Protein AF-A0AAD9HW25-F1 (afdb_monomer_lite)

InterPro domains:
  IPR003615 HNH nuclease [PF13391] (49-134)
  IPR003615 HNH nuclease [PF13391] (393-473)

pLDDT: mean 72.74, std 19.76, range [24.27, 94.69]

Structure (mmCIF, N/CA/C/O backbone):
data_AF-A0AAD9HW25-F1
#
_entry.id   AF-A0AAD9HW25-F1
#
loop_
_atom_site.group_PDB
_atom_site.id
_atom_site.type_symbol
_atom_site.label_atom_id
_atom_site.label_alt_id
_atom_site.label_comp_id
_atom_site.label_asym_id
_atom_site.label_entity_id
_atom_site.label_seq_id
_atom_site.pdbx_PDB_ins_code
_atom_site.Cartn_x
_atom_site.Cartn_y
_atom_site.Cartn_z
_atom_site.occupancy
_atom_site.B_iso_or_equiv
_atom_site.auth_seq_id
_atom_site.auth_comp_id
_atom_site.auth_asym_id
_atom_site.auth_atom_id
_atom_site.pdbx_PDB_model_num
ATOM 1 N N . MET A 1 1 ? -29.371 11.855 33.237 1.00 50.62 1 MET A N 1
ATOM 2 C CA . MET A 1 1 ? -29.591 10.387 33.198 1.00 50.62 1 MET A CA 1
ATOM 3 C C . MET A 1 1 ? -28.621 9.808 32.176 1.00 50.62 1 MET A C 1
ATOM 5 O O . MET A 1 1 ? -28.442 10.479 31.166 1.00 50.62 1 MET A O 1
ATOM 9 N N . PRO A 1 2 ? -28.023 8.620 32.379 1.00 58.56 2 PRO A N 1
ATOM 10 C CA . PRO A 1 2 ? -26.951 8.111 31.509 1.00 58.56 2 PRO A CA 1
ATOM 11 C C . PRO A 1 2 ? -27.297 8.033 30.014 1.00 58.56 2 PRO A C 1
ATOM 13 O O . PRO A 1 2 ? -26.466 8.353 29.169 1.00 58.56 2 PRO A O 1
ATOM 16 N N . ALA A 1 3 ? -28.546 7.682 29.683 1.00 60.12 3 ALA A N 1
ATOM 17 C CA . ALA A 1 3 ? -29.009 7.498 28.304 1.00 60.12 3 ALA A CA 1
ATOM 18 C C . ALA A 1 3 ? -28.809 8.726 27.387 1.00 60.12 3 ALA A C 1
ATOM 20 O O . ALA A 1 3 ? -28.623 8.561 26.187 1.00 60.12 3 ALA A O 1
ATOM 21 N N . ALA A 1 4 ? -28.807 9.945 27.940 1.00 65.88 4 ALA A N 1
ATOM 22 C CA . ALA A 1 4 ? -28.592 11.178 27.176 1.00 65.88 4 ALA A CA 1
ATOM 23 C C . ALA A 1 4 ? -27.105 11.550 27.000 1.00 65.88 4 ALA A C 1
ATOM 25 O O . ALA A 1 4 ? -26.788 12.476 26.256 1.00 65.88 4 ALA A O 1
ATOM 26 N N . GLU A 1 5 ? -26.190 10.864 27.689 1.00 74.44 5 GLU A N 1
ATOM 27 C CA . GLU A 1 5 ? -24.756 11.182 27.691 1.00 74.44 5 GLU A CA 1
ATOM 28 C C . GLU A 1 5 ? -23.955 10.221 26.806 1.00 74.44 5 GLU A C 1
ATOM 30 O O . GLU A 1 5 ? -23.029 10.644 26.116 1.00 74.44 5 GLU A O 1
ATOM 35 N N . ILE A 1 6 ? -24.364 8.949 26.740 1.00 76.44 6 ILE A N 1
ATOM 36 C CA . ILE A 1 6 ? -23.720 7.909 25.923 1.00 76.44 6 ILE A CA 1
ATOM 37 C C . ILE A 1 6 ? -23.556 8.317 24.436 1.00 76.44 6 ILE A C 1
ATOM 39 O O . ILE A 1 6 ? -22.441 8.174 23.927 1.00 76.44 6 ILE A O 1
ATOM 43 N N . PRO A 1 7 ? -24.563 8.880 23.728 1.00 75.19 7 PRO A N 1
ATOM 44 C CA . PRO A 1 7 ? -24.383 9.287 22.329 1.00 75.19 7 PRO A CA 1
ATOM 45 C C . PRO A 1 7 ? -23.372 10.433 22.164 1.00 75.19 7 PRO A C 1
ATOM 47 O O . PRO A 1 7 ? -22.608 10.455 21.201 1.00 75.19 7 PRO A O 1
ATOM 50 N N . LYS A 1 8 ? -23.299 11.351 23.140 1.00 74.44 8 LYS A N 1
ATOM 51 C CA . LYS A 1 8 ? -22.322 12.455 23.162 1.00 74.44 8 LYS A CA 1
ATOM 52 C C . LYS A 1 8 ? -20.904 11.928 23.390 1.00 74.44 8 LYS A C 1
ATOM 54 O O . LYS A 1 8 ? -19.975 12.347 22.704 1.00 74.44 8 LYS A O 1
ATOM 59 N N . MET A 1 9 ? -20.740 10.961 24.301 1.00 74.25 9 MET A N 1
ATOM 60 C CA . MET A 1 9 ? -19.466 10.264 24.511 1.00 74.25 9 MET A CA 1
ATOM 61 C C . MET A 1 9 ? -19.006 9.545 23.245 1.00 74.25 9 MET A C 1
ATOM 63 O O . MET A 1 9 ? -17.837 9.652 22.888 1.00 74.25 9 MET A O 1
ATOM 67 N N . ILE A 1 10 ? -19.916 8.858 22.548 1.00 75.31 10 ILE A N 1
ATOM 68 C CA . ILE A 1 10 ? -19.622 8.207 21.267 1.00 75.31 10 ILE A CA 1
ATOM 69 C C . ILE A 1 10 ? -19.226 9.248 20.214 1.00 75.31 10 ILE A C 1
ATOM 71 O O . ILE A 1 10 ? -18.211 9.059 19.557 1.00 75.31 10 ILE A O 1
ATOM 75 N N . ARG A 1 11 ? -19.908 10.394 20.112 1.00 70.69 11 ARG A N 1
ATOM 76 C CA . ARG A 1 11 ? -19.494 11.483 19.209 1.00 70.69 11 ARG A CA 1
ATOM 77 C C . ARG A 1 11 ? -18.103 12.035 19.518 1.00 70.69 11 ARG A C 1
ATOM 79 O O . ARG A 1 11 ? -17.298 12.172 18.605 1.00 70.69 11 ARG A O 1
ATOM 86 N N . ILE A 1 12 ? -17.771 12.288 20.783 1.00 69.56 12 ILE A N 1
ATOM 87 C CA . ILE A 1 12 ? -16.418 12.728 21.176 1.00 69.56 12 ILE A CA 1
ATOM 88 C C . ILE A 1 12 ? -15.371 11.640 20.884 1.00 69.56 12 ILE A C 1
ATOM 90 O O . ILE A 1 12 ? -14.261 11.936 20.444 1.00 69.56 12 ILE A O 1
ATOM 94 N N . PHE A 1 13 ? -15.732 10.376 21.102 1.00 70.44 13 PHE A N 1
ATOM 95 C CA . PHE A 1 13 ? -14.883 9.221 20.835 1.00 70.44 13 PHE A CA 1
ATOM 96 C C . PHE A 1 13 ? -14.706 8.920 19.335 1.00 70.44 13 PHE A C 1
ATOM 98 O O . PHE A 1 13 ? -13.728 8.286 18.958 1.00 70.44 13 PHE A O 1
ATOM 105 N N . ARG A 1 14 ? -15.613 9.371 18.466 1.00 67.88 14 ARG A N 1
ATOM 106 C CA . ARG A 1 14 ? -15.568 9.106 17.018 1.00 67.88 14 ARG A CA 1
ATOM 107 C C . ARG A 1 14 ? -15.109 10.309 16.190 1.00 67.88 14 ARG A C 1
ATOM 109 O O . ARG A 1 14 ? -14.521 10.114 15.135 1.00 67.88 14 ARG A O 1
ATOM 116 N N . GLY A 1 15 ? -15.327 11.530 16.678 1.00 58.62 15 GLY A N 1
ATOM 117 C CA . GLY A 1 15 ? -15.142 12.768 15.920 1.00 58.62 15 GLY A CA 1
ATOM 118 C C . GLY A 1 15 ? -16.341 13.085 15.018 1.00 58.62 15 GLY A C 1
ATOM 119 O O . GLY A 1 15 ? -17.443 12.573 15.219 1.00 58.62 15 GLY A O 1
ATOM 120 N N . ARG A 1 16 ? -16.121 13.945 14.017 1.00 41.84 16 ARG A N 1
ATOM 121 C CA . ARG A 1 16 ? -16.983 13.987 12.829 1.00 41.84 16 ARG A CA 1
ATOM 122 C C . ARG A 1 16 ? -16.426 12.963 11.845 1.00 41.84 16 ARG A C 1
ATOM 124 O O . ARG A 1 16 ? -15.244 13.080 11.547 1.00 41.84 16 ARG A O 1
ATOM 131 N N . ASP A 1 17 ? -17.296 12.073 11.371 1.00 39.53 17 ASP A N 1
ATOM 132 C CA . ASP A 1 17 ? -17.137 11.242 10.171 1.00 39.53 17 ASP A CA 1
ATOM 133 C C . ASP A 1 17 ? -15.938 10.241 10.120 1.00 39.53 17 ASP A C 1
ATOM 135 O O . ASP A 1 17 ? -14.780 10.634 10.262 1.00 39.53 17 ASP A O 1
ATOM 139 N N . PRO A 1 18 ? -16.179 8.925 9.914 1.00 36.12 18 PRO A N 1
ATOM 140 C CA . PRO A 1 18 ? -15.126 7.947 9.633 1.00 36.12 18 PRO A CA 1
ATOM 141 C C . PRO A 1 18 ? -14.726 7.827 8.147 1.00 36.12 18 PRO A C 1
ATOM 143 O O . PRO A 1 18 ? -13.719 7.165 7.887 1.00 36.12 18 PRO A O 1
ATOM 146 N N . GLU A 1 19 ? -15.477 8.408 7.202 1.00 31.33 19 GLU A N 1
ATOM 147 C CA . GLU A 1 19 ? -15.139 8.426 5.770 1.00 31.33 19 GLU A CA 1
ATOM 148 C C . GLU A 1 19 ? -13.975 9.374 5.479 1.00 31.33 19 GLU A C 1
ATOM 150 O O . GLU A 1 19 ? -13.040 8.995 4.777 1.00 31.33 19 GLU A O 1
ATOM 155 N N . THR A 1 20 ? -13.975 10.594 6.030 1.00 29.00 20 THR A N 1
ATOM 156 C CA . THR A 1 20 ? -12.938 11.589 5.720 1.00 29.00 20 THR A CA 1
ATOM 157 C C . THR A 1 20 ? -11.556 11.203 6.269 1.00 29.00 20 THR A C 1
ATOM 159 O O . THR A 1 20 ? -11.287 11.333 7.473 1.00 29.00 20 THR A O 1
ATOM 162 N N . PRO A 1 21 ? -10.575 10.845 5.409 1.00 26.50 21 PRO A N 1
ATOM 163 C CA . PRO A 1 21 ? -9.205 10.702 5.865 1.00 26.50 21 PRO A CA 1
ATOM 164 C C . PRO A 1 21 ? -8.699 12.074 6.319 1.00 26.50 21 PRO A C 1
ATOM 166 O O . PRO A 1 21 ? -8.651 13.032 5.550 1.00 26.50 21 PRO A O 1
ATOM 169 N N . THR A 1 22 ? -8.215 12.180 7.558 1.00 26.59 22 THR A N 1
ATOM 170 C CA . THR A 1 22 ? -7.725 13.454 8.136 1.00 26.59 22 THR A CA 1
ATOM 171 C C . THR A 1 22 ? -6.447 14.021 7.473 1.00 26.59 22 THR A C 1
ATOM 173 O O . THR A 1 22 ? -5.852 14.988 7.959 1.00 26.59 22 THR A O 1
ATOM 176 N N . ARG A 1 23 ? -6.045 13.485 6.311 1.00 30.73 23 ARG A N 1
ATOM 177 C CA . ARG A 1 23 ? -5.043 14.026 5.378 1.00 30.73 23 ARG A CA 1
ATOM 178 C C . ARG A 1 23 ? -5.608 15.206 4.562 1.00 30.73 23 ARG A C 1
ATOM 180 O O . ARG A 1 23 ? -5.655 15.147 3.341 1.00 30.73 23 ARG A O 1
ATOM 187 N N . GLY A 1 24 ? -5.990 16.307 5.215 1.00 29.73 24 GLY A N 1
ATOM 188 C CA . GLY A 1 24 ? -6.417 17.504 4.468 1.00 29.73 24 GLY A CA 1
ATOM 189 C C . GLY A 1 24 ? -6.646 18.782 5.272 1.00 29.73 24 GLY A C 1
ATOM 190 O O . GLY A 1 24 ? -6.329 19.871 4.793 1.00 29.73 24 GLY A O 1
ATOM 191 N N . ASN A 1 25 ? -7.153 18.686 6.506 1.00 28.25 25 ASN A N 1
ATOM 192 C CA . ASN A 1 25 ? -7.588 19.871 7.251 1.00 28.25 25 ASN A CA 1
ATOM 193 C C . ASN A 1 25 ? -6.407 20.762 7.696 1.00 28.25 25 ASN A C 1
ATOM 195 O O . ASN A 1 25 ? -5.784 20.541 8.736 1.00 28.25 25 ASN A O 1
ATOM 199 N N . ARG A 1 26 ? -6.142 21.824 6.921 1.00 27.39 26 ARG A N 1
ATOM 200 C CA . ARG A 1 26 ? -5.088 22.826 7.173 1.00 27.39 26 ARG A CA 1
ATOM 201 C C . ARG A 1 26 ? -5.281 23.597 8.490 1.00 27.39 26 ARG A C 1
ATOM 203 O O . ARG A 1 26 ? -4.303 24.137 9.005 1.00 27.39 26 ARG A O 1
ATOM 210 N N . ASN A 1 27 ? -6.499 23.599 9.040 1.00 29.91 27 ASN A N 1
ATOM 211 C CA . ASN A 1 27 ? -6.879 24.275 10.283 1.00 29.91 27 ASN A CA 1
ATOM 212 C C . ASN A 1 27 ? -6.895 23.342 11.509 1.00 29.91 27 ASN A C 1
ATOM 214 O O . ASN A 1 27 ? -7.193 23.803 12.611 1.00 29.91 27 ASN A O 1
ATOM 218 N N . ALA A 1 28 ? -6.560 22.053 11.360 1.00 27.48 28 ALA A N 1
ATOM 219 C CA . ALA A 1 28 ? -6.377 21.169 12.509 1.00 27.48 28 ALA A CA 1
ATOM 220 C C . ALA A 1 28 ? -5.233 21.709 13.399 1.00 27.48 28 ALA A C 1
ATOM 222 O O . ALA A 1 28 ? -4.130 21.950 12.886 1.00 27.48 28 ALA A O 1
ATOM 223 N N . PRO A 1 29 ? -5.447 21.925 14.712 1.00 26.36 29 PRO A N 1
ATOM 224 C CA . PRO A 1 29 ? -4.455 22.574 15.562 1.00 26.36 29 PRO A CA 1
ATOM 225 C C . PRO A 1 29 ? -3.192 21.714 15.664 1.00 26.36 29 PRO A C 1
ATOM 227 O O . PRO A 1 29 ? -3.205 20.626 16.241 1.00 26.36 29 PRO A O 1
ATOM 230 N N . LYS A 1 30 ? -2.079 22.221 15.115 1.00 29.52 30 LYS A N 1
ATOM 231 C CA . LYS A 1 30 ? -0.764 21.557 15.101 1.00 29.52 30 LYS A CA 1
ATOM 232 C C . LYS A 1 30 ? -0.112 21.538 16.489 1.00 29.52 30 LYS A C 1
ATOM 234 O O . LYS A 1 30 ? 0.943 22.133 16.700 1.00 29.52 30 LYS A O 1
ATOM 239 N N . TYR A 1 31 ? -0.713 20.815 17.430 1.00 35.41 31 TYR A N 1
ATOM 240 C CA . TYR A 1 31 ? 0.023 20.316 18.585 1.00 35.41 31 TYR A CA 1
ATOM 241 C C . TYR A 1 31 ? 1.169 19.416 18.087 1.00 35.41 31 TYR A C 1
ATOM 243 O O . TYR A 1 31 ? 0.954 18.592 17.191 1.00 35.41 31 TYR A O 1
ATOM 251 N N . PRO A 1 32 ? 2.397 19.567 18.615 1.00 38.47 32 PRO A N 1
ATOM 252 C CA . PRO A 1 32 ? 3.512 18.729 18.204 1.00 38.47 32 PRO A CA 1
ATOM 253 C C . PRO A 1 32 ? 3.234 17.283 18.626 1.00 38.47 32 PRO A C 1
ATOM 255 O O . PRO A 1 32 ? 3.205 16.973 19.816 1.00 38.47 32 PRO A O 1
ATOM 258 N N . ARG A 1 33 ? 3.038 16.391 17.644 1.00 52.91 33 ARG A N 1
ATOM 259 C CA . ARG A 1 33 ? 2.982 14.941 17.882 1.00 52.91 33 ARG A CA 1
ATOM 260 C C . ARG A 1 33 ? 4.270 14.546 18.601 1.00 52.91 33 ARG A C 1
ATOM 262 O O . ARG A 1 33 ? 5.350 14.773 18.055 1.00 52.91 33 ARG A O 1
ATOM 269 N N . ASN A 1 34 ? 4.171 13.988 19.807 1.00 63.19 34 ASN A N 1
ATOM 270 C CA . ASN A 1 34 ? 5.355 13.620 20.577 1.00 63.19 34 ASN A CA 1
ATOM 271 C C . ASN A 1 34 ? 6.032 12.406 19.920 1.00 63.19 34 ASN A C 1
ATOM 273 O O . ASN A 1 34 ? 5.643 11.261 20.141 1.00 63.19 34 ASN A O 1
ATOM 277 N N . GLN A 1 35 ? 7.028 12.677 19.072 1.00 67.56 35 GLN A N 1
ATOM 278 C CA . GLN A 1 35 ? 7.729 11.663 18.279 1.00 67.56 35 GLN A CA 1
ATOM 279 C C . GLN A 1 35 ? 8.417 10.605 19.155 1.00 67.56 35 GLN A C 1
ATOM 281 O O . GLN A 1 35 ? 8.590 9.479 18.698 1.00 67.56 35 GLN A O 1
ATOM 286 N N . GLY A 1 36 ? 8.749 10.940 20.410 1.00 75.81 36 GLY A N 1
ATOM 287 C CA . GLY A 1 36 ? 9.252 9.985 21.396 1.00 75.81 36 GLY A CA 1
ATOM 288 C C . GLY A 1 36 ? 8.237 8.883 21.702 1.00 75.81 36 GLY A C 1
ATOM 289 O O . GLY A 1 36 ? 8.554 7.718 21.525 1.00 75.81 36 GLY A O 1
ATOM 290 N N . GLU A 1 37 ? 6.998 9.237 22.056 1.00 81.25 37 GLU A N 1
ATOM 291 C CA . GLU A 1 37 ? 5.932 8.266 22.377 1.00 81.25 37 GLU A CA 1
ATOM 292 C C . GLU A 1 37 ? 5.584 7.380 21.176 1.00 81.25 37 GLU A C 1
ATOM 294 O O . GLU A 1 37 ? 5.433 6.169 21.315 1.00 81.25 37 GLU A O 1
ATOM 299 N N . PHE A 1 38 ? 5.511 7.982 19.982 1.00 79.06 38 PHE A N 1
ATOM 300 C CA . PHE A 1 38 ? 5.277 7.259 18.729 1.00 79.06 38 PHE A CA 1
ATOM 301 C C . PHE A 1 38 ? 6.386 6.243 18.447 1.00 79.06 38 PHE A C 1
ATOM 303 O O . PHE A 1 38 ? 6.106 5.118 18.034 1.00 79.06 38 PHE A O 1
ATOM 310 N N . LYS A 1 39 ? 7.644 6.625 18.688 1.00 82.69 39 LYS A N 1
ATOM 311 C CA . LYS A 1 39 ? 8.783 5.721 18.561 1.00 82.69 39 LYS A CA 1
ATOM 312 C C . LYS A 1 39 ? 8.734 4.616 19.626 1.00 82.69 39 LYS A C 1
ATOM 314 O O . LYS A 1 39 ? 8.889 3.455 19.267 1.00 82.69 39 LYS A O 1
ATOM 319 N N . SER A 1 40 ? 8.444 4.948 20.885 1.00 85.62 40 SER A N 1
ATOM 320 C CA . SER A 1 40 ? 8.308 3.976 21.979 1.00 85.62 40 SER A CA 1
ATOM 321 C C . SER A 1 40 ? 7.209 2.945 21.705 1.00 85.62 40 SER A C 1
ATOM 323 O O . SER A 1 40 ? 7.422 1.758 21.931 1.00 85.62 40 SER A O 1
ATOM 325 N N . ALA A 1 41 ? 6.058 3.369 21.166 1.00 87.00 41 ALA A N 1
ATOM 326 C CA . ALA A 1 41 ? 4.980 2.467 20.752 1.00 87.00 41 ALA A CA 1
ATOM 327 C C . ALA A 1 41 ? 5.447 1.485 19.668 1.00 87.00 41 ALA A C 1
ATOM 329 O O . ALA A 1 41 ? 5.170 0.290 19.749 1.00 87.00 41 ALA A O 1
ATOM 330 N N . LEU A 1 42 ? 6.185 1.988 18.674 1.00 85.25 42 LEU A N 1
ATOM 331 C CA . LEU A 1 42 ? 6.691 1.195 17.558 1.00 85.25 42 LEU A CA 1
ATOM 332 C C . LEU A 1 42 ? 7.805 0.222 17.981 1.00 85.25 42 LEU A C 1
ATOM 334 O O . LEU A 1 42 ? 7.847 -0.900 17.484 1.00 85.25 42 LEU A O 1
ATOM 338 N N . GLU A 1 43 ? 8.690 0.622 18.898 1.00 87.81 43 GLU A N 1
ATOM 339 C CA . GLU A 1 43 ? 9.737 -0.246 19.452 1.00 87.81 43 GLU A CA 1
ATOM 340 C C . GLU A 1 43 ? 9.136 -1.351 20.338 1.00 87.81 43 GLU A C 1
ATOM 342 O O . GLU A 1 43 ? 9.460 -2.522 20.136 1.00 87.81 43 GLU A O 1
ATOM 347 N N . ARG A 1 44 ? 8.191 -1.010 21.227 1.00 91.88 44 ARG A N 1
ATOM 348 C CA . ARG A 1 44 ? 7.415 -1.956 22.053 1.00 91.88 44 ARG A CA 1
ATOM 349 C C . ARG A 1 44 ? 6.659 -2.984 21.206 1.00 91.88 44 ARG A C 1
ATOM 351 O O . ARG A 1 44 ? 6.766 -4.186 21.427 1.00 91.88 44 ARG A O 1
ATOM 358 N N . ASP A 1 45 ? 5.951 -2.524 20.177 1.00 91.62 45 ASP A N 1
ATOM 359 C CA . ASP A 1 45 ? 5.169 -3.382 19.278 1.00 91.62 45 ASP A CA 1
ATOM 360 C C . ASP A 1 45 ? 6.039 -4.020 18.167 1.00 91.62 45 ASP A C 1
ATOM 362 O O . ASP A 1 45 ? 5.543 -4.427 17.114 1.00 91.62 45 ASP A O 1
ATOM 366 N N . ASN A 1 46 ? 7.359 -4.120 18.389 1.00 88.62 46 ASN A N 1
ATOM 367 C CA . ASN A 1 46 ? 8.327 -4.822 17.538 1.00 88.62 46 ASN A CA 1
ATOM 368 C C . ASN A 1 46 ? 8.328 -4.378 16.056 1.00 88.62 46 ASN A C 1
ATOM 370 O O . ASN A 1 46 ? 8.688 -5.147 15.165 1.00 88.62 46 ASN A O 1
ATOM 374 N N . ASN A 1 47 ? 7.968 -3.119 15.783 1.00 85.50 47 ASN A N 1
ATOM 375 C CA . ASN A 1 47 ? 7.814 -2.518 14.450 1.00 85.50 47 ASN A CA 1
ATOM 376 C C . ASN A 1 47 ? 6.762 -3.217 13.550 1.00 85.50 47 ASN A C 1
ATOM 378 O O . ASN A 1 47 ? 6.846 -3.153 12.317 1.00 85.50 47 ASN A O 1
ATOM 382 N N . LYS A 1 48 ? 5.753 -3.866 14.149 1.00 88.38 48 LYS A N 1
ATOM 383 C CA . LYS A 1 48 ? 4.698 -4.629 13.457 1.00 88.38 48 LYS A CA 1
ATOM 384 C C . LYS A 1 48 ? 3.290 -4.281 13.948 1.00 88.38 48 LYS A C 1
ATOM 386 O O . LYS A 1 48 ? 3.108 -3.619 14.963 1.00 88.38 48 LYS A O 1
ATOM 391 N N . CYS A 1 49 ? 2.269 -4.759 13.238 1.00 91.25 49 CYS A N 1
ATOM 392 C CA . CYS A 1 49 ? 0.911 -4.794 13.777 1.00 91.25 49 CYS A CA 1
ATOM 393 C C . CYS A 1 49 ? 0.788 -5.873 14.862 1.00 91.25 49 CYS A C 1
ATOM 395 O O . CYS A 1 49 ? 1.026 -7.045 14.575 1.00 91.25 49 CYS A O 1
ATOM 397 N N . VAL A 1 50 ? 0.311 -5.515 16.058 1.00 94.25 50 VAL A N 1
ATOM 398 C CA . VAL A 1 50 ? 0.164 -6.461 17.188 1.00 94.25 50 VAL A CA 1
ATOM 399 C C . VAL A 1 50 ? -0.882 -7.567 16.964 1.00 94.25 50 VAL A C 1
ATOM 401 O O . VAL A 1 50 ? -0.908 -8.546 17.701 1.00 94.25 50 VAL A O 1
ATOM 404 N N . ILE A 1 51 ? -1.738 -7.426 15.945 1.00 93.19 51 ILE A N 1
ATOM 405 C CA . ILE A 1 51 ? -2.789 -8.393 15.584 1.00 93.19 51 ILE A CA 1
ATOM 406 C C . ILE A 1 51 ? -2.348 -9.240 14.376 1.00 93.19 51 ILE A C 1
ATOM 408 O O . ILE A 1 51 ? -2.343 -10.472 14.403 1.00 93.19 51 ILE A O 1
ATOM 412 N N . THR A 1 52 ? -1.958 -8.576 13.286 1.00 89.75 52 THR A N 1
ATOM 413 C CA . THR A 1 52 ? -1.681 -9.234 11.999 1.00 89.75 52 THR A CA 1
ATOM 414 C C . THR A 1 52 ? -0.204 -9.559 11.771 1.00 89.75 52 THR A C 1
ATOM 416 O O . THR A 1 52 ? 0.113 -10.202 10.779 1.00 89.75 52 THR A O 1
ATOM 419 N N . ASP A 1 53 ? 0.712 -9.155 12.658 1.00 87.75 53 ASP A N 1
ATOM 420 C CA . ASP A 1 53 ? 2.173 -9.342 12.534 1.00 87.75 53 ASP A CA 1
ATOM 421 C C . ASP A 1 53 ? 2.786 -8.761 11.230 1.00 87.75 53 ASP A C 1
ATOM 423 O O . ASP A 1 53 ? 3.937 -9.026 10.882 1.00 87.75 53 ASP A O 1
ATOM 427 N N . THR A 1 54 ? 2.037 -7.926 10.499 1.00 82.62 54 THR A N 1
ATOM 428 C CA . THR A 1 54 ? 2.493 -7.255 9.273 1.00 82.62 54 THR A CA 1
ATOM 429 C C . THR A 1 54 ? 3.445 -6.101 9.583 1.00 82.62 54 THR A C 1
ATOM 431 O O . THR A 1 54 ? 3.209 -5.329 10.517 1.00 82.62 54 THR A O 1
ATOM 434 N N . ALA A 1 55 ? 4.477 -5.925 8.758 1.00 78.88 55 ALA A N 1
ATOM 435 C CA . ALA A 1 55 ? 5.439 -4.829 8.878 1.00 78.88 55 ALA A CA 1
ATOM 436 C C . ALA A 1 55 ? 4.902 -3.509 8.302 1.00 78.88 55 ALA A C 1
ATOM 438 O O . ALA A 1 55 ? 4.040 -3.498 7.423 1.00 78.88 55 ALA A O 1
ATOM 439 N N . ASN A 1 56 ? 5.512 -2.396 8.724 1.00 75.56 56 ASN A N 1
ATOM 440 C CA . ASN A 1 56 ? 5.057 -1.023 8.457 1.00 75.56 56 ASN A CA 1
ATOM 441 C C . ASN A 1 56 ? 3.653 -0.728 9.045 1.00 75.56 56 ASN A C 1
ATOM 443 O O . ASN A 1 56 ? 2.759 -0.332 8.292 1.00 75.56 56 ASN A O 1
ATOM 447 N N . PRO A 1 57 ? 3.435 -0.925 10.360 1.00 85.31 57 PRO A N 1
ATOM 448 C CA . PRO A 1 57 ? 2.197 -0.515 11.013 1.00 85.31 57 PRO A CA 1
ATOM 449 C C . PRO A 1 57 ? 2.073 1.013 11.097 1.00 85.31 57 PRO A C 1
ATOM 451 O O . PRO A 1 57 ? 3.058 1.749 11.003 1.00 85.31 57 PRO A O 1
ATOM 454 N N . GLU A 1 58 ? 0.860 1.478 11.370 1.00 79.50 58 GLU A N 1
ATOM 455 C CA . GLU A 1 58 ? 0.583 2.825 11.850 1.00 79.50 58 GLU A CA 1
ATOM 456 C C . GLU A 1 58 ? 0.396 2.805 13.374 1.00 79.50 58 GLU A C 1
ATOM 458 O O . GLU A 1 58 ? -0.301 1.949 13.929 1.00 79.50 58 GLU A O 1
ATOM 463 N N . VAL A 1 59 ? 1.019 3.765 14.064 1.00 82.19 59 VAL A N 1
ATOM 464 C CA . VAL A 1 59 ? 0.839 3.965 15.508 1.00 82.19 59 VAL A CA 1
ATOM 465 C C . VAL A 1 59 ? -0.516 4.634 15.727 1.00 82.19 59 VAL A C 1
ATOM 467 O O . VAL A 1 59 ? -0.688 5.834 15.494 1.00 82.19 59 VAL A O 1
ATOM 470 N N . CYS A 1 60 ? -1.491 3.836 16.144 1.00 84.69 60 CYS A N 1
ATOM 471 C CA . CYS A 1 60 ? -2.874 4.242 16.333 1.00 84.69 60 CYS A CA 1
ATOM 472 C C . CYS A 1 60 ? -3.103 4.698 17.771 1.00 84.69 60 CYS A C 1
ATOM 474 O O . CYS A 1 60 ? -2.564 4.104 18.703 1.00 84.69 60 CYS A O 1
ATOM 476 N N . HIS A 1 61 ? -3.945 5.713 17.963 1.00 83.81 61 HIS A N 1
ATOM 477 C CA . HIS A 1 61 ? -4.430 6.048 19.299 1.00 83.81 61 HIS A CA 1
ATOM 478 C C . HIS A 1 61 ? -5.576 5.104 19.706 1.00 83.81 61 HIS A C 1
ATOM 480 O O . HIS A 1 61 ? -6.334 4.636 18.851 1.00 83.81 61 HIS A O 1
ATOM 486 N N . ILE A 1 62 ? -5.723 4.844 21.006 1.00 86.69 62 ILE A N 1
ATOM 487 C CA . ILE A 1 62 ? -6.809 4.017 21.553 1.00 86.69 62 ILE A CA 1
ATOM 488 C C . ILE A 1 62 ? -8.037 4.905 21.808 1.00 86.69 62 ILE A C 1
ATOM 490 O O . ILE A 1 62 ? -9.082 4.698 21.194 1.00 86.69 62 ILE A O 1
ATOM 494 N N . LEU A 1 63 ? -7.885 5.964 22.609 1.00 79.94 63 LEU A N 1
ATOM 495 C CA . LEU A 1 63 ? -8.768 7.135 22.582 1.00 79.94 63 LEU A CA 1
ATOM 496 C C . LEU A 1 63 ? -8.249 8.122 21.521 1.00 79.94 63 LEU A C 1
ATOM 498 O O . LEU A 1 63 ? -7.136 8.636 21.687 1.00 79.94 63 LEU A O 1
ATOM 502 N N . PRO A 1 64 ? -9.001 8.383 20.434 1.00 69.00 64 PRO A N 1
ATOM 503 C CA . PRO A 1 64 ? -8.495 9.117 19.279 1.00 69.00 64 PRO A CA 1
ATOM 504 C C . PRO A 1 64 ? -8.291 10.609 19.543 1.00 69.00 64 PRO A C 1
ATOM 506 O O . PRO A 1 64 ? -8.787 11.180 20.513 1.00 69.00 64 PRO A O 1
ATOM 509 N N . HIS A 1 65 ? -7.559 11.253 18.629 1.00 61.00 65 HIS A N 1
ATOM 510 C CA . HIS A 1 65 ? -7.023 12.606 18.803 1.00 61.00 65 HIS A CA 1
ATOM 511 C C . HIS A 1 65 ? -8.075 13.675 19.160 1.00 61.00 65 HIS A C 1
ATOM 513 O O . HIS A 1 65 ? -7.766 14.590 19.920 1.00 61.00 65 HIS A O 1
ATOM 519 N N . ALA A 1 66 ? -9.317 13.551 18.678 1.00 57.66 66 ALA A N 1
ATOM 520 C CA . ALA A 1 66 ? -10.411 14.465 19.025 1.00 57.66 66 ALA A CA 1
ATOM 521 C C . ALA A 1 66 ? -10.665 14.527 20.547 1.00 57.66 66 ALA A C 1
ATOM 523 O O . ALA A 1 66 ? -10.785 15.612 21.113 1.00 57.66 66 ALA A O 1
ATOM 524 N N . ALA A 1 67 ? -10.623 13.383 21.240 1.00 58.19 67 ALA A N 1
ATOM 525 C CA . ALA A 1 67 ? -10.789 13.294 22.692 1.00 58.19 67 ALA A CA 1
ATOM 526 C C . ALA A 1 67 ? -9.575 13.817 23.497 1.00 58.19 67 ALA A C 1
ATOM 528 O O . ALA A 1 67 ? -9.633 13.898 24.725 1.00 58.19 67 ALA A O 1
ATOM 529 N N . LEU A 1 68 ? -8.470 14.188 22.833 1.00 59.88 68 LEU A N 1
ATOM 530 C CA . LEU A 1 68 ? -7.298 14.808 23.466 1.00 59.88 68 LEU A CA 1
ATOM 531 C C . LEU A 1 68 ? -7.435 16.339 23.563 1.00 59.88 68 LEU A C 1
ATOM 533 O O . LEU A 1 68 ? -6.786 16.976 24.406 1.00 59.88 68 LEU A O 1
ATOM 537 N N . GLU A 1 69 ? -8.275 16.944 22.720 1.00 62.19 69 GLU A N 1
ATOM 538 C CA . GLU A 1 69 ? -8.503 18.388 22.677 1.00 62.19 69 GLU A CA 1
ATOM 539 C C . GLU A 1 69 ? -9.163 18.898 23.964 1.00 62.19 69 GLU A C 1
ATOM 541 O O . GLU A 1 69 ? -9.948 18.202 24.601 1.00 62.19 69 GLU A O 1
ATOM 546 N N . LYS A 1 70 ? -8.840 20.127 24.386 1.00 58.09 70 LYS A N 1
ATOM 547 C CA . LYS A 1 70 ? -9.315 20.673 25.672 1.00 58.09 70 LYS A CA 1
ATOM 548 C C . LYS A 1 70 ? -10.847 20.738 25.849 1.00 58.09 70 LYS A C 1
ATOM 550 O O . LYS A 1 70 ? -11.264 20.354 26.942 1.00 58.09 70 LYS A O 1
ATOM 555 N N . PRO A 1 71 ? -11.668 21.209 24.883 1.00 59.72 71 PRO A N 1
ATOM 556 C CA . PRO A 1 71 ? -13.125 21.217 25.051 1.00 59.72 71 PRO A CA 1
ATOM 557 C C . PRO A 1 71 ? -13.660 19.784 25.128 1.00 59.72 71 PRO A C 1
ATOM 559 O O . PRO A 1 71 ? -14.024 19.344 26.213 1.00 59.72 71 PRO A O 1
ATOM 562 N N . HIS A 1 72 ? -13.507 19.009 24.050 1.00 65.06 72 HIS A N 1
ATOM 563 C CA . HIS A 1 72 ? -13.936 17.612 23.938 1.00 65.06 72 HIS A CA 1
ATOM 564 C C . HIS A 1 72 ? -13.523 16.721 25.127 1.00 65.06 72 HIS A C 1
ATOM 566 O O . HIS A 1 72 ? -14.305 15.891 25.582 1.00 65.06 72 HIS A O 1
ATOM 572 N N . ARG A 1 73 ? -12.321 16.906 25.691 1.00 66.25 73 ARG A N 1
ATOM 573 C CA . ARG A 1 73 ? -11.869 16.206 26.908 1.00 66.25 73 ARG A CA 1
ATOM 574 C C . ARG A 1 73 ? -12.600 16.638 28.181 1.00 66.25 73 ARG A C 1
ATOM 576 O O . ARG A 1 73 ? -12.820 15.809 29.060 1.00 66.25 73 ARG A O 1
ATOM 583 N N . THR A 1 74 ? -12.925 17.921 28.312 1.00 67.88 74 THR A N 1
ATOM 584 C CA . THR A 1 74 ? -13.721 18.437 29.436 1.00 67.88 74 THR A CA 1
ATOM 585 C C . THR A 1 74 ? -15.140 17.883 29.349 1.00 67.88 74 THR A C 1
ATOM 587 O O . THR A 1 74 ? -15.643 17.344 30.332 1.00 67.88 74 THR A O 1
ATOM 590 N N . ASP A 1 75 ? -15.725 17.906 28.153 1.00 69.44 75 ASP A N 1
ATOM 591 C CA . ASP A 1 75 ? -17.063 17.381 27.876 1.00 69.44 75 ASP A CA 1
ATOM 592 C C . ASP A 1 75 ? -17.123 15.867 28.137 1.00 69.44 75 ASP A C 1
ATOM 594 O O . ASP A 1 75 ? -17.995 15.394 28.862 1.00 69.44 75 ASP A O 1
ATOM 598 N N . LEU A 1 76 ? -16.124 15.101 27.677 1.00 73.75 76 LEU A N 1
ATOM 599 C CA . LEU A 1 76 ? -16.004 13.665 27.961 1.00 73.75 76 LEU A CA 1
ATOM 600 C C . LEU A 1 76 ? -15.991 13.364 29.468 1.00 73.75 76 LEU A C 1
ATOM 602 O O . LEU A 1 76 ? -16.609 12.393 29.898 1.00 73.75 76 LEU A O 1
ATOM 606 N N . VAL A 1 77 ? -15.328 14.192 30.282 1.00 76.31 77 VAL A N 1
ATOM 607 C CA . VAL A 1 77 ? -15.325 14.043 31.749 1.00 76.31 77 VAL A CA 1
ATOM 608 C C . VAL A 1 77 ? -16.683 14.403 32.359 1.00 76.31 77 VAL A C 1
ATOM 610 O O . VAL A 1 77 ? -17.138 13.702 33.262 1.00 76.31 77 VAL A O 1
ATOM 613 N N . LEU A 1 78 ? -17.369 15.431 31.848 1.00 77.81 78 LEU A N 1
ATOM 614 C CA . LEU A 1 78 ? -18.731 15.773 32.275 1.00 77.81 78 LEU A CA 1
ATOM 615 C C . LEU A 1 78 ? -19.732 14.652 31.950 1.00 77.81 78 LEU A C 1
ATOM 617 O O . LEU A 1 78 ? -20.582 14.344 32.783 1.00 77.81 78 LEU A O 1
ATOM 621 N N . HIS A 1 79 ? -19.603 14.001 30.792 1.00 79.75 79 HIS A N 1
ATOM 622 C CA . HIS A 1 79 ? -20.437 12.860 30.400 1.00 79.75 79 HIS A CA 1
ATOM 623 C C . HIS A 1 79 ? -20.060 11.551 31.122 1.00 79.75 79 HIS A C 1
ATOM 625 O O . HIS A 1 79 ? -20.923 10.697 31.321 1.00 79.75 79 HIS A O 1
ATOM 631 N N . LEU A 1 80 ? -18.805 11.399 31.569 1.00 81.06 80 LEU A N 1
ATOM 632 C CA . LEU A 1 80 ? -18.347 10.249 32.361 1.00 81.06 80 LEU A CA 1
ATOM 633 C C . LEU A 1 80 ? -18.917 10.220 33.784 1.00 81.06 80 LEU A C 1
ATOM 635 O O . LEU A 1 80 ? -19.193 9.136 34.291 1.00 81.06 80 LEU A O 1
ATOM 639 N N . LEU A 1 81 ? -19.109 11.372 34.435 1.00 80.38 81 LEU A N 1
ATOM 640 C CA . LEU A 1 81 ? -19.588 11.423 35.826 1.00 80.38 81 LEU A CA 1
ATOM 641 C C . LEU A 1 81 ? -20.976 10.757 36.009 1.00 80.38 81 LEU A C 1
ATOM 643 O O . LEU A 1 81 ? -21.113 9.913 36.892 1.00 80.38 81 LEU A O 1
ATOM 647 N N . PRO A 1 82 ? -21.993 10.993 35.152 1.00 77.19 82 PRO A N 1
ATOM 648 C CA . PRO A 1 82 ? -23.247 10.232 35.181 1.00 77.19 82 PRO A CA 1
ATOM 649 C C . PRO A 1 82 ? -23.105 8.711 35.004 1.00 77.19 82 PRO A C 1
ATOM 651 O O . PRO A 1 82 ? -24.009 7.978 35.411 1.00 77.19 82 PRO A O 1
ATOM 654 N N . MET A 1 83 ? -22.005 8.218 34.423 1.00 81.12 83 MET A N 1
ATOM 655 C CA . MET A 1 83 ? -21.782 6.784 34.200 1.00 81.12 83 MET A CA 1
ATOM 656 C C . MET A 1 83 ? -21.349 6.027 35.465 1.00 81.12 83 MET A C 1
ATOM 658 O O . MET A 1 83 ? -21.343 4.796 35.440 1.00 81.12 83 MET A O 1
ATOM 662 N N . GLU A 1 84 ? -21.070 6.705 36.590 1.00 82.56 84 GLU A N 1
ATOM 663 C CA . GLU A 1 84 ? -20.768 6.059 37.884 1.00 82.56 84 GLU A CA 1
ATOM 664 C C . GLU A 1 84 ? -21.848 5.034 38.285 1.00 82.56 84 GLU A C 1
ATOM 666 O O . GLU A 1 84 ? -21.530 3.960 38.797 1.00 82.56 84 GLU A O 1
ATOM 671 N N . CYS A 1 85 ? -23.119 5.309 37.964 1.00 75.94 85 CYS A N 1
ATOM 672 C CA . CYS A 1 85 ? -24.251 4.419 38.250 1.00 75.94 85 CYS A CA 1
ATOM 673 C C . CYS A 1 85 ? -24.413 3.220 37.288 1.00 75.94 85 CYS A C 1
ATOM 675 O O . CYS A 1 85 ? -25.222 2.338 37.566 1.00 75.94 85 CYS A O 1
ATOM 677 N N . MET A 1 86 ? -23.661 3.166 36.180 1.00 77.06 86 MET A N 1
ATOM 678 C CA . MET A 1 86 ? -23.670 2.051 35.214 1.00 77.06 86 MET A CA 1
ATOM 679 C C . MET A 1 86 ? -22.357 1.261 35.188 1.00 77.06 86 MET A C 1
ATOM 681 O O . MET A 1 86 ? -22.370 0.053 34.965 1.00 77.06 86 MET A O 1
ATOM 685 N N . TRP A 1 87 ? -21.223 1.935 35.383 1.00 82.31 87 TRP A N 1
ATOM 686 C CA . TRP A 1 87 ? -19.879 1.357 35.265 1.00 82.31 87 TRP A CA 1
ATOM 687 C C . TRP A 1 87 ? -19.141 1.217 36.600 1.00 82.31 87 TRP A C 1
ATOM 689 O O . TRP A 1 87 ? -18.066 0.617 36.632 1.00 82.31 87 TRP A O 1
ATOM 699 N N . GLY A 1 88 ? -19.716 1.729 37.690 1.00 83.62 88 GLY A N 1
ATOM 700 C CA . GLY A 1 88 ? -19.120 1.721 39.019 1.00 83.62 88 GLY A CA 1
ATOM 701 C C . GLY A 1 88 ? -18.300 2.981 39.302 1.00 83.62 88 GLY A C 1
ATOM 702 O O . GLY A 1 88 ? -17.487 3.428 38.491 1.00 83.62 88 GLY A O 1
ATOM 703 N N . GLU A 1 89 ? -18.501 3.526 40.498 1.00 84.50 89 GLU A N 1
ATOM 704 C CA . GLU A 1 89 ? -17.871 4.755 40.994 1.00 84.50 89 GLU A CA 1
ATOM 705 C C . GLU A 1 89 ? -16.327 4.682 40.971 1.00 84.50 89 GLU A C 1
ATOM 707 O O . GLU A 1 89 ? -15.648 5.618 40.550 1.00 84.50 89 GLU A O 1
ATOM 712 N N . GLU A 1 90 ? -15.759 3.529 41.343 1.00 83.06 90 GLU A N 1
ATOM 713 C CA . GLU A 1 90 ? -14.312 3.274 41.331 1.00 83.06 90 GLU A CA 1
ATOM 714 C C . GLU A 1 90 ? -13.708 3.360 39.917 1.00 83.06 90 GLU A C 1
ATOM 716 O O . GLU A 1 90 ? -12.683 4.017 39.726 1.00 83.06 90 GLU A O 1
ATOM 721 N N . ARG A 1 91 ? -14.371 2.766 38.913 1.00 84.81 91 ARG A N 1
ATOM 722 C CA . ARG A 1 91 ? -13.902 2.737 37.515 1.00 84.81 91 ARG A CA 1
ATOM 723 C C . ARG A 1 91 ? -13.907 4.127 36.877 1.00 84.81 91 ARG A C 1
ATOM 725 O O . ARG A 1 91 ? -12.999 4.462 36.119 1.00 84.81 91 ARG A O 1
ATOM 732 N N . VAL A 1 92 ? -14.909 4.954 37.170 1.00 84.12 92 VAL A N 1
ATOM 733 C CA . VAL A 1 92 ? -14.937 6.342 36.676 1.00 84.12 92 VAL A CA 1
ATOM 734 C C . VAL A 1 92 ? -13.838 7.170 37.357 1.00 84.12 92 VAL A C 1
ATOM 736 O O . VAL A 1 92 ? -13.123 7.921 36.686 1.00 84.12 92 VAL A O 1
ATOM 739 N N . ARG A 1 93 ? -13.617 6.972 38.664 1.00 83.06 93 ARG A N 1
ATOM 740 C CA . ARG A 1 93 ? -12.548 7.648 39.419 1.00 83.06 93 ARG A CA 1
ATOM 741 C C . ARG A 1 93 ? -11.132 7.237 39.014 1.00 83.06 93 ARG A C 1
ATOM 743 O O . ARG A 1 93 ? -10.257 8.099 39.039 1.00 83.06 93 ARG A O 1
ATOM 750 N N . SER A 1 94 ? -10.878 5.985 38.623 1.00 83.81 94 SER A N 1
ATOM 751 C CA . SER A 1 94 ? -9.553 5.561 38.130 1.00 83.81 94 SER A CA 1
ATOM 752 C C . SER A 1 94 ? -9.232 6.137 36.745 1.00 83.81 94 SER A C 1
ATOM 754 O O . SER A 1 94 ? -8.074 6.441 36.441 1.00 83.81 94 SER A O 1
ATOM 756 N N . LEU A 1 95 ? -10.267 6.335 35.925 1.00 84.62 95 LEU A N 1
ATOM 757 C CA . LEU A 1 95 ? -10.183 6.794 34.543 1.00 84.62 95 LEU A CA 1
ATOM 758 C C . LEU A 1 95 ? -9.978 8.313 34.416 1.00 84.62 95 LEU A C 1
ATOM 760 O O . LEU A 1 95 ? -9.100 8.741 33.667 1.00 84.62 95 LEU A O 1
ATOM 764 N N . ILE A 1 96 ? -10.723 9.148 35.153 1.00 82.56 96 ILE A N 1
ATOM 765 C CA . ILE A 1 96 ? -10.660 10.622 35.019 1.00 82.56 96 ILE A CA 1
ATOM 766 C C . ILE A 1 96 ? -9.221 11.193 35.129 1.00 82.56 96 ILE A C 1
ATOM 768 O O . ILE A 1 96 ? -8.834 11.981 34.256 1.00 82.56 96 ILE A O 1
ATOM 772 N N . PRO A 1 97 ? -8.372 10.790 36.101 1.00 80.62 97 PRO A N 1
ATOM 773 C CA . PRO A 1 97 ? -6.981 11.244 36.181 1.00 80.62 97 PRO A CA 1
ATOM 774 C C . PRO A 1 97 ? -6.134 10.900 34.950 1.00 80.62 97 PRO A C 1
ATOM 776 O O . PRO A 1 97 ? -5.244 11.670 34.589 1.00 80.62 97 PRO A O 1
ATOM 779 N N . LYS A 1 98 ? -6.422 9.779 34.277 1.00 84.50 98 LYS A N 1
ATOM 780 C CA . LYS A 1 98 ? -5.707 9.326 33.071 1.00 84.50 98 LYS A CA 1
ATOM 781 C C . LYS A 1 98 ? -6.054 10.155 31.837 1.00 84.50 98 LYS A C 1
ATOM 783 O O . LYS A 1 98 ? -5.225 10.254 30.934 1.00 84.50 98 LYS A O 1
ATOM 788 N N . LEU A 1 99 ? -7.240 10.770 31.822 1.00 78.50 99 LEU A N 1
ATOM 789 C CA . LEU A 1 99 ? -7.693 11.690 30.775 1.00 78.50 99 LEU A CA 1
ATOM 790 C C . LEU A 1 99 ? -7.197 13.127 31.025 1.00 78.50 99 LEU A C 1
ATOM 792 O O . LEU A 1 99 ? -6.714 13.794 30.112 1.00 78.50 99 LEU A O 1
ATOM 796 N N . VAL A 1 100 ? -7.302 13.633 32.258 1.00 69.94 100 VAL A N 1
ATOM 797 C CA . VAL A 1 100 ? -7.053 15.062 32.547 1.00 69.94 100 VAL A CA 1
ATOM 798 C C . VAL A 1 100 ? -5.621 15.346 33.012 1.00 69.94 100 VAL A C 1
ATOM 800 O O . VAL A 1 100 ? -5.033 16.339 32.578 1.00 69.94 100 VAL A O 1
ATOM 803 N N . GLY A 1 101 ? -5.045 14.475 33.845 1.00 61.88 101 GLY A N 1
ATOM 804 C CA . GLY A 1 101 ? -3.755 14.685 34.512 1.00 61.88 101 GLY A CA 1
ATOM 805 C C . GLY A 1 101 ? -3.813 15.673 35.687 1.00 61.88 101 GLY A C 1
ATOM 806 O O . GLY A 1 101 ? -4.707 16.516 35.791 1.00 61.88 101 GLY A O 1
ATOM 807 N N . TYR A 1 102 ? -2.827 15.598 36.585 1.00 49.94 102 TYR A N 1
ATOM 808 C CA . TYR A 1 102 ? -2.740 16.456 37.775 1.00 49.94 102 TYR A CA 1
ATOM 809 C C . TYR A 1 102 ? -1.763 17.631 37.583 1.00 49.94 102 TYR A C 1
ATOM 811 O O . TYR A 1 102 ? -0.640 17.575 38.066 1.00 49.94 102 TYR A O 1
ATOM 819 N N . ARG A 1 103 ? -2.249 18.712 36.945 1.00 42.16 103 ARG A N 1
ATOM 820 C CA . ARG A 1 103 ? -1.666 20.080 36.830 1.00 42.16 103 ARG A CA 1
ATOM 821 C C . ARG A 1 103 ? -0.212 20.237 36.318 1.00 42.16 103 ARG A C 1
ATOM 823 O O . ARG A 1 103 ? 0.708 19.520 36.675 1.00 42.16 103 ARG A O 1
ATOM 830 N N . ALA A 1 104 ? -0.002 21.330 35.575 1.00 43.97 104 ALA A N 1
ATOM 831 C CA . ALA A 1 104 ? 1.283 21.898 35.121 1.00 43.97 104 ALA A CA 1
ATOM 832 C C . ALA A 1 104 ? 2.160 21.043 34.179 1.00 43.97 104 ALA A C 1
ATOM 834 O O . ALA A 1 104 ? 2.673 21.586 33.203 1.00 43.97 104 ALA A O 1
ATOM 835 N N . HIS A 1 105 ? 2.290 19.735 34.398 1.00 46.31 105 HIS A N 1
ATOM 836 C CA . HIS A 1 105 ? 2.989 18.809 33.503 1.00 46.31 105 HIS A CA 1
ATOM 837 C C . HIS A 1 105 ? 1.987 17.856 32.836 1.00 46.31 105 HIS A C 1
ATOM 839 O O . HIS A 1 105 ? 0.990 17.467 33.444 1.00 46.31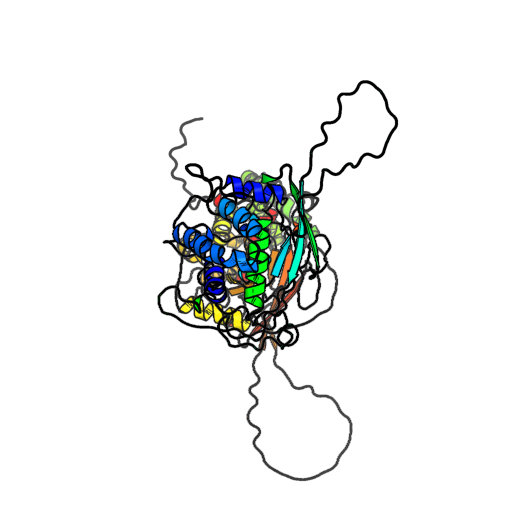 105 HIS A O 1
ATOM 845 N N . ASN A 1 106 ? 2.219 17.496 31.569 1.00 52.41 106 ASN A N 1
ATOM 846 C CA . ASN A 1 106 ? 1.260 16.728 30.765 1.00 52.41 106 ASN A CA 1
ATOM 847 C C . ASN A 1 106 ? 1.361 15.213 31.036 1.00 52.41 106 ASN A C 1
ATOM 849 O O . ASN A 1 106 ? 1.739 14.441 30.164 1.00 52.41 106 ASN A O 1
ATOM 853 N N . THR A 1 107 ? 1.064 14.806 32.271 1.00 58.12 107 THR A N 1
ATOM 854 C CA . THR A 1 107 ? 1.239 13.435 32.792 1.00 58.12 107 THR A CA 1
ATOM 855 C C . THR A 1 107 ? 0.033 12.512 32.578 1.00 58.12 107 THR A C 1
ATOM 857 O O . THR A 1 107 ? 0.020 11.387 33.075 1.00 58.12 107 THR A O 1
ATOM 860 N N . ALA A 1 108 ? -1.000 12.967 31.865 1.00 70.75 108 ALA A N 1
ATOM 861 C CA . ALA A 1 108 ? -2.183 12.157 31.583 1.00 70.75 108 ALA A CA 1
ATOM 862 C C . ALA A 1 108 ? -1.851 11.072 30.541 1.00 70.75 108 ALA A C 1
ATOM 864 O O . ALA A 1 108 ? -1.339 11.389 29.466 1.00 70.75 108 ALA A O 1
ATOM 865 N N . ALA A 1 109 ? -2.176 9.810 30.838 1.00 74.56 109 ALA A N 1
ATOM 866 C CA . ALA A 1 109 ? -1.828 8.648 30.010 1.00 74.56 109 ALA A CA 1
ATOM 867 C C . ALA A 1 109 ? -2.359 8.727 28.563 1.00 74.56 109 ALA A C 1
ATOM 869 O O . ALA A 1 109 ? -1.790 8.107 27.671 1.00 74.56 109 ALA A O 1
ATOM 870 N N . ILE A 1 110 ? -3.394 9.537 28.305 1.00 73.38 110 ILE A N 1
ATOM 871 C CA . ILE A 1 110 ? -3.875 9.826 26.944 1.00 73.38 110 ILE A CA 1
ATOM 872 C C . ILE A 1 110 ? -2.838 10.499 26.019 1.00 73.38 110 ILE A C 1
ATOM 874 O O . ILE A 1 110 ? -3.000 10.437 24.801 1.00 73.38 110 ILE A O 1
ATOM 878 N N . HIS A 1 111 ? -1.790 11.129 26.567 1.00 72.50 111 HIS A N 1
ATOM 879 C CA . HIS A 1 111 ? -0.729 11.818 25.810 1.00 72.50 111 HIS A CA 1
ATOM 880 C C . HIS A 1 111 ? 0.576 11.017 25.697 1.00 72.50 111 HIS A C 1
ATOM 882 O O . HIS A 1 111 ? 1.554 11.543 25.166 1.00 72.50 111 HIS A O 1
ATOM 888 N N . THR A 1 112 ? 0.611 9.777 26.195 1.00 83.44 112 THR A N 1
ATOM 889 C CA . THR A 1 112 ? 1.804 8.915 26.171 1.00 83.44 112 THR A CA 1
ATOM 890 C C . THR A 1 112 ? 1.570 7.637 25.363 1.00 83.44 112 THR A C 1
ATOM 892 O O . THR A 1 112 ? 0.455 7.347 24.922 1.00 83.44 112 THR A O 1
ATOM 895 N N . VAL A 1 113 ? 2.624 6.836 25.208 1.00 84.88 113 VAL A N 1
ATOM 896 C CA . VAL A 1 113 ? 2.629 5.481 24.627 1.00 84.88 113 VAL A CA 1
ATOM 897 C C . VAL A 1 113 ? 1.532 4.550 25.189 1.00 84.88 113 VAL A C 1
ATOM 899 O O . VAL A 1 113 ? 1.071 3.634 24.504 1.00 84.88 113 VAL A O 1
ATOM 902 N N . ARG A 1 114 ? 1.023 4.839 26.395 1.00 88.88 114 ARG A N 1
ATOM 903 C CA . ARG A 1 114 ? -0.096 4.139 27.054 1.00 88.88 114 ARG A CA 1
ATOM 904 C C . ARG A 1 114 ? -1.447 4.318 26.351 1.00 88.88 114 ARG A C 1
ATOM 906 O O . ARG A 1 114 ? -2.370 3.549 26.604 1.00 88.88 114 ARG A O 1
ATOM 913 N N . ASN A 1 115 ? -1.574 5.304 25.465 1.00 88.81 115 ASN A N 1
ATOM 914 C CA . ASN A 1 115 ? -2.730 5.496 24.587 1.00 88.81 115 ASN A CA 1
ATOM 915 C C . ASN A 1 115 ? -2.433 5.087 23.132 1.00 88.81 115 ASN A C 1
ATOM 917 O O . ASN A 1 115 ? -3.169 5.478 22.231 1.00 88.81 115 ASN A O 1
ATOM 921 N N . MET A 1 116 ? -1.352 4.338 22.880 1.00 88.69 116 MET A N 1
ATOM 922 C CA . MET A 1 116 ? -0.880 4.006 21.531 1.00 88.69 116 MET A CA 1
ATOM 923 C C . MET A 1 116 ? -0.758 2.495 21.307 1.00 88.69 116 MET A C 1
ATOM 925 O O . MET A 1 116 ? -0.336 1.757 22.199 1.00 88.69 116 MET A O 1
ATOM 929 N N . ILE A 1 117 ? -1.098 2.037 20.100 1.00 92.25 117 ILE A N 1
ATOM 930 C CA . ILE A 1 117 ? -1.051 0.631 19.669 1.00 92.25 117 ILE A CA 1
ATOM 931 C C . ILE A 1 117 ? -0.756 0.538 18.165 1.00 92.25 117 ILE A C 1
ATOM 933 O O . ILE A 1 117 ? -1.320 1.289 17.371 1.00 92.25 117 ILE A O 1
ATOM 937 N N . CYS A 1 118 ? 0.134 -0.361 17.748 1.00 90.19 118 CYS A N 1
ATOM 938 C CA . CYS A 1 118 ? 0.512 -0.505 16.343 1.00 90.19 118 CYS A CA 1
ATOM 939 C C . CYS A 1 118 ? -0.446 -1.438 15.588 1.00 90.19 118 CYS A C 1
ATOM 941 O O . CYS A 1 118 ? -0.547 -2.636 15.873 1.00 90.19 118 CYS A O 1
ATOM 943 N N . LEU A 1 119 ? -1.126 -0.893 14.577 1.00 88.44 119 LEU A N 1
ATOM 944 C CA . LEU A 1 119 ? -2.053 -1.613 13.699 1.00 88.44 119 LEU A CA 1
ATOM 945 C C . LEU A 1 119 ? -1.568 -1.546 12.246 1.00 88.44 119 LEU A C 1
ATOM 947 O O . LEU A 1 119 ? -0.847 -0.627 11.878 1.00 88.44 119 LEU A O 1
ATOM 951 N N . SER A 1 120 ? -1.936 -2.501 11.390 1.00 84.69 120 SER A N 1
ATOM 952 C CA . SER A 1 120 ? -1.705 -2.341 9.944 1.00 84.69 120 SER A CA 1
ATOM 953 C C . SER A 1 120 ? -2.611 -1.227 9.397 1.00 84.69 120 SER A C 1
ATOM 955 O O . SER A 1 120 ? -3.652 -0.984 10.005 1.00 84.69 120 SER A O 1
ATOM 957 N N . PRO A 1 121 ? -2.306 -0.571 8.260 1.00 79.94 121 PRO A N 1
ATOM 958 C CA . PRO A 1 121 ? -3.182 0.460 7.689 1.00 79.94 121 PRO A CA 1
ATOM 959 C C . PRO A 1 121 ? -4.640 -0.001 7.510 1.00 79.94 121 PRO A C 1
ATOM 961 O O . PRO A 1 121 ? -5.567 0.727 7.849 1.00 79.94 121 PRO A O 1
ATOM 964 N N . GLN A 1 122 ? -4.860 -1.253 7.087 1.00 80.69 122 GLN A N 1
ATOM 965 C CA . GLN A 1 122 ? -6.209 -1.830 7.007 1.00 80.69 122 GLN A CA 1
ATOM 966 C C . GLN A 1 122 ? -6.877 -1.932 8.386 1.00 80.69 122 GLN A C 1
ATOM 968 O O . GLN A 1 122 ? -8.042 -1.570 8.547 1.00 80.69 122 GLN A O 1
ATOM 973 N N . MET A 1 123 ? -6.139 -2.417 9.390 1.00 86.88 123 MET A N 1
ATOM 974 C CA . MET A 1 123 ? -6.646 -2.546 10.756 1.00 86.88 123 MET A CA 1
ATOM 975 C C . MET A 1 123 ? -6.826 -1.181 11.429 1.00 86.88 123 MET A C 1
ATOM 977 O O . MET A 1 123 ? -7.710 -1.055 12.263 1.00 86.88 123 MET A O 1
ATOM 981 N N . GLN A 1 124 ? -6.061 -0.152 11.056 1.00 84.81 124 GLN A N 1
ATOM 982 C CA . GLN A 1 124 ? -6.276 1.228 11.492 1.00 84.81 124 GLN A CA 1
ATOM 983 C C . GLN A 1 124 ? -7.617 1.753 10.968 1.00 84.81 124 GLN A C 1
ATOM 985 O O . GLN A 1 124 ? -8.404 2.262 11.764 1.00 84.81 124 GLN A O 1
ATOM 990 N N . VAL A 1 125 ? -7.921 1.566 9.678 1.00 75.94 125 VAL A N 1
ATOM 991 C CA . VAL A 1 125 ? -9.227 1.946 9.114 1.00 75.94 125 VAL A CA 1
ATOM 992 C C . VAL A 1 125 ? -10.353 1.165 9.786 1.00 75.94 125 VAL A C 1
ATOM 994 O O . VAL A 1 125 ? -11.325 1.768 10.220 1.00 75.94 125 VAL A O 1
ATOM 997 N N . TRP A 1 126 ? -10.227 -0.153 9.964 1.00 83.25 126 TRP A N 1
ATOM 998 C CA . TRP A 1 126 ? -11.276 -0.958 10.608 1.00 83.25 126 TRP A CA 1
ATOM 999 C C . TRP A 1 126 ? -11.454 -0.656 12.108 1.00 83.25 126 TRP A C 1
ATOM 1001 O O . TRP A 1 126 ? -12.575 -0.695 12.609 1.00 83.25 126 TRP A O 1
ATOM 1011 N N . TRP A 1 127 ? -10.390 -0.272 12.816 1.00 83.50 127 TRP A N 1
ATOM 1012 C CA . TRP A 1 127 ? -10.435 0.253 14.188 1.00 83.50 127 TRP A CA 1
ATOM 1013 C C . TRP A 1 127 ? -11.170 1.598 14.234 1.00 83.50 127 TRP A C 1
ATOM 1015 O O . TRP A 1 127 ? -12.102 1.780 15.015 1.00 83.50 127 TRP A O 1
ATOM 1025 N N . THR A 1 128 ? -10.837 2.513 13.319 1.00 73.81 128 THR A N 1
ATOM 1026 C CA . THR A 1 128 ? -11.505 3.814 13.173 1.00 73.81 128 THR A CA 1
ATOM 1027 C C . THR A 1 128 ? -12.940 3.693 12.638 1.00 73.81 128 THR A C 1
ATOM 1029 O O . THR A 1 128 ? -13.784 4.495 13.017 1.00 73.81 128 THR A O 1
ATOM 1032 N N . ARG A 1 129 ? -13.299 2.638 11.895 1.00 74.69 129 ARG A N 1
ATOM 1033 C CA . ARG A 1 129 ? -14.689 2.264 11.555 1.00 74.69 129 ARG A CA 1
ATOM 1034 C C . ARG A 1 129 ? -15.390 1.436 12.648 1.00 74.69 129 ARG A C 1
ATOM 1036 O O . ARG A 1 129 ? -16.577 1.171 12.528 1.00 74.69 129 ARG A O 1
ATOM 1043 N N . GLY A 1 130 ? -14.700 1.066 13.733 1.00 79.12 130 GLY A N 1
ATOM 1044 C CA . GLY A 1 130 ? -15.254 0.288 14.854 1.00 79.12 130 GLY A CA 1
ATOM 1045 C C . GLY A 1 130 ? -15.749 -1.113 14.473 1.00 79.12 130 GLY A C 1
ATOM 1046 O O . GLY A 1 130 ? -16.641 -1.665 15.114 1.00 79.12 130 GLY A O 1
ATOM 1047 N N . ILE A 1 131 ? -15.167 -1.671 13.412 1.00 83.75 131 ILE A N 1
ATOM 1048 C CA . ILE A 1 131 ? -15.456 -2.990 12.839 1.00 83.75 131 ILE A CA 1
ATOM 1049 C C . ILE A 1 131 ? -14.934 -4.127 13.740 1.00 83.75 131 ILE A C 1
ATOM 1051 O O . ILE A 1 131 ? -15.457 -5.242 13.720 1.00 83.75 131 ILE A O 1
ATOM 1055 N N . PHE A 1 132 ? -13.929 -3.844 14.569 1.00 91.50 132 PHE A N 1
ATOM 1056 C CA . PHE A 1 132 ? -13.470 -4.712 15.651 1.00 91.50 132 PHE A CA 1
ATOM 1057 C C . PHE A 1 132 ? -13.111 -3.882 16.889 1.00 91.50 132 PHE A C 1
ATOM 1059 O O . PHE A 1 132 ? -12.946 -2.664 16.803 1.00 91.50 132 PHE A O 1
ATOM 1066 N N . ALA A 1 133 ? -12.955 -4.549 18.031 1.00 91.50 133 ALA A N 1
ATOM 1067 C CA . ALA A 1 133 ? -12.416 -3.960 19.252 1.00 91.50 133 ALA A CA 1
ATOM 1068 C C . ALA A 1 133 ? -11.550 -4.967 20.034 1.00 91.50 133 ALA A C 1
ATOM 1070 O O . ALA A 1 133 ? -11.527 -6.163 19.727 1.00 91.50 133 ALA A O 1
ATOM 1071 N N . LEU A 1 134 ? -10.829 -4.467 21.043 1.00 93.44 134 LEU A N 1
ATOM 1072 C CA . LEU A 1 134 ? -9.953 -5.249 21.919 1.00 93.44 134 LEU A CA 1
ATOM 1073 C C . LEU A 1 134 ? -10.461 -5.181 23.369 1.00 93.44 134 LEU A C 1
ATOM 1075 O O . LEU A 1 134 ? -10.458 -4.119 23.984 1.00 93.44 134 LEU A O 1
ATOM 1079 N N . GLU A 1 135 ? -10.877 -6.321 23.917 1.00 92.94 135 GLU A N 1
ATOM 1080 C CA . GLU A 1 135 ? -11.266 -6.491 25.322 1.00 92.94 135 GLU A CA 1
ATOM 1081 C C . GLU A 1 135 ? -10.007 -6.750 26.173 1.00 92.94 135 GLU A C 1
ATOM 1083 O O . GLU A 1 135 ? -9.368 -7.792 25.992 1.00 92.94 135 GLU A O 1
ATOM 1088 N N . PRO A 1 136 ? -9.621 -5.864 27.108 1.00 92.25 136 PRO A N 1
ATOM 1089 C CA . PRO A 1 136 ? -8.483 -6.122 27.986 1.00 92.25 136 PRO A CA 1
ATOM 1090 C C . PRO A 1 136 ? -8.878 -7.139 29.069 1.00 92.25 136 PRO A C 1
ATOM 1092 O O . PRO A 1 136 ? -9.774 -6.886 29.872 1.00 92.25 136 PRO A O 1
ATOM 1095 N N . LEU A 1 137 ? -8.230 -8.308 29.094 1.00 81.75 137 LEU A N 1
ATOM 1096 C CA . LEU A 1 137 ? -8.744 -9.462 29.844 1.00 81.75 137 LEU A CA 1
ATOM 1097 C C . LEU A 1 137 ? -8.459 -9.442 31.340 1.00 81.75 137 LEU A C 1
ATOM 1099 O O . LEU A 1 137 ? -9.305 -9.880 32.124 1.00 81.75 137 LEU A O 1
ATOM 1103 N N . ARG A 1 138 ? -7.273 -8.977 31.743 1.00 65.62 138 ARG A N 1
ATOM 1104 C CA . ARG A 1 138 ? -6.933 -8.722 33.146 1.00 65.62 138 ARG A CA 1
ATOM 1105 C C . ARG A 1 138 ? -5.655 -7.907 33.298 1.00 65.62 138 ARG A C 1
ATOM 1107 O O . ARG A 1 138 ? -4.918 -7.644 32.354 1.00 65.62 138 ARG A O 1
ATOM 1114 N N . VAL A 1 139 ? -5.463 -7.483 34.538 1.00 60.19 139 VAL A N 1
ATOM 1115 C CA . VAL A 1 139 ? -4.342 -6.698 35.048 1.00 60.19 139 VAL A CA 1
ATOM 1116 C C . VAL A 1 139 ? -3.060 -7.549 35.052 1.00 60.19 139 VAL A C 1
ATOM 1118 O O . VAL A 1 139 ? -3.111 -8.713 35.434 1.00 60.19 139 VAL A O 1
ATOM 1121 N N . TRP A 1 140 ? -1.949 -6.932 34.630 1.00 58.22 140 TRP A N 1
ATOM 1122 C CA . TRP A 1 140 ? -0.558 -7.420 34.535 1.00 58.22 140 TRP A CA 1
ATOM 1123 C C . TRP A 1 140 ? -0.236 -8.683 35.349 1.00 58.22 140 TRP A C 1
ATOM 1125 O O . TRP A 1 140 ? -0.325 -8.669 36.579 1.00 58.22 140 TRP A O 1
ATOM 1135 N N . SER A 1 141 ? 0.213 -9.748 34.678 1.00 46.75 141 SER A N 1
ATOM 1136 C CA . SER A 1 141 ? 0.741 -10.934 35.359 1.00 46.75 141 SER A CA 1
ATOM 1137 C C . SER A 1 141 ? 2.088 -10.640 36.024 1.00 46.75 141 SER A C 1
ATOM 1139 O O . SER A 1 141 ? 2.936 -9.964 35.441 1.00 46.75 141 SER A O 1
ATOM 1141 N N . GLU A 1 142 ? 2.306 -11.192 37.219 1.00 48.50 142 GLU A N 1
ATOM 1142 C CA . GLU A 1 142 ? 3.599 -11.148 37.912 1.00 48.50 142 GLU A CA 1
ATOM 1143 C C . GLU A 1 142 ? 4.729 -11.799 37.079 1.00 48.50 142 GLU A C 1
ATOM 1145 O O . GLU A 1 142 ? 4.457 -12.684 36.261 1.00 48.50 142 GLU A O 1
ATOM 1150 N N . PRO A 1 143 ? 5.998 -11.373 37.255 1.00 43.31 143 PRO A N 1
ATOM 1151 C CA . PRO A 1 143 ? 7.087 -11.700 36.335 1.00 43.31 143 PRO A CA 1
ATOM 1152 C C . PRO A 1 143 ? 7.326 -13.206 36.156 1.00 43.31 143 PRO A C 1
ATOM 1154 O O . PRO A 1 143 ? 7.436 -13.970 37.124 1.00 43.31 143 PRO A O 1
ATOM 1157 N N . ILE A 1 144 ? 7.479 -13.606 34.889 1.00 46.62 144 ILE A N 1
ATOM 1158 C CA . ILE A 1 144 ? 7.612 -14.997 34.441 1.00 46.62 144 ILE A CA 1
ATOM 1159 C C . ILE A 1 144 ? 8.813 -15.665 35.126 1.00 46.62 144 ILE A C 1
ATOM 1161 O O . ILE A 1 144 ? 9.972 -15.484 34.755 1.00 46.62 144 ILE A O 1
ATOM 1165 N N . SER A 1 145 ? 8.532 -16.489 36.135 1.00 42.84 145 SER A N 1
ATOM 1166 C CA . SER A 1 145 ? 9.547 -17.156 36.961 1.00 42.84 145 SER A CA 1
ATOM 1167 C C . SER A 1 145 ? 10.076 -18.440 36.300 1.00 42.84 145 SER A C 1
ATOM 1169 O O . SER A 1 145 ? 10.030 -19.526 36.877 1.00 42.84 145 SER A O 1
ATOM 1171 N N . GLY A 1 146 ? 10.570 -18.315 35.063 1.00 38.62 146 GLY A N 1
ATOM 1172 C CA . GLY A 1 146 ? 11.012 -19.407 34.182 1.00 38.62 146 GLY A CA 1
ATOM 1173 C C . GLY A 1 146 ? 12.336 -20.077 34.579 1.00 38.62 146 GLY A C 1
ATOM 1174 O O . GLY A 1 146 ? 13.266 -20.137 33.780 1.00 38.62 146 GLY A O 1
ATOM 1175 N N . GLY A 1 147 ? 12.448 -20.567 35.815 1.00 35.28 147 GLY A N 1
ATOM 1176 C CA . GLY A 1 147 ? 13.671 -21.162 36.361 1.00 35.28 147 GLY A CA 1
ATOM 1177 C C . GLY A 1 147 ? 13.641 -22.688 36.473 1.00 35.28 147 GLY A C 1
ATOM 1178 O O . GLY A 1 147 ? 13.399 -23.215 37.560 1.00 35.28 147 GLY A O 1
ATOM 1179 N N . THR A 1 148 ? 13.980 -23.420 35.405 1.00 35.25 148 THR A N 1
ATOM 1180 C CA . THR A 1 148 ? 14.368 -24.839 35.538 1.00 35.25 148 THR A CA 1
ATOM 1181 C C . THR A 1 148 ? 15.598 -24.952 36.438 1.00 35.25 148 THR A C 1
ATOM 1183 O O . THR A 1 148 ? 16.661 -24.422 36.109 1.00 35.25 148 THR A O 1
ATOM 1186 N N . GLN A 1 149 ? 15.462 -25.644 37.571 1.00 36.81 149 GLN A N 1
ATOM 1187 C CA . GLN A 1 149 ? 16.506 -25.743 38.594 1.00 36.81 149 GLN A CA 1
ATOM 1188 C C . GLN A 1 149 ? 17.673 -26.640 38.149 1.00 36.81 149 GLN A C 1
ATOM 1190 O O . GLN A 1 149 ? 17.757 -27.813 38.517 1.00 36.81 149 GLN A O 1
ATOM 1195 N N . SER A 1 150 ? 18.615 -26.071 37.395 1.00 34.34 150 SER A N 1
ATOM 1196 C CA . SER A 1 150 ? 19.975 -26.613 37.347 1.00 34.34 150 SER A CA 1
ATOM 1197 C C . SER A 1 150 ? 20.641 -26.478 38.724 1.00 34.34 150 SER A C 1
ATOM 1199 O O . SER A 1 150 ? 20.252 -25.639 39.543 1.00 34.34 150 SER A O 1
ATOM 1201 N N . ARG A 1 151 ? 21.619 -27.341 39.012 1.00 33.97 151 ARG A N 1
ATOM 1202 C CA . ARG A 1 151 ? 22.233 -27.440 40.344 1.00 33.97 151 ARG A CA 1
ATOM 1203 C C . ARG A 1 151 ? 22.998 -26.169 40.724 1.00 33.97 151 ARG A C 1
ATOM 1205 O O . ARG A 1 151 ? 23.553 -25.475 39.880 1.00 33.97 151 ARG A O 1
ATOM 1212 N N . GLN A 1 152 ? 23.021 -25.895 42.027 1.00 40.12 152 GLN A N 1
ATOM 1213 C CA . GLN A 1 152 ? 23.731 -24.758 42.605 1.00 40.12 152 GLN A CA 1
ATOM 1214 C C . GLN A 1 152 ? 25.247 -24.932 42.472 1.00 40.12 152 GLN A C 1
ATOM 1216 O O . GLN A 1 152 ? 25.796 -25.853 43.074 1.00 40.12 152 GLN A O 1
ATOM 1221 N N . ASP A 1 153 ? 25.907 -23.967 41.840 1.00 33.94 153 ASP A N 1
ATOM 1222 C CA . ASP A 1 153 ? 27.260 -23.566 42.226 1.00 33.94 153 ASP A CA 1
ATOM 1223 C C . ASP A 1 153 ? 27.196 -22.232 42.977 1.00 33.94 153 ASP A C 1
ATOM 1225 O O . ASP A 1 153 ? 26.373 -21.356 42.689 1.00 33.94 153 ASP A O 1
ATOM 1229 N N . ARG A 1 154 ? 28.029 -22.093 44.011 1.00 46.84 154 ARG A N 1
ATOM 1230 C CA . ARG A 1 154 ? 28.060 -20.901 44.872 1.00 46.84 154 ARG A CA 1
ATOM 1231 C C . ARG A 1 154 ? 29.049 -19.870 44.317 1.00 46.84 154 ARG A C 1
ATOM 1233 O O . ARG A 1 154 ? 30.050 -20.235 43.719 1.00 46.84 154 ARG A O 1
ATOM 1240 N N . ALA A 1 155 ? 28.792 -18.593 44.614 1.00 46.22 155 ALA A N 1
ATOM 1241 C CA . ALA A 1 155 ? 29.600 -17.423 44.227 1.00 46.22 155 ALA A CA 1
ATOM 1242 C C . ALA A 1 155 ? 29.471 -16.922 42.767 1.00 46.22 155 ALA A C 1
ATOM 1244 O O . ALA A 1 155 ? 30.458 -16.579 42.124 1.00 46.22 155 ALA A O 1
ATOM 1245 N N . ALA A 1 156 ? 28.233 -16.720 42.304 1.00 41.44 156 ALA A N 1
ATOM 1246 C CA . ALA A 1 156 ? 27.921 -15.729 41.266 1.00 41.44 156 ALA A CA 1
ATOM 1247 C C . ALA A 1 156 ? 27.022 -14.617 41.843 1.00 41.44 156 ALA A C 1
ATOM 1249 O O . ALA A 1 156 ? 26.275 -14.845 42.800 1.00 41.44 156 ALA A O 1
ATOM 1250 N N . LYS A 1 157 ? 27.065 -13.404 41.267 1.00 47.12 157 LYS A N 1
ATOM 1251 C CA . LYS A 1 157 ? 26.059 -12.364 41.561 1.00 47.12 157 LYS A CA 1
ATOM 1252 C C . LYS A 1 157 ? 24.679 -12.902 41.164 1.00 47.12 157 LYS A C 1
ATOM 1254 O O . LYS A 1 157 ? 24.571 -13.541 40.120 1.00 47.12 157 LYS A O 1
ATOM 1259 N N . LYS A 1 158 ? 23.630 -12.621 41.953 1.00 36.91 158 LYS A N 1
ATOM 1260 C CA . LYS A 1 158 ? 22.245 -12.930 41.548 1.00 36.91 158 LYS A CA 1
ATOM 1261 C C . LYS A 1 158 ? 22.005 -12.371 40.135 1.00 36.91 158 LYS A C 1
ATOM 1263 O O . LYS A 1 158 ? 22.258 -11.177 39.950 1.00 36.91 158 LYS A O 1
ATOM 1268 N N . PRO A 1 159 ? 21.508 -13.171 39.173 1.00 39.88 159 PRO A N 1
ATOM 1269 C CA . PRO A 1 159 ? 21.012 -12.631 37.919 1.00 39.88 159 PRO A CA 1
ATOM 1270 C C . PRO A 1 159 ? 19.947 -11.582 38.226 1.00 39.88 159 PRO A C 1
ATOM 1272 O O . PRO A 1 159 ? 19.067 -11.802 39.064 1.00 39.88 159 PRO A O 1
ATOM 1275 N N . LYS A 1 160 ? 20.044 -10.429 37.572 1.00 42.28 160 LYS A N 1
ATOM 1276 C CA . LYS A 1 160 ? 18.984 -9.431 37.602 1.00 42.28 160 LYS A CA 1
ATOM 1277 C C . LYS A 1 160 ? 17.893 -9.971 36.677 1.00 42.28 160 LYS A C 1
ATOM 1279 O O . LYS A 1 160 ? 18.051 -9.877 35.468 1.00 42.28 160 LYS A O 1
ATOM 1284 N N . LEU A 1 161 ? 16.859 -10.615 37.230 1.00 48.31 161 LEU A N 1
ATOM 1285 C CA . LEU A 1 161 ? 15.681 -10.964 36.433 1.00 48.31 161 LEU A CA 1
ATOM 1286 C C . LEU A 1 161 ? 15.084 -9.654 35.920 1.00 48.31 161 LEU A C 1
ATOM 1288 O O . LEU A 1 161 ? 14.697 -8.792 36.713 1.00 48.31 161 LEU A O 1
ATOM 1292 N N . GLU A 1 162 ? 15.062 -9.504 34.605 1.00 53.34 162 GLU A N 1
ATOM 1293 C CA . GLU A 1 162 ? 14.375 -8.407 33.944 1.00 53.34 162 GLU A CA 1
ATOM 1294 C C . GLU A 1 162 ? 12.875 -8.709 34.028 1.00 53.34 162 GLU A C 1
ATOM 1296 O O . GLU A 1 162 ? 12.423 -9.802 33.688 1.00 53.34 162 GLU A O 1
ATOM 1301 N N . GLN A 1 163 ? 12.119 -7.786 34.624 1.00 57.44 163 GLN A N 1
ATOM 1302 C CA . GLN A 1 163 ? 10.691 -7.967 34.860 1.00 57.44 163 GLN A CA 1
ATOM 1303 C C . GLN A 1 163 ? 9.937 -7.571 33.596 1.00 57.44 163 GLN A C 1
ATOM 1305 O O . GLN A 1 163 ? 9.620 -6.401 33.410 1.00 57.44 163 GLN A O 1
ATOM 1310 N N . GLU A 1 164 ? 9.672 -8.546 32.732 1.00 73.69 164 GLU A N 1
ATOM 1311 C CA . GLU A 1 164 ? 8.787 -8.357 31.586 1.00 73.69 164 GLU A CA 1
ATOM 1312 C C . GLU A 1 164 ? 7.343 -8.165 32.076 1.00 73.69 164 GLU A C 1
ATOM 1314 O O . GLU A 1 164 ? 6.799 -8.999 32.805 1.00 73.69 164 GLU A O 1
ATOM 1319 N N . TRP A 1 165 ? 6.738 -7.038 31.699 1.00 84.62 165 TRP A N 1
ATOM 1320 C CA . TRP A 1 165 ? 5.332 -6.722 31.948 1.00 84.62 165 TRP A CA 1
ATOM 1321 C C . TRP A 1 165 ? 4.505 -7.120 30.727 1.00 84.62 165 TRP A C 1
ATOM 1323 O O . TRP A 1 165 ? 4.968 -6.968 29.600 1.00 84.62 165 TRP A O 1
ATOM 1333 N N . SER A 1 166 ? 3.270 -7.577 30.933 1.00 88.06 166 SER A N 1
ATOM 1334 C CA . SER A 1 166 ? 2.367 -8.004 29.857 1.00 88.06 166 SER A CA 1
ATOM 1335 C C . SER A 1 166 ? 0.947 -7.454 30.027 1.00 88.06 166 SER A C 1
ATOM 1337 O O . SER A 1 166 ? 0.502 -7.154 31.139 1.00 88.06 166 SER A O 1
ATOM 1339 N N . ILE A 1 167 ? 0.221 -7.352 28.912 1.00 89.69 167 ILE A N 1
ATOM 1340 C CA . ILE A 1 167 ? -1.237 -7.182 28.876 1.00 89.69 167 ILE A CA 1
ATOM 1341 C C . ILE A 1 167 ? -1.841 -8.108 27.813 1.00 89.69 167 ILE A C 1
ATOM 1343 O O . ILE A 1 167 ? -1.326 -8.209 26.699 1.00 89.69 167 ILE A O 1
ATOM 1347 N N . GLU A 1 168 ? -2.935 -8.785 28.166 1.00 91.88 168 GLU A N 1
ATOM 1348 C CA . GLU A 1 168 ? -3.686 -9.672 27.272 1.00 91.88 168 GLU A CA 1
ATOM 1349 C C . GLU A 1 168 ? -4.948 -8.984 26.749 1.00 91.88 168 GLU A C 1
ATOM 1351 O O . GLU A 1 168 ? -5.791 -8.520 27.523 1.00 91.88 168 GLU A O 1
ATOM 1356 N N . LEU A 1 169 ? -5.087 -8.951 25.425 1.00 93.88 169 LEU A N 1
ATOM 1357 C CA . LEU A 1 169 ? -6.182 -8.315 24.703 1.00 93.88 169 LEU A CA 1
ATOM 1358 C C . LEU A 1 169 ? -6.926 -9.376 23.885 1.00 93.88 169 LEU A C 1
ATOM 1360 O O . LEU A 1 169 ? -6.351 -9.974 22.975 1.00 93.88 169 LEU A O 1
ATOM 1364 N N . ARG A 1 170 ? -8.206 -9.618 24.181 1.00 93.69 170 ARG A N 1
ATOM 1365 C CA . ARG A 1 170 ? -9.057 -10.487 23.359 1.00 93.69 170 ARG A CA 1
ATOM 1366 C C . ARG A 1 170 ? -9.651 -9.686 22.213 1.00 93.69 170 ARG A C 1
ATOM 1368 O O . ARG A 1 170 ? -10.309 -8.669 22.415 1.00 93.69 170 ARG A O 1
ATOM 1375 N N . PHE A 1 171 ? -9.424 -10.171 21.007 1.00 94.69 171 PHE A N 1
ATOM 1376 C CA . PHE A 1 171 ? -9.954 -9.607 19.783 1.00 94.69 171 PHE A CA 1
ATOM 1377 C C . PHE A 1 171 ? -11.417 -9.999 19.575 1.00 94.69 171 PHE A C 1
ATOM 1379 O O . PHE A 1 171 ? -11.786 -11.159 19.765 1.00 94.69 171 PHE A O 1
ATOM 1386 N N . HIS A 1 172 ? -12.239 -9.048 19.127 1.00 91.81 172 HIS A N 1
ATOM 1387 C CA . HIS A 1 172 ? -13.622 -9.298 18.721 1.00 91.81 172 HIS A CA 1
ATOM 1388 C C . HIS A 1 172 ? -13.983 -8.505 17.470 1.00 91.81 172 HIS A C 1
ATOM 1390 O O . HIS A 1 172 ? -13.941 -7.275 17.483 1.00 91.81 172 HIS A O 1
ATOM 1396 N N . TRP A 1 173 ? -14.432 -9.198 16.425 1.00 90.25 173 TRP A N 1
ATOM 1397 C CA . TRP A 1 173 ? -15.194 -8.582 15.340 1.00 90.25 173 TRP A CA 1
ATOM 1398 C C . TRP A 1 173 ? -16.557 -8.096 15.859 1.00 90.25 173 TRP A C 1
ATOM 1400 O O . TRP A 1 173 ? -17.271 -8.849 16.526 1.00 90.25 173 TRP A O 1
ATOM 1410 N N . LEU A 1 174 ? -16.939 -6.859 15.532 1.00 87.31 174 LEU A N 1
ATOM 1411 C CA . LEU A 1 174 ? -18.174 -6.223 15.993 1.00 87.31 174 LEU A CA 1
ATOM 1412 C C . LEU A 1 174 ? -19.191 -6.088 14.850 1.00 87.31 174 LEU A C 1
ATOM 1414 O O . LEU A 1 174 ? -19.161 -5.131 14.071 1.00 87.31 174 LEU A O 1
ATOM 1418 N N . ARG A 1 175 ? -20.138 -7.028 14.779 1.00 85.38 175 ARG A N 1
ATOM 1419 C CA . ARG A 1 175 ? -21.342 -6.909 13.933 1.00 85.38 175 ARG A CA 1
ATOM 1420 C C . ARG A 1 175 ? -22.176 -5.692 14.363 1.00 85.38 175 ARG A C 1
ATOM 1422 O O . ARG A 1 175 ? -22.232 -5.400 15.558 1.00 85.38 175 ARG A O 1
ATOM 1429 N N . LYS A 1 176 ? -22.793 -4.987 13.405 1.00 82.62 176 LYS A N 1
ATOM 1430 C CA . LYS A 1 176 ? -23.821 -3.967 13.688 1.00 82.62 176 LYS A CA 1
ATOM 1431 C C . LYS A 1 176 ? -25.201 -4.622 13.809 1.00 82.62 176 LYS A C 1
ATOM 1433 O O . LYS A 1 176 ? -25.443 -5.669 13.209 1.00 82.62 176 LYS A O 1
ATOM 1438 N N . THR A 1 177 ? -26.087 -4.033 14.608 1.00 84.00 177 THR A N 1
ATOM 1439 C CA . THR A 1 177 ? -27.518 -4.377 14.603 1.00 84.00 177 THR A CA 1
ATOM 1440 C C . THR A 1 177 ? -28.267 -3.643 13.483 1.00 84.00 177 THR A C 1
ATOM 1442 O O . THR A 1 177 ? -27.726 -2.738 12.857 1.00 84.00 177 THR A O 1
ATOM 1445 N N . ASP A 1 178 ? -29.529 -3.993 13.245 1.00 76.31 178 ASP A N 1
ATOM 1446 C CA . ASP A 1 178 ? -30.454 -3.261 12.363 1.00 76.31 178 ASP A CA 1
ATOM 1447 C C . ASP A 1 178 ? -31.023 -1.955 12.973 1.00 76.31 178 ASP A C 1
ATOM 1449 O O . ASP A 1 178 ? -31.894 -1.310 12.387 1.00 76.31 178 ASP A O 1
ATOM 1453 N N . VAL A 1 179 ? -30.565 -1.559 14.166 1.00 80.75 179 VAL A N 1
ATOM 1454 C CA . VAL A 1 179 ? -31.096 -0.415 14.922 1.00 80.75 179 VAL A CA 1
ATOM 1455 C C . VAL A 1 179 ? -30.622 0.901 14.302 1.00 80.75 179 VAL A C 1
ATOM 1457 O O . VAL A 1 179 ? -29.454 1.254 14.415 1.00 80.75 179 VAL A O 1
ATOM 1460 N N . PHE A 1 180 ? -31.540 1.664 13.703 1.00 70.12 180 PHE A N 1
ATOM 1461 C CA . PHE A 1 180 ? -31.209 2.854 12.907 1.00 70.12 180 PHE A CA 1
ATOM 1462 C C . PHE A 1 180 ? -30.445 3.960 13.665 1.00 70.12 180 PHE A C 1
ATOM 1464 O O . PHE A 1 180 ? -29.575 4.603 13.088 1.00 70.12 180 PHE A O 1
ATOM 1471 N N . THR A 1 181 ? -30.737 4.198 14.951 1.00 73.75 181 THR A N 1
ATOM 1472 C CA . THR A 1 181 ? -30.008 5.173 15.793 1.00 73.75 181 THR A CA 1
ATOM 1473 C C . THR A 1 181 ? -29.998 4.785 17.272 1.00 73.75 181 THR A C 1
ATOM 1475 O O . THR A 1 181 ? -30.896 4.100 17.756 1.00 73.75 181 THR A O 1
ATOM 1478 N N . MET A 1 182 ? -29.061 5.349 18.043 1.00 75.88 182 MET A N 1
ATOM 1479 C CA . MET A 1 182 ? -29.023 5.258 19.513 1.00 75.88 182 MET A CA 1
ATOM 1480 C C . MET A 1 182 ? -30.264 5.829 20.216 1.00 75.88 182 MET A C 1
ATOM 1482 O O . MET A 1 182 ? -30.484 5.558 21.394 1.00 75.88 182 MET A O 1
ATOM 1486 N N . SER A 1 183 ? -31.049 6.649 19.515 1.00 75.06 183 SER A N 1
ATOM 1487 C CA . SER A 1 183 ? -32.299 7.239 20.008 1.00 75.06 183 SER A CA 1
ATOM 1488 C C . SER A 1 183 ? -33.546 6.502 19.504 1.00 75.06 183 SER A C 1
ATOM 1490 O O . SER A 1 183 ? -34.661 6.915 19.818 1.00 75.06 183 SER A O 1
ATOM 1492 N N . SER A 1 184 ? -33.379 5.424 18.731 1.00 77.44 184 SER A N 1
ATOM 1493 C CA . SER A 1 184 ? -34.490 4.602 18.252 1.00 77.44 184 SER A CA 1
ATOM 1494 C C . SER A 1 184 ? -35.140 3.838 19.414 1.00 77.44 184 SER A C 1
ATOM 1496 O O . SER A 1 184 ? -34.426 3.267 20.242 1.00 77.44 184 SER A O 1
ATOM 1498 N N . PRO A 1 185 ? -36.482 3.780 19.497 1.00 76.31 185 PRO A N 1
ATOM 1499 C CA . PRO A 1 185 ? -37.158 2.966 20.497 1.00 76.31 185 PRO A CA 1
ATOM 1500 C C . PRO A 1 185 ? -36.931 1.479 20.195 1.00 76.31 185 PRO A C 1
ATOM 1502 O O . PRO A 1 185 ? -37.308 0.989 19.133 1.00 76.31 185 PRO A O 1
ATOM 1505 N N . VAL A 1 186 ? -36.335 0.759 21.146 1.00 80.94 186 VAL A N 1
ATOM 1506 C CA . VAL A 1 186 ? -36.073 -0.685 21.055 1.00 80.94 186 VAL A CA 1
ATOM 1507 C C . VAL A 1 186 ? -36.833 -1.452 22.133 1.00 80.94 186 VAL A C 1
ATOM 1509 O O . VAL A 1 186 ? -37.054 -0.962 23.242 1.00 80.94 186 VAL A O 1
ATOM 1512 N N . ASN A 1 187 ? -37.228 -2.678 21.810 1.00 81.75 187 ASN A N 1
ATOM 1513 C CA . ASN A 1 187 ? -37.875 -3.588 22.742 1.00 81.75 187 ASN A CA 1
ATOM 1514 C C . ASN A 1 187 ? -36.819 -4.290 23.609 1.00 81.75 187 ASN A C 1
ATOM 1516 O O . ASN A 1 187 ? -36.108 -5.172 23.135 1.00 81.75 187 ASN A O 1
ATOM 1520 N N . TYR A 1 188 ? -36.742 -3.947 24.897 1.00 81.06 188 TYR A N 1
ATOM 1521 C CA . TYR A 1 188 ? -35.782 -4.548 25.836 1.00 81.06 188 TYR A CA 1
ATOM 1522 C C . TYR A 1 188 ? -35.989 -6.056 26.106 1.00 81.06 188 TYR A C 1
ATOM 1524 O O . TYR A 1 188 ? -35.220 -6.641 26.864 1.00 81.06 188 TYR A O 1
ATOM 1532 N N . SER A 1 189 ? -37.023 -6.688 25.536 1.00 84.19 189 SER A N 1
ATOM 1533 C CA . SER A 1 189 ? -37.239 -8.144 25.580 1.00 84.19 189 SER A CA 1
ATOM 1534 C C . SER A 1 189 ? -36.788 -8.889 24.313 1.00 84.19 189 SER A C 1
ATOM 1536 O O . SER A 1 189 ? -36.899 -10.112 24.275 1.00 84.19 189 SER A O 1
ATOM 1538 N N . GLU A 1 190 ? -36.293 -8.196 23.283 1.00 81.81 190 GLU A N 1
ATOM 1539 C CA . GLU A 1 190 ? -35.703 -8.831 22.096 1.00 81.81 190 GLU A CA 1
ATOM 1540 C C . GLU A 1 190 ? -34.226 -9.184 22.323 1.00 81.81 190 GLU A C 1
ATOM 1542 O O . GLU A 1 190 ? -33.461 -8.398 22.883 1.00 81.81 190 GLU A O 1
ATOM 1547 N N . ASP A 1 191 ? -33.809 -10.367 21.862 1.00 82.06 191 ASP A N 1
ATOM 1548 C CA . ASP A 1 191 ? -32.401 -10.772 21.878 1.00 82.06 191 ASP A CA 1
ATOM 1549 C C . ASP A 1 191 ? -31.635 -10.010 20.777 1.00 82.06 191 ASP A C 1
ATOM 1551 O O . ASP A 1 191 ? -31.923 -10.217 19.591 1.00 82.06 191 ASP A O 1
ATOM 1555 N N . PRO A 1 192 ? -30.638 -9.165 21.115 1.00 79.25 192 PRO A N 1
ATOM 1556 C CA . PRO A 1 192 ? -29.887 -8.395 20.127 1.00 79.25 192 PRO A CA 1
ATOM 1557 C C . PRO A 1 192 ? -29.135 -9.271 19.117 1.00 79.25 192 PRO A C 1
ATOM 1559 O O . PRO A 1 192 ? -28.823 -8.780 18.036 1.00 79.25 192 PRO A O 1
ATOM 1562 N N . ILE A 1 193 ? -28.876 -10.556 19.404 1.00 81.50 193 ILE A N 1
ATOM 1563 C CA . ILE A 1 193 ? -28.280 -11.497 18.441 1.00 81.50 193 ILE A CA 1
ATOM 1564 C C . ILE A 1 193 ? -29.181 -11.666 17.210 1.00 81.50 193 ILE A C 1
ATOM 1566 O O . ILE A 1 193 ? -28.663 -11.758 16.099 1.00 81.50 193 ILE A O 1
ATOM 1570 N N . THR A 1 194 ? -30.508 -11.644 17.382 1.00 81.62 194 THR A N 1
ATOM 1571 C CA . THR A 1 194 ? -31.479 -11.777 16.274 1.00 81.62 194 THR A CA 1
ATOM 1572 C C . THR A 1 194 ? -31.489 -10.578 15.323 1.00 81.62 194 THR A C 1
ATOM 1574 O O . THR A 1 194 ? -31.926 -10.708 14.184 1.00 81.62 194 THR A O 1
ATOM 1577 N N . ARG A 1 195 ? -30.959 -9.435 15.775 1.00 81.44 195 ARG A N 1
ATOM 1578 C CA . ARG A 1 195 ? -30.830 -8.182 15.020 1.00 81.44 195 ARG A CA 1
ATOM 1579 C C . ARG A 1 195 ? -29.439 -7.971 14.409 1.00 81.44 195 ARG A C 1
ATOM 1581 O O . ARG A 1 195 ? -29.228 -6.964 13.742 1.00 81.44 195 ARG A O 1
ATOM 1588 N N . MET A 1 196 ? -28.477 -8.869 14.649 1.00 83.19 196 MET A N 1
ATOM 1589 C CA . MET A 1 196 ? -27.100 -8.730 14.153 1.00 83.19 196 MET A CA 1
ATOM 1590 C C . MET A 1 196 ? -27.006 -8.988 12.647 1.00 83.19 196 MET A C 1
ATOM 1592 O O . MET A 1 196 ? -27.223 -10.112 12.195 1.00 83.19 196 MET A O 1
ATOM 1596 N N . GLN A 1 197 ? -26.578 -7.975 11.899 1.00 81.38 197 GLN A N 1
ATOM 1597 C CA . GLN A 1 197 ? -26.226 -8.085 10.483 1.00 81.38 197 GLN A CA 1
ATOM 1598 C C . GLN A 1 197 ? -24.925 -8.889 10.302 1.00 81.38 197 GLN A C 1
ATOM 1600 O O . GLN A 1 197 ? -24.140 -9.042 11.244 1.00 81.38 197 GLN A O 1
ATOM 1605 N N . GLU A 1 198 ? -24.674 -9.417 9.101 1.00 77.81 198 GLU A N 1
ATOM 1606 C CA . GLU A 1 198 ? -23.386 -10.052 8.795 1.00 77.81 198 GLU A CA 1
ATOM 1607 C C . GLU A 1 198 ? -22.229 -9.035 8.802 1.00 77.81 198 GLU A C 1
ATOM 1609 O O . GLU A 1 198 ? -22.433 -7.823 8.784 1.00 77.81 198 GLU A O 1
ATOM 1614 N N . LEU A 1 199 ? -20.990 -9.530 8.889 1.00 76.94 199 LEU A N 1
ATOM 1615 C CA . LEU A 1 199 ? -19.791 -8.687 8.903 1.00 76.94 199 LEU A CA 1
ATOM 1616 C C . LEU A 1 199 ? -19.158 -8.603 7.507 1.00 76.94 199 LEU A C 1
ATOM 1618 O O . LEU A 1 199 ? -18.052 -9.098 7.270 1.00 76.94 199 LEU A O 1
ATOM 1622 N N . THR A 1 200 ? -19.882 -7.980 6.591 1.00 69.19 200 THR A N 1
ATOM 1623 C CA . THR A 1 200 ? -19.355 -7.483 5.318 1.00 69.19 200 THR A CA 1
ATOM 1624 C C . THR A 1 200 ? -19.027 -5.993 5.446 1.00 69.19 200 THR A C 1
ATOM 1626 O O . THR A 1 200 ? -19.399 -5.361 6.440 1.00 69.19 200 THR A O 1
ATOM 1629 N N . GLY A 1 201 ? -18.346 -5.414 4.453 1.00 60.44 201 GLY A N 1
ATOM 1630 C CA . GLY A 1 201 ? -18.566 -3.989 4.175 1.00 60.44 201 GLY A CA 1
ATOM 1631 C C . GLY A 1 201 ? -20.034 -3.764 3.799 1.00 60.44 201 GLY A C 1
ATOM 1632 O O . GLY A 1 201 ? -20.738 -4.734 3.491 1.00 60.44 201 GLY A O 1
ATOM 1633 N N . GLU A 1 202 ? -20.487 -2.515 3.787 1.00 56.62 202 GLU A N 1
ATOM 1634 C CA . GLU A 1 202 ? -21.688 -2.118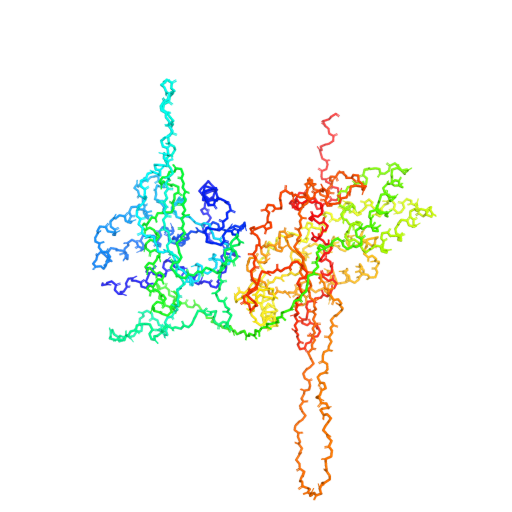 3.036 1.00 56.62 202 GLU A CA 1
ATOM 1635 C C . GLU A 1 202 ? -21.674 -2.783 1.640 1.00 56.62 202 GLU A C 1
ATOM 1637 O O . GLU A 1 202 ? -22.618 -3.481 1.263 1.00 56.62 202 GLU A O 1
ATOM 1642 N N . ASP A 1 203 ? -20.483 -2.777 1.032 1.00 55.91 203 ASP A N 1
ATOM 1643 C CA . ASP A 1 203 ? -19.999 -3.472 -0.158 1.00 55.91 203 ASP A CA 1
ATOM 1644 C C . ASP A 1 203 ? -20.625 -4.852 -0.483 1.00 55.91 203 ASP A C 1
ATOM 1646 O O . ASP A 1 203 ? -20.982 -5.183 -1.618 1.00 55.91 203 ASP A O 1
ATOM 1650 N N . GLY A 1 204 ? -20.729 -5.703 0.543 1.00 60.12 204 GLY A N 1
ATOM 1651 C CA . GLY A 1 204 ? -20.782 -7.169 0.419 1.00 60.12 204 GLY A CA 1
ATOM 1652 C C . GLY A 1 204 ? -19.398 -7.835 0.529 1.00 60.12 204 GLY A C 1
ATOM 1653 O O . GLY A 1 204 ? -19.294 -9.041 0.771 1.00 60.12 204 GLY A O 1
ATOM 1654 N N . GLY A 1 205 ? -18.320 -7.053 0.427 1.00 64.81 205 GLY A N 1
ATOM 1655 C CA . GLY A 1 205 ? -16.932 -7.480 0.574 1.00 64.81 205 GLY A CA 1
ATOM 1656 C C . GLY A 1 205 ? -16.571 -7.994 1.967 1.00 64.81 205 GLY A C 1
ATOM 1657 O O . GLY A 1 205 ? -17.188 -7.671 2.984 1.00 64.81 205 GLY A O 1
ATOM 1658 N N . LEU A 1 206 ? -15.539 -8.837 2.027 1.00 75.94 206 LEU A N 1
ATOM 1659 C CA . LEU A 1 206 ? -15.277 -9.694 3.183 1.00 75.94 206 LEU A CA 1
ATOM 1660 C C . LEU A 1 206 ? -14.344 -9.045 4.216 1.00 75.94 206 LEU A C 1
ATOM 1662 O O . LEU A 1 206 ? -13.124 -9.052 4.069 1.00 75.94 206 LEU A O 1
ATOM 1666 N N . ILE A 1 207 ? -14.891 -8.586 5.343 1.00 81.06 207 ILE A N 1
ATOM 1667 C CA . ILE A 1 207 ? -14.093 -8.049 6.458 1.00 81.06 207 ILE A CA 1
ATOM 1668 C C . ILE A 1 207 ? -13.332 -9.180 7.167 1.00 81.06 207 ILE A C 1
ATOM 1670 O O . ILE A 1 207 ? -13.853 -9.843 8.066 1.00 81.06 207 ILE A O 1
ATOM 1674 N N . LYS A 1 208 ? -12.093 -9.445 6.728 1.00 84.12 208 LYS A N 1
ATOM 1675 C CA . LYS A 1 208 ? -11.263 -10.551 7.237 1.00 84.12 208 LYS A CA 1
ATOM 1676 C C . LYS A 1 208 ? -9.785 -10.174 7.315 1.00 84.12 208 LYS A C 1
ATOM 1678 O O . LYS A 1 208 ? -9.134 -9.930 6.300 1.00 84.12 208 LYS A O 1
ATOM 1683 N N . ALA A 1 209 ? -9.247 -10.166 8.533 1.00 86.25 209 ALA A N 1
ATOM 1684 C CA . ALA A 1 209 ? -7.815 -10.035 8.795 1.00 86.25 209 ALA A CA 1
ATOM 1685 C C . ALA A 1 209 ? -7.140 -11.404 8.931 1.00 86.25 209 ALA A C 1
ATOM 1687 O O . ALA A 1 209 ? -7.764 -12.382 9.343 1.00 86.25 209 ALA A O 1
ATOM 1688 N N . PHE A 1 210 ? -5.840 -11.447 8.642 1.00 86.44 210 PHE A N 1
ATOM 1689 C CA . PHE A 1 210 ? -5.002 -12.636 8.767 1.00 86.44 210 PHE A CA 1
ATOM 1690 C C . PHE A 1 210 ? -3.671 -12.266 9.419 1.00 86.44 210 PHE A C 1
ATOM 1692 O O . PHE A 1 210 ? -3.168 -11.158 9.237 1.00 86.44 210 PHE A O 1
ATOM 1699 N N . ASN A 1 211 ? -3.101 -13.190 10.183 1.00 87.94 211 ASN A N 1
ATOM 1700 C CA . ASN A 1 211 ? -1.795 -13.028 10.802 1.00 87.94 211 ASN A CA 1
ATOM 1701 C C . ASN A 1 211 ? -0.694 -13.515 9.843 1.00 87.94 211 ASN A C 1
ATOM 1703 O O . ASN A 1 211 ? -0.644 -14.696 9.505 1.00 87.94 211 ASN A O 1
ATOM 1707 N N . ALA A 1 212 ? 0.187 -12.612 9.412 1.00 77.88 212 ALA A N 1
ATOM 1708 C CA . ALA A 1 212 ? 1.152 -12.824 8.335 1.00 77.88 212 ALA A CA 1
ATOM 1709 C C . ALA A 1 212 ? 2.150 -13.963 8.615 1.00 77.88 212 ALA A C 1
ATOM 1711 O O . ALA A 1 212 ? 2.431 -14.769 7.731 1.00 77.88 212 ALA A O 1
ATOM 1712 N N . THR A 1 213 ? 2.633 -14.086 9.856 1.00 79.94 213 THR A N 1
ATOM 1713 C CA . THR A 1 213 ? 3.582 -15.146 10.244 1.00 79.94 213 THR A CA 1
ATOM 1714 C C . THR A 1 213 ? 2.930 -16.532 10.315 1.00 79.94 213 THR A C 1
ATOM 1716 O O . THR A 1 213 ? 3.571 -17.524 9.972 1.00 79.94 213 THR A O 1
ATOM 1719 N N . THR A 1 214 ? 1.663 -16.635 10.731 1.00 81.94 214 THR A N 1
ATOM 1720 C CA . THR A 1 214 ? 0.964 -17.935 10.852 1.00 81.94 214 THR A CA 1
ATOM 1721 C C . THR A 1 214 ? 0.086 -18.292 9.650 1.00 81.94 214 THR A C 1
ATOM 1723 O O . THR A 1 214 ? -0.367 -19.432 9.553 1.00 81.94 214 THR A O 1
ATOM 1726 N N . CYS A 1 215 ? -0.174 -17.334 8.754 1.00 74.50 215 CYS A N 1
ATOM 1727 C CA . CYS A 1 215 ? -1.162 -17.391 7.667 1.00 74.50 215 CYS A CA 1
ATOM 1728 C C . CYS A 1 215 ? -2.591 -17.781 8.111 1.00 74.50 215 CYS A C 1
ATOM 1730 O O . CYS A 1 215 ? -3.387 -18.249 7.297 1.00 74.50 215 CYS A O 1
ATOM 1732 N N . ARG A 1 216 ? -2.937 -17.603 9.395 1.00 81.69 216 ARG A N 1
ATOM 1733 C CA . ARG A 1 216 ? -4.275 -17.902 9.938 1.00 81.69 216 ARG A CA 1
ATOM 1734 C C . ARG A 1 216 ? -5.170 -16.668 9.934 1.00 81.69 216 ARG A C 1
ATOM 1736 O O . ARG A 1 216 ? -4.679 -15.553 10.100 1.00 81.69 216 ARG A O 1
ATOM 1743 N N . GLN A 1 217 ? -6.476 -16.876 9.774 1.00 86.62 217 GLN A N 1
ATOM 1744 C CA . GLN A 1 217 ? -7.477 -15.827 9.976 1.00 86.62 217 GLN A CA 1
ATOM 1745 C C . GLN A 1 217 ? -7.451 -15.353 11.438 1.00 86.62 217 GLN A C 1
ATOM 1747 O O . GLN A 1 217 ? -7.195 -16.143 12.345 1.00 86.62 217 GLN A O 1
ATOM 1752 N N . VAL A 1 218 ? -7.718 -14.065 11.654 1.00 90.44 218 VAL A N 1
ATOM 1753 C CA . VAL A 1 218 ? -7.979 -13.498 12.980 1.00 90.44 218 VAL A CA 1
ATOM 1754 C C . VAL A 1 218 ? -9.449 -13.729 13.338 1.00 90.44 218 VAL A C 1
ATOM 1756 O O . VAL A 1 218 ? -10.350 -13.290 12.616 1.00 90.44 218 VAL A O 1
ATOM 1759 N N . GLU A 1 219 ? -9.697 -14.412 14.451 1.00 89.19 219 GLU A N 1
ATOM 1760 C CA . GLU A 1 219 ? -11.037 -14.824 14.889 1.00 89.19 219 GLU A CA 1
ATOM 1761 C C . GLU A 1 219 ? -11.460 -14.115 16.185 1.00 89.19 219 GLU A C 1
ATOM 1763 O O . GLU A 1 219 ? -10.633 -13.792 17.043 1.00 89.19 219 GLU A O 1
ATOM 1768 N N . SER A 1 220 ? -12.767 -13.884 16.355 1.00 90.44 220 SER A N 1
ATOM 1769 C CA . SER A 1 220 ? -13.307 -13.375 17.622 1.00 90.44 220 SER A CA 1
ATOM 1770 C C . SER A 1 220 ? -13.043 -14.375 18.746 1.00 90.44 220 SER A C 1
ATOM 1772 O O . SER A 1 220 ? -13.348 -15.557 18.613 1.00 90.44 220 SER A O 1
ATOM 1774 N N . GLY A 1 221 ? -12.496 -13.901 19.862 1.00 87.94 221 GLY A N 1
ATOM 1775 C CA . GLY A 1 221 ? -12.036 -14.745 20.964 1.00 87.94 221 GLY A CA 1
ATOM 1776 C C . GLY A 1 221 ? -10.526 -14.991 20.986 1.00 87.94 221 GLY A C 1
ATOM 1777 O O . GLY A 1 221 ? -10.013 -15.397 22.029 1.00 87.94 221 GLY A O 1
ATOM 1778 N N . GLN A 1 222 ? -9.800 -14.704 19.899 1.00 91.75 222 GLN A N 1
ATOM 1779 C CA . GLN A 1 222 ? -8.341 -14.813 19.869 1.00 91.75 222 GLN A CA 1
ATOM 1780 C C . GLN A 1 222 ? -7.696 -13.814 20.841 1.00 91.75 222 GLN A C 1
ATOM 1782 O O . GLN A 1 222 ? -8.087 -12.649 20.896 1.00 91.75 222 GLN A O 1
ATOM 1787 N N . ILE A 1 223 ? -6.698 -14.267 21.602 1.00 90.31 223 ILE A N 1
ATOM 1788 C CA . ILE A 1 223 ? -5.955 -13.437 22.560 1.00 90.31 223 ILE A CA 1
ATOM 1789 C C . ILE A 1 223 ? -4.622 -13.017 21.938 1.00 90.31 223 ILE A C 1
ATOM 1791 O O . ILE A 1 223 ? -3.915 -13.838 21.353 1.00 90.31 223 ILE A O 1
ATOM 1795 N N . PHE A 1 224 ? -4.289 -11.739 22.093 1.00 91.12 224 PHE A N 1
ATOM 1796 C CA . PHE A 1 224 ? -3.018 -11.136 21.716 1.00 91.12 224 PHE A CA 1
ATOM 1797 C C . PHE A 1 224 ? -2.343 -10.570 22.965 1.00 91.12 224 PHE A C 1
ATOM 1799 O O . PHE A 1 224 ? -2.981 -9.877 23.759 1.00 91.12 224 PHE A O 1
ATOM 1806 N N . THR A 1 225 ? -1.055 -10.856 23.138 1.00 90.62 225 THR A N 1
ATOM 1807 C CA . THR A 1 225 ? -0.265 -10.390 24.283 1.00 90.62 225 THR A CA 1
ATOM 1808 C C . THR A 1 225 ? 0.727 -9.338 23.810 1.00 90.62 225 THR A C 1
ATOM 1810 O O . THR A 1 225 ? 1.503 -9.595 22.892 1.00 90.62 225 THR A O 1
ATOM 1813 N N . ILE A 1 226 ? 0.719 -8.165 24.442 1.00 90.75 226 ILE A N 1
ATOM 1814 C CA . ILE A 1 226 ? 1.748 -7.134 24.249 1.00 90.75 226 ILE A CA 1
ATOM 1815 C C . ILE A 1 226 ? 2.630 -7.150 25.499 1.00 90.75 226 ILE A C 1
ATOM 1817 O O . ILE A 1 226 ? 2.095 -7.155 26.612 1.00 90.75 226 ILE A O 1
ATOM 1821 N N . THR A 1 227 ? 3.954 -7.171 25.329 1.00 89.25 227 THR A N 1
ATOM 1822 C CA . THR A 1 227 ? 4.920 -7.128 26.438 1.00 89.25 227 THR A CA 1
ATOM 1823 C C . THR A 1 227 ? 5.813 -5.889 26.382 1.00 89.25 227 THR A C 1
ATOM 1825 O O . THR A 1 227 ? 5.906 -5.222 25.350 1.00 89.25 227 THR A O 1
ATOM 1828 N N . ALA A 1 228 ? 6.392 -5.515 27.525 1.00 86.62 228 ALA A N 1
ATOM 1829 C CA . ALA A 1 228 ? 7.260 -4.347 27.658 1.00 86.62 228 ALA A CA 1
ATOM 1830 C C . ALA A 1 228 ? 8.206 -4.446 28.868 1.00 86.62 228 ALA A C 1
ATOM 1832 O O . ALA A 1 228 ? 8.013 -5.266 29.771 1.00 86.62 228 ALA A O 1
ATOM 1833 N N . CYS A 1 229 ? 9.203 -3.560 28.919 1.00 83.12 229 CYS A N 1
ATOM 1834 C CA . CYS A 1 229 ? 10.181 -3.486 30.006 1.00 83.12 229 CYS A CA 1
ATOM 1835 C C . CYS A 1 229 ? 9.622 -2.787 31.256 1.00 83.12 229 CYS A C 1
ATOM 1837 O O . CYS A 1 229 ? 10.138 -2.983 32.359 1.00 83.12 229 CYS A O 1
ATOM 1839 N N . SER A 1 230 ? 8.569 -1.978 31.109 1.00 84.12 230 SER A N 1
ATOM 1840 C CA . SER A 1 230 ? 7.870 -1.357 32.233 1.00 84.12 230 SER A CA 1
ATOM 1841 C C . SER A 1 230 ? 6.355 -1.289 32.045 1.00 84.12 230 SER A C 1
ATOM 1843 O O . SER A 1 230 ? 5.818 -1.303 30.937 1.00 84.12 230 SER A O 1
ATOM 1845 N N . ARG A 1 231 ? 5.649 -1.149 33.172 1.00 82.81 231 ARG A N 1
ATOM 1846 C CA . ARG A 1 231 ? 4.197 -0.946 33.214 1.00 82.81 231 ARG A CA 1
ATOM 1847 C C . ARG A 1 231 ? 3.739 0.292 32.430 1.00 82.81 231 ARG A C 1
ATOM 1849 O O . ARG A 1 231 ? 2.629 0.312 31.909 1.00 82.81 231 ARG A O 1
ATOM 1856 N N . ASP A 1 232 ? 4.570 1.329 32.367 1.00 84.62 232 ASP A N 1
ATOM 1857 C CA . ASP A 1 232 ? 4.219 2.613 31.755 1.00 84.62 232 ASP A CA 1
ATOM 1858 C C . ASP A 1 232 ? 4.424 2.646 30.230 1.00 84.62 232 ASP A C 1
ATOM 1860 O O . ASP A 1 232 ? 4.030 3.618 29.589 1.00 84.62 232 ASP A O 1
ATOM 1864 N N . GLU A 1 233 ? 4.976 1.582 29.639 1.00 86.25 233 GLU A N 1
ATOM 1865 C CA . GLU A 1 233 ? 5.112 1.413 28.185 1.00 86.25 233 GLU A CA 1
ATOM 1866 C C . GLU A 1 233 ? 3.875 0.769 27.532 1.00 86.25 233 GLU A C 1
ATOM 1868 O O . GLU A 1 233 ? 3.572 1.058 26.374 1.00 86.25 233 GLU A O 1
ATOM 1873 N N . LEU A 1 234 ? 3.145 -0.107 28.231 1.00 90.19 234 LEU A N 1
ATOM 1874 C CA . LEU A 1 234 ? 2.000 -0.827 27.652 1.00 90.19 234 LEU A CA 1
ATOM 1875 C C . LEU A 1 234 ? 0.724 0.030 27.570 1.00 90.19 234 LEU A C 1
ATOM 1877 O O . LEU A 1 234 ? 0.563 0.986 28.335 1.00 90.19 234 LEU A O 1
ATOM 1881 N N . PRO A 1 235 ? -0.227 -0.341 26.689 1.00 91.81 235 PRO A N 1
ATOM 1882 C CA . PRO A 1 235 ? -1.565 0.242 26.656 1.00 91.81 235 PRO A CA 1
ATOM 1883 C C . PRO A 1 235 ? -2.250 0.270 28.030 1.00 91.81 235 PRO A C 1
ATOM 1885 O O . PRO A 1 235 ? -2.240 -0.719 28.764 1.00 91.81 235 PRO A O 1
ATOM 1888 N N . ASP A 1 236 ? -2.887 1.389 28.385 1.00 91.31 236 ASP A N 1
ATOM 1889 C CA . ASP A 1 236 ? -3.602 1.484 29.656 1.00 91.31 236 ASP A CA 1
ATOM 1890 C C . ASP A 1 236 ? -4.937 0.728 29.619 1.00 91.31 236 ASP A C 1
ATOM 1892 O O . ASP A 1 236 ? -5.814 0.991 28.794 1.00 91.31 236 ASP A O 1
ATOM 1896 N N . TYR A 1 237 ? -5.097 -0.174 30.587 1.00 90.00 237 TYR A N 1
ATOM 1897 C CA . TYR A 1 237 ? -6.276 -1.015 30.771 1.00 90.00 237 TYR A CA 1
ATOM 1898 C C . TYR A 1 237 ? -7.604 -0.233 30.831 1.00 90.00 237 TYR A C 1
ATOM 1900 O O . TYR A 1 237 ? -8.568 -0.656 30.201 1.00 90.00 237 TYR A O 1
ATOM 1908 N N . ASP A 1 238 ? -7.682 0.915 31.520 1.00 89.00 238 ASP A N 1
ATOM 1909 C CA . ASP A 1 238 ? -8.949 1.662 31.649 1.00 89.00 238 ASP A CA 1
ATOM 1910 C C . ASP A 1 238 ? -9.282 2.428 30.361 1.00 89.00 238 ASP A C 1
ATOM 1912 O O . ASP A 1 238 ? -10.455 2.597 30.026 1.00 89.00 238 ASP A O 1
ATOM 1916 N N . ILE A 1 239 ? -8.253 2.873 29.627 1.00 89.06 239 ILE A N 1
ATOM 1917 C CA . ILE A 1 239 ? -8.390 3.520 28.314 1.00 89.06 239 ILE A CA 1
ATOM 1918 C C . ILE A 1 239 ? -8.923 2.504 27.293 1.00 89.06 239 ILE A C 1
ATOM 1920 O O . ILE A 1 239 ? -9.901 2.790 26.601 1.00 89.06 239 ILE A O 1
ATOM 1924 N N . LEU A 1 240 ? -8.346 1.297 27.255 1.00 90.12 240 LEU A N 1
ATOM 1925 C CA . LEU A 1 240 ? -8.849 0.177 26.452 1.00 90.12 240 LEU A CA 1
ATOM 1926 C C . LEU A 1 240 ? -10.267 -0.239 26.859 1.00 90.12 240 LEU A C 1
ATOM 1928 O O . LEU A 1 240 ? -11.117 -0.424 25.995 1.00 90.12 240 LEU A O 1
ATOM 1932 N N . LEU A 1 241 ? -10.556 -0.351 28.159 1.00 89.75 241 LEU A N 1
ATOM 1933 C CA . LEU A 1 241 ? -11.863 -0.798 28.644 1.00 89.75 241 LEU A CA 1
ATOM 1934 C C . LEU A 1 241 ? -12.975 0.232 28.371 1.00 89.75 241 LEU A C 1
ATOM 1936 O O . LEU A 1 241 ? -14.103 -0.153 28.068 1.00 89.75 241 LEU A O 1
ATOM 1940 N N . LEU A 1 242 ? -12.678 1.539 28.438 1.00 88.19 242 LEU A N 1
ATOM 1941 C CA . LEU A 1 242 ? -13.594 2.582 27.955 1.00 88.19 242 LEU A CA 1
ATOM 1942 C C . LEU A 1 242 ? -13.858 2.420 26.451 1.00 88.19 242 LEU A C 1
ATOM 1944 O O . LEU A 1 242 ? -15.010 2.460 26.024 1.00 88.19 242 LEU A O 1
ATOM 1948 N N . GLN A 1 243 ? -12.803 2.230 25.656 1.00 88.56 243 GLN A N 1
ATOM 1949 C CA . GLN A 1 243 ? -12.909 2.109 24.203 1.00 88.56 243 GLN A CA 1
ATOM 1950 C C . GLN A 1 243 ? -13.746 0.889 23.778 1.00 88.56 243 GLN A C 1
ATOM 1952 O O . GLN A 1 243 ? -14.657 1.012 22.960 1.00 88.56 243 GLN A O 1
ATOM 1957 N N . TRP A 1 244 ? -13.469 -0.264 24.392 1.00 89.81 244 TRP A N 1
ATOM 1958 C CA . TRP A 1 244 ? -14.191 -1.527 24.246 1.00 89.81 244 TRP A CA 1
ATOM 1959 C C . TRP A 1 244 ? -15.698 -1.361 24.466 1.00 89.81 244 TRP A C 1
ATOM 1961 O O . TRP A 1 244 ? -16.495 -1.750 23.610 1.00 89.81 244 TRP A O 1
ATOM 1971 N N . ASP A 1 245 ? -16.098 -0.741 25.579 1.00 88.06 245 ASP A N 1
ATOM 1972 C CA . ASP A 1 245 ? -17.515 -0.547 25.887 1.00 88.06 245 ASP A CA 1
ATOM 1973 C C . ASP A 1 245 ? -18.181 0.465 24.944 1.00 88.06 245 ASP A C 1
ATOM 1975 O O . ASP A 1 245 ? -19.280 0.193 24.460 1.00 88.06 245 ASP A O 1
ATOM 1979 N N . LEU A 1 246 ? -17.527 1.585 24.607 1.00 86.25 246 LEU A N 1
ATOM 1980 C CA . LEU A 1 246 ? -18.086 2.571 23.670 1.00 86.25 246 LEU A CA 1
ATOM 1981 C C . LEU A 1 246 ? -18.298 1.986 22.265 1.00 86.25 246 LEU A C 1
ATOM 1983 O O . LEU A 1 246 ? -19.365 2.183 21.684 1.00 86.25 246 LEU A O 1
ATOM 1987 N N . LEU A 1 247 ? -17.332 1.225 21.736 1.00 84.88 247 LEU A N 1
ATOM 1988 C CA . LEU A 1 247 ? -17.451 0.571 20.428 1.00 84.88 247 LEU A CA 1
ATOM 1989 C C . LEU A 1 247 ? -18.573 -0.477 20.401 1.00 84.88 247 LEU A C 1
ATOM 1991 O O . LEU A 1 247 ? -19.342 -0.531 19.440 1.00 84.88 247 LEU A O 1
ATOM 1995 N N . ARG A 1 248 ? -18.722 -1.272 21.468 1.00 88.44 248 ARG A N 1
ATOM 1996 C CA . ARG A 1 248 ? -19.815 -2.253 21.593 1.00 88.44 248 ARG A CA 1
ATOM 1997 C C . ARG A 1 248 ? -21.180 -1.594 21.672 1.00 88.44 248 ARG A C 1
ATOM 1999 O O . ARG A 1 248 ? -22.087 -2.009 20.961 1.00 88.44 248 ARG A O 1
ATOM 2006 N N . ILE A 1 249 ? -21.326 -0.586 22.531 1.00 86.50 249 ILE A N 1
ATOM 2007 C CA . ILE A 1 249 ? 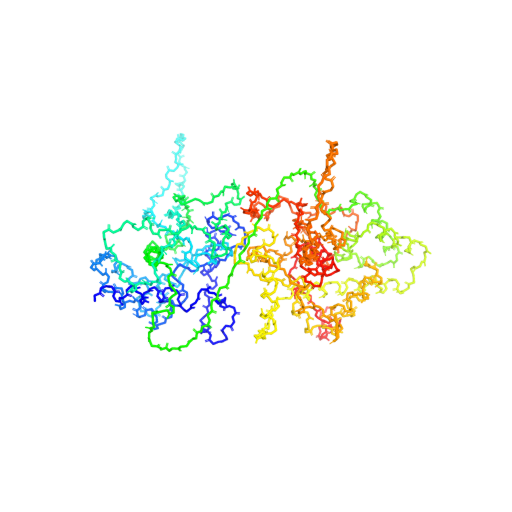-22.587 0.136 22.723 1.00 86.50 249 ILE A CA 1
ATOM 2008 C C . ILE A 1 249 ? -23.006 0.830 21.417 1.00 86.50 249 ILE A C 1
ATOM 2010 O O . ILE A 1 249 ? -24.177 0.783 21.052 1.00 86.50 249 ILE A O 1
ATOM 2014 N N . TRP A 1 250 ? -22.049 1.397 20.676 1.00 82.44 250 TRP A N 1
ATOM 2015 C CA . TRP A 1 250 ? -22.286 1.987 19.358 1.00 82.44 250 TRP A CA 1
ATOM 2016 C C . TRP A 1 250 ? -22.755 0.948 18.324 1.00 82.44 250 TRP A C 1
ATOM 2018 O O . TRP A 1 250 ? -23.798 1.143 17.706 1.00 82.44 250 TRP A O 1
ATOM 2028 N N . ARG A 1 251 ? -22.059 -0.191 18.172 1.00 82.81 251 ARG A N 1
ATOM 2029 C CA . ARG A 1 251 ? -22.434 -1.241 17.196 1.00 82.81 251 ARG A CA 1
ATOM 2030 C C . ARG A 1 251 ? -23.726 -1.990 17.565 1.00 82.81 251 ARG A C 1
ATOM 2032 O O . ARG A 1 251 ? -24.457 -2.401 16.668 1.00 82.81 251 ARG A O 1
ATOM 2039 N N . LEU A 1 252 ? -24.058 -2.098 18.857 1.00 84.38 252 LEU A N 1
ATOM 2040 C CA . LEU A 1 252 ? -25.360 -2.587 19.345 1.00 84.38 252 LEU A CA 1
ATOM 2041 C C . LEU A 1 252 ? -26.529 -1.634 19.030 1.00 84.38 252 LEU A C 1
ATOM 2043 O O . LEU A 1 252 ? -27.679 -2.073 19.027 1.00 84.38 252 LEU A O 1
ATOM 2047 N N . ALA A 1 253 ? -26.240 -0.368 18.726 1.00 79.25 253 ALA A N 1
ATOM 2048 C CA . ALA A 1 253 ? -27.174 0.629 18.206 1.00 79.25 253 ALA A CA 1
ATOM 2049 C C . ALA A 1 253 ? -26.887 0.937 16.718 1.00 79.25 253 ALA A C 1
ATOM 2051 O O . ALA A 1 253 ? -26.743 2.095 16.320 1.00 79.25 253 ALA A O 1
ATOM 2052 N N . GLY A 1 254 ? -26.700 -0.126 15.927 1.00 72.12 254 GLY A N 1
ATOM 2053 C CA . GLY A 1 254 ? -26.475 -0.111 14.477 1.00 72.12 254 GLY A CA 1
ATOM 2054 C C . GLY A 1 254 ? -25.139 0.445 13.987 1.00 72.12 254 GLY A C 1
ATOM 2055 O O . GLY A 1 254 ? -24.820 0.323 12.809 1.00 72.12 254 GLY A O 1
ATOM 2056 N N . GLY A 1 255 ? -24.320 1.035 14.859 1.00 68.44 255 GLY A N 1
ATOM 2057 C CA . GLY A 1 255 ? -23.160 1.808 14.419 1.00 68.44 255 GLY A CA 1
ATOM 2058 C C . GLY A 1 255 ? -23.553 3.096 13.683 1.00 68.44 255 GLY A C 1
ATOM 2059 O O . GLY A 1 255 ? -22.798 3.555 12.835 1.00 68.44 255 GLY A O 1
ATOM 2060 N N . ALA A 1 256 ? -24.725 3.659 13.995 1.00 63.75 256 ALA A N 1
ATOM 2061 C CA . ALA A 1 256 ? -25.255 4.871 13.371 1.00 63.75 256 ALA A CA 1
ATOM 2062 C C . ALA A 1 256 ? -24.271 6.055 13.425 1.00 63.75 256 ALA A C 1
ATOM 2064 O O . ALA A 1 256 ? -23.550 6.214 14.419 1.00 63.75 256 ALA A O 1
ATOM 2065 N N . ASP A 1 257 ? -24.274 6.899 12.390 1.00 61.78 257 ASP A N 1
ATOM 2066 C CA . ASP A 1 257 ? -23.316 7.997 12.235 1.00 61.78 257 ASP A CA 1
ATOM 2067 C C . ASP A 1 257 ? -23.257 8.911 13.486 1.00 61.78 257 ASP A C 1
ATOM 2069 O O . ASP A 1 257 ? -24.262 9.477 13.924 1.00 61.78 257 ASP A O 1
ATOM 2073 N N . PRO A 1 258 ? -22.074 9.098 14.097 1.00 58.12 258 PRO A N 1
ATOM 2074 C CA . PRO A 1 258 ? -21.850 10.080 15.154 1.00 58.12 258 PRO A CA 1
ATOM 2075 C C . PRO A 1 258 ? -22.280 11.524 14.826 1.00 58.12 258 PRO A C 1
ATOM 2077 O O . PRO A 1 258 ? -22.559 12.293 15.758 1.00 58.12 258 PRO A O 1
ATOM 2080 N N . VAL A 1 259 ? -22.369 11.919 13.545 1.00 57.44 259 VAL A N 1
ATOM 2081 C CA . VAL A 1 259 ? -22.897 13.238 13.146 1.00 57.44 259 VAL A CA 1
ATOM 2082 C C . VAL A 1 259 ? -24.388 13.383 13.502 1.00 57.44 259 VAL A C 1
ATOM 2084 O O . VAL A 1 259 ? -24.797 14.486 13.875 1.00 57.44 259 VAL A O 1
ATOM 2087 N N . THR A 1 260 ? -25.159 12.285 13.552 1.00 53.19 260 THR A N 1
ATOM 2088 C CA . THR A 1 260 ? -26.597 12.243 13.905 1.00 53.19 260 THR A CA 1
ATOM 2089 C C . THR A 1 260 ? -26.927 12.770 15.313 1.00 53.19 260 THR A C 1
ATOM 2091 O O . THR A 1 260 ? -28.080 13.100 15.585 1.00 53.19 260 THR A O 1
ATOM 2094 N N . TYR A 1 261 ? -25.945 12.896 16.215 1.00 60.47 261 TYR A N 1
ATOM 2095 C CA . TYR A 1 261 ? -26.136 13.386 17.592 1.00 60.47 261 TYR A CA 1
ATOM 2096 C C . TYR A 1 261 ? -25.549 14.800 17.764 1.00 60.47 261 TYR A C 1
ATOM 2098 O O . TYR A 1 261 ? -24.461 14.936 18.331 1.00 60.47 261 TYR A O 1
ATOM 2106 N N . PRO A 1 262 ? -26.190 15.865 17.240 1.00 46.81 262 PRO A N 1
ATOM 2107 C CA . PRO A 1 262 ? -25.614 17.207 17.222 1.00 46.81 262 PRO A CA 1
ATOM 2108 C C . PRO A 1 262 ? -25.286 17.739 18.624 1.00 46.81 262 PRO A C 1
ATOM 2110 O O . PRO A 1 262 ? -25.997 17.496 19.596 1.00 46.81 262 PRO A O 1
ATOM 2113 N N . LEU A 1 263 ? -24.212 18.528 18.689 1.00 54.12 263 LEU A N 1
ATOM 2114 C CA . LEU A 1 263 ? -23.813 19.341 19.847 1.00 54.12 263 LEU A CA 1
ATOM 2115 C C . LEU A 1 263 ? -24.183 20.825 19.621 1.00 54.12 263 LEU A C 1
ATOM 2117 O O . LEU A 1 263 ? -23.520 21.695 20.171 1.00 54.12 263 LEU A O 1
ATOM 2121 N N . GLU A 1 264 ? -25.181 21.080 18.761 1.00 33.66 264 GLU A N 1
ATOM 2122 C CA . GLU A 1 264 ? -25.375 22.303 17.951 1.00 33.66 264 GLU A CA 1
ATOM 2123 C C . GLU A 1 264 ? -24.269 22.484 16.867 1.00 33.66 264 GLU A C 1
ATOM 2125 O O . GLU A 1 264 ? -23.082 22.284 17.119 1.00 33.66 264 GLU A O 1
ATOM 2130 N N . ASP A 1 265 ? -24.556 22.803 15.597 1.00 34.88 265 ASP A N 1
ATOM 2131 C CA . ASP A 1 265 ? -25.831 22.681 14.860 1.00 34.88 265 ASP A CA 1
ATOM 2132 C C . ASP A 1 265 ? -25.596 22.069 13.430 1.00 34.88 265 ASP A C 1
ATOM 2134 O O . ASP A 1 265 ? -25.017 20.975 13.435 1.00 34.88 265 ASP A O 1
ATOM 2138 N N . PRO A 1 266 ? -25.961 22.601 12.226 1.00 40.41 266 PRO A N 1
ATOM 2139 C CA . PRO A 1 266 ? -26.380 21.719 11.119 1.00 40.41 266 PRO A CA 1
ATOM 2140 C C . PRO A 1 266 ? -25.521 21.762 9.822 1.00 40.41 266 PRO A C 1
ATOM 2142 O O . PRO A 1 266 ? -24.556 22.521 9.721 1.00 40.41 266 PRO A O 1
ATOM 2145 N N . PHE A 1 267 ? -25.956 20.977 8.812 1.00 27.05 267 PHE A N 1
ATOM 2146 C CA . PHE A 1 267 ? -25.379 20.730 7.461 1.00 27.05 267 PHE A CA 1
ATOM 2147 C C . PHE A 1 267 ? -24.094 19.848 7.441 1.00 27.05 267 PHE A C 1
ATOM 2149 O O . PHE A 1 267 ? -23.246 19.997 8.317 1.00 27.05 267 PHE A O 1
ATOM 2156 N N . SER A 1 268 ? -23.852 18.916 6.494 1.00 28.33 268 SER A N 1
ATOM 2157 C CA . SER A 1 268 ? -24.539 18.514 5.232 1.00 28.33 268 SER A CA 1
ATOM 2158 C C . SER A 1 268 ? -24.590 16.964 5.012 1.00 28.33 268 SER A C 1
ATOM 2160 O O . SER A 1 268 ? -24.742 16.253 5.995 1.00 28.33 268 SER A O 1
ATOM 2162 N N . LEU A 1 269 ? -24.569 16.450 3.759 1.00 26.98 269 LEU A N 1
ATOM 2163 C CA . LEU A 1 269 ? -25.145 15.164 3.254 1.00 26.98 269 LEU A CA 1
ATOM 2164 C C . LEU A 1 269 ? -24.307 14.582 2.062 1.00 26.98 269 LEU A C 1
ATOM 2166 O O . LEU A 1 269 ? -23.612 15.408 1.468 1.00 26.98 269 LEU A O 1
ATOM 2170 N N . LEU A 1 270 ? -24.345 13.320 1.555 1.00 26.58 270 LEU A N 1
ATOM 2171 C CA . LEU A 1 270 ? -24.870 11.966 1.937 1.00 26.58 270 LEU A CA 1
ATOM 2172 C C . LEU A 1 270 ? -24.281 10.851 0.985 1.00 26.58 270 LEU A C 1
ATOM 2174 O O . LEU A 1 270 ? -24.304 11.060 -0.224 1.00 26.58 270 LEU A O 1
ATOM 2178 N N . ASP A 1 271 ? -23.824 9.721 1.553 1.00 26.62 271 ASP A N 1
ATOM 2179 C CA . ASP A 1 271 ? -24.025 8.254 1.277 1.00 26.62 271 ASP A CA 1
ATOM 2180 C C . ASP A 1 271 ? -23.780 7.475 -0.084 1.00 26.62 271 ASP A C 1
ATOM 2182 O O . ASP A 1 271 ? -24.160 7.929 -1.163 1.00 26.62 271 ASP A O 1
ATOM 2186 N N . ASP A 1 272 ? -23.252 6.227 0.077 1.00 28.88 272 ASP A N 1
ATOM 2187 C CA . ASP A 1 272 ? -23.427 4.864 -0.565 1.00 28.88 272 ASP A CA 1
ATOM 2188 C C . ASP A 1 272 ? -22.932 4.378 -1.989 1.00 28.88 272 ASP A C 1
ATOM 2190 O O . ASP A 1 272 ? -23.555 4.673 -3.012 1.00 28.88 272 ASP A O 1
ATOM 2194 N N . ASP A 1 273 ? -21.843 3.562 -2.051 1.00 28.33 273 ASP A N 1
ATOM 2195 C CA . ASP A 1 273 ? -21.661 2.052 -2.015 1.00 28.33 273 ASP A CA 1
ATOM 2196 C C . ASP A 1 273 ? -22.196 1.000 -3.082 1.00 28.33 273 ASP A C 1
ATOM 2198 O O . ASP A 1 273 ? -23.097 1.277 -3.876 1.00 28.33 273 ASP A O 1
ATOM 2202 N N . ASN A 1 274 ? -21.601 -0.237 -3.142 1.00 29.17 274 ASN A N 1
ATOM 2203 C CA . ASN A 1 274 ? -21.954 -1.424 -4.011 1.00 29.17 274 ASN A CA 1
ATOM 2204 C C . ASN A 1 274 ? -20.822 -2.369 -4.637 1.00 29.17 274 ASN A C 1
ATOM 2206 O O . ASN A 1 274 ? -20.254 -1.934 -5.639 1.00 29.17 274 ASN A O 1
ATOM 2210 N N . ASP A 1 275 ? -20.565 -3.653 -4.226 1.00 27.70 275 ASP A N 1
ATOM 2211 C CA . ASP A 1 275 ? -19.582 -4.653 -4.829 1.00 27.70 275 ASP A CA 1
ATOM 2212 C C . ASP A 1 275 ? -20.251 -5.717 -5.801 1.00 27.70 275 ASP A C 1
ATOM 2214 O O . ASP A 1 275 ? -21.377 -5.481 -6.231 1.00 27.70 275 ASP A O 1
ATOM 2218 N N . THR A 1 276 ? -19.751 -6.899 -6.289 1.00 31.28 276 THR A N 1
ATOM 2219 C CA . THR A 1 276 ? -18.976 -8.121 -5.815 1.00 31.28 276 THR A CA 1
ATOM 2220 C C . THR A 1 276 ? -18.624 -9.089 -7.021 1.00 31.28 276 THR A C 1
ATOM 2222 O O . THR A 1 276 ? -19.147 -8.826 -8.097 1.00 31.28 276 THR A O 1
ATOM 2225 N N . ILE A 1 277 ? -17.929 -10.274 -7.058 1.00 28.78 277 ILE A N 1
ATOM 2226 C CA . ILE A 1 277 ? -16.828 -11.069 -6.381 1.00 28.78 277 ILE A CA 1
ATOM 2227 C C . ILE A 1 277 ? -16.507 -12.382 -7.220 1.00 28.78 277 ILE A C 1
ATOM 2229 O O . ILE A 1 277 ? -17.443 -12.928 -7.796 1.00 28.78 277 ILE A O 1
ATOM 2233 N N . CYS A 1 278 ? -15.264 -12.963 -7.215 1.00 33.28 278 CYS A N 1
ATOM 2234 C CA . CYS A 1 278 ? -14.885 -14.433 -7.058 1.00 33.28 278 CYS A CA 1
ATOM 2235 C C . CYS A 1 278 ? -13.840 -15.161 -8.004 1.00 33.28 278 CYS A C 1
ATOM 2237 O O . CYS A 1 278 ? -13.934 -15.081 -9.220 1.00 33.28 278 CYS A O 1
ATOM 2239 N N . SER A 1 279 ? -13.018 -16.081 -7.418 1.00 31.33 279 SER A N 1
ATOM 2240 C CA . SER A 1 279 ? -12.507 -17.413 -7.931 1.00 31.33 279 SER A CA 1
ATOM 2241 C C . SER A 1 279 ? -11.406 -17.559 -9.038 1.00 31.33 279 SER A C 1
ATOM 2243 O O . SER A 1 279 ? -11.283 -16.686 -9.879 1.00 31.33 279 SER A O 1
ATOM 2245 N N . THR A 1 280 ? -10.637 -18.677 -9.230 1.00 28.02 280 THR A N 1
ATOM 2246 C CA . THR A 1 280 ? -9.820 -19.618 -8.373 1.00 28.02 280 THR A CA 1
ATOM 2247 C C . THR A 1 280 ? -8.865 -20.556 -9.216 1.00 28.02 280 THR A C 1
ATOM 2249 O O . THR A 1 280 ? -9.138 -20.832 -10.377 1.00 28.02 280 THR A O 1
ATOM 2252 N N . ARG A 1 281 ? -7.834 -21.172 -8.569 1.00 27.48 281 ARG A N 1
ATOM 2253 C CA . ARG A 1 281 ? -7.048 -22.428 -8.897 1.00 27.48 281 ARG A CA 1
ATOM 2254 C C . ARG A 1 281 ? -5.848 -22.393 -9.919 1.00 27.48 281 ARG A C 1
ATOM 2256 O O . ARG A 1 281 ? -5.751 -21.451 -10.689 1.00 27.48 281 ARG A O 1
ATOM 2263 N N . PRO A 1 282 ? -4.820 -23.298 -9.803 1.00 30.23 282 PRO A N 1
ATOM 2264 C CA . PRO A 1 282 ? -3.415 -22.825 -9.661 1.00 30.23 282 PRO A CA 1
ATOM 2265 C C . PRO A 1 282 ? -2.291 -23.470 -10.533 1.00 30.23 282 PRO A C 1
ATOM 2267 O O . PRO A 1 282 ? -2.466 -24.544 -11.104 1.00 30.23 282 PRO A O 1
ATOM 2270 N N . GLY A 1 283 ? -1.072 -22.892 -10.481 1.00 24.27 283 GLY A N 1
ATOM 2271 C CA . GLY A 1 283 ? 0.207 -23.501 -10.921 1.00 24.27 283 GLY A CA 1
ATOM 2272 C C . GLY A 1 283 ? 1.460 -22.668 -10.544 1.00 24.27 283 GLY A C 1
ATOM 2273 O O . GLY A 1 283 ? 1.407 -21.444 -10.588 1.00 24.27 283 GLY A O 1
ATOM 2274 N N . GLN A 1 284 ? 2.577 -23.304 -10.149 1.00 25.64 284 GLN A N 1
ATOM 2275 C CA . GLN A 1 284 ? 3.780 -22.641 -9.584 1.00 25.64 284 GLN A CA 1
ATOM 2276 C C . GLN A 1 284 ? 4.807 -22.170 -10.638 1.00 25.64 284 GLN A C 1
ATOM 2278 O O . GLN A 1 284 ? 5.211 -22.983 -11.461 1.00 25.64 284 GLN A O 1
ATOM 2283 N N . TYR A 1 285 ? 5.366 -20.954 -10.505 1.00 30.36 285 TYR A N 1
ATOM 2284 C CA . TYR A 1 285 ? 6.698 -20.567 -11.031 1.00 30.36 285 TYR A CA 1
ATOM 2285 C C . TYR A 1 285 ? 7.343 -19.444 -10.187 1.00 30.36 285 TYR A C 1
ATOM 2287 O O . TYR A 1 285 ? 6.668 -18.796 -9.391 1.00 30.36 285 TYR A O 1
ATOM 2295 N N . GLN A 1 286 ? 8.665 -19.230 -10.303 1.00 34.28 286 GLN A N 1
ATOM 2296 C CA . GLN A 1 286 ? 9.451 -18.482 -9.305 1.00 34.28 286 GLN A CA 1
ATOM 2297 C C . GLN A 1 286 ? 10.401 -17.422 -9.916 1.00 34.28 286 GLN A C 1
ATOM 2299 O O . GLN A 1 286 ? 11.213 -17.740 -10.779 1.00 34.28 286 GLN A O 1
ATOM 2304 N N . TYR A 1 287 ? 10.354 -16.200 -9.357 1.00 50.56 287 TYR A N 1
ATOM 2305 C CA . TYR A 1 287 ? 11.186 -15.003 -9.631 1.00 50.56 287 TYR A CA 1
ATOM 2306 C C . TYR A 1 287 ? 10.886 -14.163 -10.891 1.00 50.56 287 TYR A C 1
ATOM 2308 O O . TYR A 1 287 ? 10.537 -14.666 -11.949 1.00 50.56 287 TYR A O 1
ATOM 2316 N N . TYR A 1 288 ? 11.075 -12.840 -10.758 1.00 59.56 288 TYR A N 1
ATOM 2317 C CA . TYR A 1 288 ? 10.851 -11.810 -11.791 1.00 59.56 288 TYR A CA 1
ATOM 2318 C C . TYR A 1 288 ? 12.102 -11.440 -12.617 1.00 59.56 288 TYR A C 1
ATOM 2320 O O . TYR A 1 288 ? 12.074 -10.502 -13.415 1.00 59.56 288 TYR A O 1
ATOM 2328 N N . LEU A 1 289 ? 13.219 -12.150 -12.429 1.00 59.84 289 LEU A N 1
ATOM 2329 C CA . LEU A 1 289 ? 14.454 -11.948 -13.197 1.00 59.84 289 LEU A CA 1
ATOM 2330 C C . LEU A 1 289 ? 14.381 -12.696 -14.538 1.00 59.84 289 LEU A C 1
ATOM 2332 O O . LEU A 1 289 ? 15.085 -13.680 -14.766 1.00 59.84 289 LEU A O 1
ATOM 2336 N N . ALA A 1 290 ? 13.499 -12.224 -15.423 1.00 61.88 290 ALA A N 1
ATOM 2337 C CA . ALA A 1 290 ? 13.356 -12.759 -16.774 1.00 61.88 290 ALA A CA 1
ATOM 2338 C C . ALA A 1 290 ? 14.700 -12.739 -17.528 1.00 61.88 290 ALA A C 1
ATOM 2340 O O . ALA A 1 290 ? 15.442 -11.750 -17.477 1.00 61.88 290 ALA A O 1
ATOM 2341 N N . ASP A 1 291 ? 14.987 -13.844 -18.221 1.00 71.88 291 ASP A N 1
ATOM 2342 C CA . ASP A 1 291 ? 16.211 -14.106 -18.989 1.00 71.88 291 ASP A CA 1
ATOM 2343 C C . ASP A 1 291 ? 17.525 -14.104 -18.181 1.00 71.88 291 ASP A C 1
ATOM 2345 O O . ASP A 1 291 ? 18.592 -13.867 -18.751 1.00 71.88 291 ASP A O 1
ATOM 2349 N N . HIS A 1 292 ? 17.482 -14.388 -16.868 1.00 80.38 292 HIS A N 1
ATOM 2350 C CA . HIS A 1 292 ? 18.632 -14.265 -15.950 1.00 80.38 292 HIS A CA 1
ATOM 2351 C C . HIS A 1 292 ? 19.965 -14.789 -16.508 1.00 80.38 292 HIS A C 1
ATOM 2353 O O . HIS A 1 292 ? 20.950 -14.054 -16.557 1.00 80.38 292 HIS A O 1
ATOM 2359 N N . ASN A 1 293 ? 19.998 -16.039 -16.981 1.00 78.38 293 ASN A N 1
ATOM 2360 C CA . ASN A 1 293 ? 21.224 -16.669 -17.487 1.00 78.38 293 ASN A CA 1
ATOM 2361 C C . ASN A 1 293 ? 21.751 -16.002 -18.770 1.00 78.38 293 ASN A C 1
ATOM 2363 O O . ASN A 1 293 ? 22.961 -15.881 -18.949 1.00 78.38 293 ASN A O 1
ATOM 2367 N N . ALA A 1 294 ? 20.862 -15.526 -19.646 1.00 79.25 294 ALA A N 1
ATOM 2368 C CA . ALA A 1 294 ? 21.257 -14.805 -20.853 1.00 79.25 294 ALA A CA 1
ATOM 2369 C C . ALA A 1 294 ? 21.758 -13.391 -20.515 1.00 79.25 294 ALA A C 1
ATOM 2371 O O . ALA A 1 294 ? 22.783 -12.958 -21.042 1.00 79.25 294 ALA A O 1
ATOM 2372 N N . LYS A 1 295 ? 21.115 -12.699 -19.567 1.00 84.75 295 LYS A N 1
ATOM 2373 C CA . LYS A 1 295 ? 21.572 -11.398 -19.052 1.00 84.75 295 LYS A CA 1
ATOM 2374 C C . LYS A 1 295 ? 22.935 -11.492 -18.363 1.00 84.75 295 LYS A C 1
ATOM 2376 O O . LYS A 1 295 ? 23.797 -10.670 -18.664 1.00 84.75 295 LYS A O 1
ATOM 2381 N N . MET A 1 296 ? 23.191 -12.543 -17.576 1.00 86.88 296 MET A N 1
ATOM 2382 C CA . MET A 1 296 ? 24.526 -12.838 -17.023 1.00 86.88 296 MET A CA 1
ATOM 2383 C C . MET A 1 296 ? 25.622 -12.975 -18.097 1.00 86.88 296 MET A C 1
ATOM 2385 O O . MET A 1 296 ? 26.786 -12.755 -17.781 1.00 86.88 296 MET A O 1
ATOM 2389 N N . SER A 1 297 ? 25.281 -13.318 -19.347 1.00 85.50 297 SER A N 1
ATOM 2390 C CA . SER A 1 297 ? 26.243 -13.408 -20.461 1.00 85.50 297 SER A CA 1
ATOM 2391 C C . SER A 1 297 ? 26.408 -12.111 -21.269 1.00 85.50 297 SER A C 1
ATOM 2393 O O . SER A 1 297 ? 27.443 -11.922 -21.899 1.00 85.50 297 SER A O 1
ATOM 2395 N N . LEU A 1 298 ? 25.415 -11.212 -21.244 1.00 85.94 298 LEU A N 1
ATOM 2396 C CA . LEU A 1 298 ? 25.375 -9.992 -22.070 1.00 85.94 298 LEU A CA 1
ATOM 2397 C C . LEU A 1 298 ? 25.738 -8.714 -21.300 1.00 85.94 298 LEU A C 1
ATOM 2399 O O . LEU A 1 298 ? 26.310 -7.791 -21.873 1.00 85.94 298 LEU A O 1
ATOM 2403 N N . ILE A 1 299 ? 25.417 -8.650 -20.007 1.00 87.94 299 ILE A N 1
ATOM 2404 C CA . ILE A 1 299 ? 25.640 -7.468 -19.162 1.00 87.94 299 ILE A CA 1
ATOM 2405 C C . ILE A 1 299 ? 27.131 -7.250 -18.804 1.00 87.94 299 ILE A C 1
ATOM 2407 O O . ILE A 1 299 ? 27.572 -6.100 -18.865 1.00 87.94 299 ILE A O 1
ATOM 2411 N N . PRO A 1 300 ? 27.953 -8.279 -18.496 1.00 88.88 300 PRO A N 1
ATOM 2412 C CA . PRO A 1 300 ? 29.376 -8.063 -18.208 1.00 88.88 300 PRO A CA 1
ATOM 2413 C C . PRO A 1 300 ? 30.191 -7.530 -19.408 1.00 88.88 300 PRO A C 1
ATOM 2415 O O . PRO A 1 300 ? 30.962 -6.591 -19.207 1.00 88.88 300 PRO A O 1
ATOM 2418 N N . PRO A 1 301 ? 30.006 -8.016 -20.658 1.00 85.62 301 PRO A N 1
ATOM 2419 C CA . PRO A 1 301 ? 30.655 -7.426 -21.835 1.00 85.62 301 PRO A CA 1
ATOM 2420 C C . PRO A 1 301 ? 30.346 -5.939 -22.061 1.00 85.62 301 PRO A C 1
ATOM 2422 O O . PRO A 1 301 ? 31.239 -5.192 -22.452 1.00 85.62 301 PRO A O 1
ATOM 2425 N N . VAL A 1 302 ? 29.124 -5.474 -21.761 1.00 83.25 302 VAL A N 1
ATOM 2426 C CA . VAL A 1 302 ? 28.774 -4.038 -21.830 1.00 83.25 302 VAL A CA 1
ATOM 2427 C C . VAL A 1 302 ? 29.644 -3.205 -20.880 1.00 83.25 302 VAL A C 1
ATOM 2429 O O . VAL A 1 302 ? 30.087 -2.121 -21.250 1.00 83.25 302 VAL A O 1
ATOM 2432 N N . TYR A 1 303 ? 29.946 -3.717 -19.686 1.00 83.88 303 TYR A N 1
ATOM 2433 C CA . TYR A 1 303 ? 30.825 -3.045 -18.724 1.00 83.88 303 TYR A CA 1
ATOM 2434 C C . TYR A 1 303 ? 32.300 -3.086 -19.132 1.00 83.88 303 TYR A C 1
ATOM 2436 O O . TYR A 1 303 ? 32.956 -2.053 -19.078 1.00 83.88 303 TYR A O 1
ATOM 2444 N N . ALA A 1 304 ? 32.798 -4.215 -19.646 1.00 83.38 304 ALA A N 1
ATOM 2445 C CA . ALA A 1 304 ? 34.157 -4.294 -20.193 1.00 83.38 304 ALA A CA 1
ATOM 2446 C C . ALA A 1 304 ? 34.381 -3.302 -21.356 1.00 83.38 304 ALA A C 1
ATOM 2448 O O . ALA A 1 304 ? 35.457 -2.717 -21.478 1.00 83.38 304 ALA A O 1
ATOM 2449 N N . LEU A 1 305 ? 33.354 -3.063 -22.184 1.00 79.88 305 LEU A N 1
ATOM 2450 C CA . LEU A 1 305 ? 33.381 -2.026 -23.220 1.00 79.88 305 LEU A CA 1
ATOM 2451 C C . LEU A 1 305 ? 33.400 -0.607 -22.619 1.00 79.88 305 LEU A C 1
ATOM 2453 O O . LEU A 1 305 ? 34.151 0.232 -23.106 1.00 79.88 305 LEU A O 1
ATOM 2457 N N . LEU A 1 306 ? 32.646 -0.332 -21.546 1.00 77.81 306 LEU A N 1
ATOM 2458 C CA . LEU A 1 306 ? 32.698 0.959 -20.836 1.00 77.81 306 LEU A CA 1
ATOM 2459 C C . LEU A 1 306 ? 34.059 1.207 -20.159 1.00 77.81 306 LEU A C 1
ATOM 2461 O O . LEU A 1 306 ? 34.593 2.311 -20.262 1.00 77.81 306 LEU A O 1
ATOM 2465 N N . GLU A 1 307 ? 34.660 0.193 -19.530 1.00 81.69 307 GLU A N 1
ATOM 2466 C CA . GLU A 1 307 ? 36.009 0.282 -18.951 1.00 81.69 307 GLU A CA 1
ATOM 2467 C C . GLU A 1 307 ? 37.071 0.556 -20.029 1.00 81.69 307 GLU A C 1
ATOM 2469 O O . GLU A 1 307 ? 37.914 1.435 -19.848 1.00 81.69 307 GLU A O 1
ATOM 2474 N N . ALA A 1 308 ? 36.991 -0.113 -21.187 1.00 78.69 308 ALA A N 1
ATOM 2475 C CA . ALA A 1 308 ? 37.891 0.119 -22.324 1.00 78.69 308 ALA A CA 1
ATOM 2476 C C . ALA A 1 308 ? 37.781 1.535 -22.930 1.00 78.69 308 ALA A C 1
ATOM 2478 O O . ALA A 1 308 ? 38.704 1.992 -23.605 1.00 78.69 308 ALA A O 1
ATOM 2479 N N . LEU A 1 309 ? 36.675 2.239 -22.673 1.00 72.31 309 LEU A N 1
ATOM 2480 C CA . LEU A 1 309 ? 36.436 3.633 -23.067 1.00 72.31 309 LEU A CA 1
ATOM 2481 C C . LEU A 1 309 ? 36.826 4.647 -21.975 1.00 72.31 309 LEU A C 1
ATOM 2483 O O . LEU A 1 309 ? 36.647 5.847 -22.169 1.00 72.31 309 LEU A O 1
ATOM 2487 N N . GLY A 1 310 ? 37.323 4.185 -20.821 1.00 74.75 310 GLY A N 1
ATOM 2488 C CA . GLY A 1 310 ? 37.611 5.024 -19.653 1.00 74.75 310 GLY A CA 1
ATOM 2489 C C . GLY A 1 310 ? 36.371 5.472 -18.865 1.00 74.75 310 GLY A C 1
ATOM 2490 O O . GLY A 1 310 ? 36.503 6.258 -17.933 1.00 74.75 310 GLY A O 1
ATOM 2491 N N . ALA A 1 311 ? 35.182 4.964 -19.200 1.00 76.75 311 ALA A N 1
ATOM 2492 C CA . ALA A 1 311 ? 33.882 5.386 -18.669 1.00 76.75 311 ALA A CA 1
ATOM 2493 C C . ALA A 1 311 ? 33.426 4.556 -17.448 1.00 76.75 311 ALA A C 1
ATOM 2495 O O . ALA A 1 311 ? 32.245 4.234 -17.296 1.00 76.75 311 ALA A O 1
ATOM 2496 N N . ALA A 1 312 ? 34.363 4.144 -16.587 1.00 76.56 312 ALA A N 1
ATOM 2497 C CA . ALA A 1 312 ? 34.076 3.271 -15.441 1.00 76.56 312 ALA A CA 1
ATOM 2498 C C . ALA A 1 312 ? 33.186 3.942 -14.368 1.00 76.56 312 ALA A C 1
ATOM 2500 O O . ALA A 1 312 ? 32.486 3.263 -13.618 1.00 76.56 312 ALA A O 1
ATOM 2501 N N . ASP A 1 313 ? 33.150 5.276 -14.334 1.00 79.50 313 ASP A N 1
ATOM 2502 C CA . ASP A 1 313 ? 32.250 6.096 -13.514 1.00 79.50 313 ASP A CA 1
ATOM 2503 C C . ASP A 1 313 ? 30.767 5.978 -13.924 1.00 79.50 313 ASP A C 1
ATOM 2505 O O . ASP A 1 313 ? 29.870 6.264 -13.124 1.00 79.50 313 ASP A O 1
ATOM 2509 N N . MET A 1 314 ? 30.490 5.506 -15.147 1.00 82.06 314 MET A N 1
ATOM 2510 C CA . MET A 1 314 ? 29.133 5.206 -15.617 1.00 82.06 314 MET A CA 1
ATOM 2511 C C . MET A 1 314 ? 28.553 3.915 -15.042 1.00 82.06 314 MET A C 1
ATOM 2513 O O . MET A 1 314 ? 27.360 3.659 -15.223 1.00 82.06 314 MET A O 1
ATOM 2517 N N . ALA A 1 315 ? 29.352 3.097 -14.355 1.00 83.94 315 ALA A N 1
ATOM 2518 C CA . ALA A 1 315 ? 28.921 1.820 -13.801 1.00 83.94 315 ALA A CA 1
ATOM 2519 C C . ALA A 1 315 ? 28.110 1.984 -12.504 1.00 83.94 315 ALA A C 1
ATOM 2521 O O . ALA A 1 315 ? 28.403 1.381 -11.475 1.00 83.94 315 ALA A O 1
ATOM 2522 N N . GLN A 1 316 ? 27.091 2.837 -12.543 1.00 89.94 316 GLN A N 1
ATOM 2523 C CA . GLN A 1 316 ? 26.214 3.142 -11.420 1.00 89.94 316 GLN A CA 1
ATOM 2524 C C . GLN A 1 316 ? 25.052 2.147 -11.346 1.00 89.94 316 GLN A C 1
ATOM 2526 O O . GLN A 1 316 ? 24.649 1.531 -12.338 1.00 89.94 316 GLN A O 1
ATOM 2531 N N . ALA A 1 317 ? 24.494 1.995 -10.146 1.00 88.31 317 ALA A N 1
ATOM 2532 C CA . ALA A 1 317 ? 23.383 1.095 -9.872 1.00 88.31 317 ALA A CA 1
ATOM 2533 C C . ALA A 1 317 ? 22.127 1.409 -10.704 1.00 88.31 317 ALA A C 1
ATOM 2535 O O . ALA A 1 317 ? 21.360 0.494 -10.984 1.00 88.31 317 ALA A O 1
ATOM 2536 N N . SER A 1 318 ? 21.934 2.659 -11.135 1.00 88.50 318 SER A N 1
ATOM 2537 C CA . SER A 1 318 ? 20.911 3.088 -12.097 1.00 88.50 318 SER A CA 1
ATOM 2538 C C . SER A 1 318 ? 21.031 2.372 -13.441 1.00 88.50 318 SER A C 1
ATOM 2540 O O . SER A 1 318 ? 20.112 1.639 -13.809 1.00 88.50 318 SER A O 1
ATOM 2542 N N . LEU A 1 319 ? 22.152 2.521 -14.156 1.00 89.38 319 LEU A N 1
ATOM 2543 C CA . LEU A 1 319 ? 22.367 1.827 -15.431 1.00 89.38 319 LEU A CA 1
ATOM 2544 C C . LEU A 1 319 ? 22.419 0.300 -15.252 1.00 89.38 319 LEU A C 1
ATOM 2546 O O . LEU A 1 319 ? 21.829 -0.423 -16.052 1.00 89.38 319 LEU A O 1
ATOM 2550 N N . TRP A 1 320 ? 23.036 -0.207 -14.178 1.00 91.31 320 TRP A N 1
ATOM 2551 C CA . TRP A 1 320 ? 23.043 -1.646 -13.883 1.00 91.31 320 TRP A CA 1
ATOM 2552 C C . TRP A 1 320 ? 21.625 -2.213 -13.714 1.00 91.31 320 TRP A C 1
ATOM 2554 O O . TRP A 1 320 ? 21.258 -3.186 -14.373 1.00 91.31 320 TRP A O 1
ATOM 2564 N N . ALA A 1 321 ? 20.800 -1.593 -12.865 1.00 89.50 321 ALA A N 1
ATOM 2565 C CA . ALA A 1 321 ? 19.431 -2.034 -12.617 1.00 89.50 321 ALA A CA 1
ATOM 2566 C C . ALA A 1 321 ? 18.536 -1.875 -13.858 1.00 89.50 321 ALA A C 1
ATOM 2568 O O . ALA A 1 321 ? 17.688 -2.733 -14.109 1.00 89.50 321 ALA A O 1
ATOM 2569 N N . ALA A 1 322 ? 18.760 -0.834 -14.668 1.00 87.31 322 ALA A N 1
ATOM 2570 C CA . ALA A 1 322 ? 18.091 -0.654 -15.953 1.00 87.31 322 ALA A CA 1
ATOM 2571 C C . ALA A 1 322 ? 18.385 -1.811 -16.924 1.00 87.31 322 ALA A C 1
ATOM 2573 O O . ALA A 1 322 ? 17.447 -2.417 -17.442 1.00 87.31 322 ALA A O 1
ATOM 2574 N N . LEU A 1 323 ? 19.657 -2.194 -17.098 1.00 88.00 323 LEU A N 1
ATOM 2575 C CA . LEU A 1 323 ? 20.053 -3.343 -17.930 1.00 88.00 323 LEU A CA 1
ATOM 2576 C C . LEU A 1 323 ? 19.412 -4.662 -17.458 1.00 88.00 323 LEU A C 1
ATOM 2578 O O . LEU A 1 323 ? 19.060 -5.511 -18.278 1.00 88.00 323 LEU A O 1
ATOM 2582 N N . TRP A 1 324 ? 19.214 -4.830 -16.148 1.00 84.75 324 TRP A N 1
ATOM 2583 C CA . TRP A 1 324 ? 18.515 -5.989 -15.586 1.00 84.75 324 TRP A CA 1
ATOM 2584 C C . TRP A 1 324 ? 16.993 -5.964 -15.804 1.00 84.75 324 TRP A C 1
ATOM 2586 O O . TRP A 1 324 ? 16.404 -7.026 -16.029 1.00 84.75 324 TRP A O 1
ATOM 2596 N N . ALA A 1 325 ? 16.359 -4.788 -15.790 1.00 84.88 325 ALA A N 1
ATOM 2597 C CA . ALA A 1 325 ? 14.928 -4.622 -16.065 1.00 84.88 325 ALA A CA 1
ATOM 2598 C C . ALA A 1 325 ? 14.576 -4.741 -17.565 1.00 84.88 325 ALA A C 1
ATOM 2600 O O . ALA A 1 325 ? 13.522 -5.288 -17.904 1.00 84.88 325 ALA A O 1
ATOM 2601 N N . MET A 1 326 ? 15.468 -4.290 -18.457 1.00 80.62 326 MET A N 1
ATOM 2602 C CA . MET A 1 326 ? 15.301 -4.329 -19.917 1.00 80.62 326 MET A CA 1
ATOM 2603 C C . MET A 1 326 ? 15.004 -5.745 -20.465 1.00 80.62 326 MET A C 1
ATOM 2605 O O . MET A 1 326 ? 15.482 -6.746 -19.915 1.00 80.62 326 MET A O 1
ATOM 2609 N N . PRO A 1 327 ? 14.287 -5.866 -21.601 1.00 78.81 327 PRO A N 1
ATOM 2610 C CA . PRO A 1 327 ? 14.198 -7.119 -22.352 1.00 78.81 327 PRO A CA 1
ATOM 2611 C C . PRO A 1 327 ? 15.584 -7.592 -22.814 1.00 78.81 327 PRO A C 1
ATOM 2613 O O . PRO A 1 327 ? 16.393 -6.779 -23.269 1.00 78.81 327 PRO A O 1
ATOM 2616 N N . VAL A 1 328 ? 15.866 -8.901 -22.790 1.00 78.50 328 VAL A N 1
ATOM 2617 C CA . VAL A 1 328 ? 17.192 -9.434 -23.182 1.00 78.50 328 VAL A CA 1
ATOM 2618 C C . VAL A 1 328 ? 17.608 -9.037 -24.604 1.00 78.50 328 VAL A C 1
ATOM 2620 O O . VAL A 1 328 ? 18.780 -8.774 -24.870 1.00 78.50 328 VAL A O 1
ATOM 2623 N N . ASN A 1 329 ? 16.640 -8.905 -25.514 1.00 76.56 329 ASN A N 1
ATOM 2624 C CA . ASN A 1 329 ? 16.874 -8.466 -26.889 1.00 76.56 329 ASN A CA 1
ATOM 2625 C C . ASN A 1 329 ? 17.289 -6.985 -26.981 1.00 76.56 329 ASN A C 1
ATOM 2627 O O . ASN A 1 329 ? 17.979 -6.609 -27.923 1.00 76.56 329 ASN A O 1
ATOM 2631 N N . HIS A 1 330 ? 16.917 -6.139 -26.013 1.00 79.62 330 HIS A N 1
ATOM 2632 C CA . HIS A 1 330 ? 17.384 -4.749 -25.948 1.00 79.62 330 HIS A CA 1
ATOM 2633 C C . HIS A 1 330 ? 18.829 -4.694 -25.443 1.00 79.62 330 HIS A C 1
ATOM 2635 O O . HIS A 1 330 ? 19.657 -4.028 -26.056 1.00 79.62 330 HIS A O 1
ATOM 2641 N N . VAL A 1 331 ? 19.155 -5.471 -24.402 1.00 83.94 331 VAL A N 1
ATOM 2642 C CA . VAL A 1 331 ? 20.533 -5.604 -23.896 1.00 83.94 331 VAL A CA 1
ATOM 2643 C C . VAL A 1 331 ? 21.467 -6.139 -24.989 1.00 83.94 331 VAL A C 1
ATOM 2645 O O . VAL A 1 331 ? 22.566 -5.619 -25.159 1.00 83.94 331 VAL A O 1
ATOM 2648 N N . ARG A 1 332 ? 21.016 -7.120 -25.789 1.00 83.81 332 ARG A N 1
ATOM 2649 C CA . ARG A 1 332 ? 21.792 -7.631 -26.931 1.00 83.81 332 ARG A CA 1
ATOM 2650 C C . ARG A 1 332 ? 22.022 -6.564 -28.007 1.00 83.81 332 ARG A C 1
ATOM 2652 O O . ARG A 1 332 ? 23.168 -6.367 -28.392 1.00 83.81 332 ARG A O 1
ATOM 2659 N N . ARG A 1 333 ? 20.979 -5.831 -28.429 1.00 81.12 333 ARG A N 1
ATOM 2660 C CA . ARG A 1 333 ? 21.116 -4.727 -29.403 1.00 81.12 333 ARG A CA 1
ATOM 2661 C C . ARG A 1 333 ? 22.066 -3.630 -28.911 1.00 81.12 333 ARG A C 1
ATOM 2663 O O . ARG A 1 333 ? 22.873 -3.138 -29.691 1.00 81.12 333 ARG A O 1
ATOM 2670 N N . LEU A 1 334 ? 22.008 -3.273 -27.626 1.00 82.12 334 LEU A N 1
ATOM 2671 C CA . LEU A 1 334 ? 22.927 -2.303 -27.022 1.00 82.12 334 LEU A CA 1
ATOM 2672 C C . LEU A 1 334 ? 24.376 -2.816 -27.033 1.00 82.12 334 LEU A C 1
ATOM 2674 O O . LEU A 1 334 ? 25.278 -2.088 -27.439 1.00 82.12 334 LEU A O 1
ATOM 2678 N N . HIS A 1 335 ? 24.602 -4.076 -26.651 1.00 83.50 335 HIS A N 1
ATOM 2679 C CA . HIS A 1 335 ? 25.920 -4.708 -26.737 1.00 83.50 335 HIS A CA 1
ATOM 2680 C C . HIS A 1 335 ? 26.457 -4.731 -28.180 1.00 83.50 335 HIS A C 1
ATOM 2682 O O . HIS A 1 335 ? 27.605 -4.362 -28.410 1.00 83.50 335 HIS A O 1
ATOM 2688 N N . GLU A 1 336 ? 25.628 -5.099 -29.160 1.00 82.56 336 GLU A N 1
ATOM 2689 C CA . GLU A 1 336 ? 25.983 -5.090 -30.585 1.00 82.56 336 GLU A CA 1
ATOM 2690 C C . GLU A 1 336 ? 26.353 -3.680 -31.074 1.00 82.56 336 GLU A C 1
ATOM 2692 O O . GLU A 1 336 ? 27.377 -3.518 -31.733 1.00 82.56 336 GLU A O 1
ATOM 2697 N N . GLN A 1 337 ? 25.593 -2.646 -30.697 1.00 76.19 337 GLN A N 1
ATOM 2698 C CA . GLN A 1 337 ? 25.893 -1.249 -31.042 1.00 76.19 337 GLN A CA 1
ATOM 2699 C C . GLN A 1 337 ? 27.201 -0.745 -30.411 1.00 76.19 337 GLN A C 1
ATOM 2701 O O . GLN A 1 337 ? 27.971 -0.047 -31.072 1.00 76.19 337 GLN A O 1
ATOM 2706 N N . LEU A 1 338 ? 27.481 -1.105 -29.155 1.00 76.00 338 LEU A N 1
ATOM 2707 C CA . LEU A 1 338 ? 28.748 -0.768 -28.498 1.00 76.00 338 LEU A CA 1
ATOM 2708 C C . LEU A 1 338 ? 29.930 -1.518 -29.140 1.00 76.00 338 LEU A C 1
ATOM 2710 O O . LEU A 1 338 ? 30.987 -0.931 -29.353 1.00 76.00 338 LEU A O 1
ATOM 2714 N N . TYR A 1 339 ? 29.746 -2.789 -29.506 1.00 74.69 339 TYR A N 1
ATOM 2715 C CA . TYR A 1 339 ? 30.782 -3.619 -30.126 1.00 74.69 339 TYR A CA 1
ATOM 2716 C C . TYR A 1 339 ? 31.109 -3.207 -31.573 1.00 74.69 339 TYR A C 1
ATOM 2718 O O . TYR A 1 339 ? 32.271 -3.210 -31.971 1.00 74.69 339 TYR A O 1
ATOM 2726 N N . GLN A 1 340 ? 30.111 -2.802 -32.366 1.00 69.88 340 GLN A N 1
ATOM 2727 C CA . GLN A 1 340 ? 30.264 -2.425 -33.784 1.00 69.88 340 GLN A CA 1
ATOM 2728 C C . GLN A 1 340 ? 30.962 -1.068 -34.017 1.00 69.88 340 GLN A C 1
ATOM 2730 O O . GLN A 1 340 ? 30.933 -0.540 -35.126 1.00 69.88 340 GLN A O 1
ATOM 2735 N N . GLY A 1 341 ? 31.565 -0.458 -32.993 1.00 56.09 341 GLY A N 1
ATOM 2736 C CA . GLY A 1 341 ? 32.231 0.842 -33.121 1.00 56.09 341 GLY A CA 1
ATOM 2737 C C . GLY A 1 341 ? 31.274 2.034 -33.259 1.00 56.09 341 GLY A C 1
ATOM 2738 O O . GLY A 1 341 ? 31.731 3.161 -33.430 1.00 56.09 341 GLY A O 1
ATOM 2739 N N . HIS A 1 342 ? 29.958 1.839 -33.093 1.00 52.31 342 HIS A N 1
ATOM 2740 C CA . HIS A 1 342 ? 28.979 2.934 -33.012 1.00 52.31 342 HIS A CA 1
ATOM 2741 C C . HIS A 1 342 ? 29.051 3.726 -31.686 1.00 52.31 342 HIS A C 1
ATOM 2743 O O . HIS A 1 342 ? 28.204 4.590 -31.426 1.00 52.31 342 HIS A O 1
ATOM 2749 N N . VAL A 1 343 ? 30.112 3.517 -30.892 1.00 53.06 343 VAL A N 1
ATOM 2750 C CA . VAL A 1 343 ? 30.550 4.369 -29.774 1.00 53.06 343 VAL A CA 1
ATOM 2751 C C . VAL A 1 343 ? 31.064 5.724 -30.280 1.00 53.06 343 VAL A C 1
ATOM 2753 O O . VAL A 1 343 ? 32.212 6.128 -30.116 1.00 53.06 343 VAL A O 1
ATOM 2756 N N . SER A 1 344 ? 30.160 6.474 -30.892 1.00 59.81 344 SER A N 1
ATOM 2757 C CA . SER A 1 344 ? 30.295 7.917 -31.004 1.00 59.81 344 SER A CA 1
ATOM 2758 C C . SER A 1 344 ? 30.123 8.558 -29.622 1.00 59.81 344 SER A C 1
ATOM 2760 O O . SER A 1 344 ? 29.402 8.038 -28.767 1.00 59.81 344 SER A O 1
ATOM 2762 N N . PHE A 1 345 ? 30.694 9.751 -29.436 1.00 61.91 345 PHE A N 1
ATOM 2763 C CA . PHE A 1 345 ? 30.468 10.624 -28.270 1.00 61.91 345 PHE A CA 1
ATOM 2764 C C . PHE A 1 345 ? 28.974 10.775 -27.898 1.00 61.91 345 PHE A C 1
ATOM 2766 O O . PHE A 1 345 ? 28.619 10.916 -26.730 1.00 61.91 345 PHE A O 1
ATOM 2773 N N . ARG A 1 346 ? 28.075 10.664 -28.887 1.00 65.81 346 ARG A N 1
ATOM 2774 C CA . ARG A 1 346 ? 26.618 10.660 -28.702 1.00 65.81 346 ARG A CA 1
ATOM 2775 C C . ARG A 1 346 ? 26.114 9.472 -27.870 1.00 65.81 346 ARG A C 1
ATOM 2777 O O . ARG A 1 346 ? 25.247 9.675 -27.030 1.00 65.81 346 ARG A O 1
ATOM 2784 N N . MET A 1 347 ? 26.636 8.259 -28.076 1.00 69.62 347 MET A N 1
ATOM 2785 C CA . MET A 1 347 ? 26.215 7.063 -27.326 1.00 69.62 347 MET A CA 1
ATOM 2786 C C . MET A 1 347 ? 26.643 7.151 -25.854 1.00 69.62 347 MET A C 1
ATOM 2788 O O . MET A 1 347 ? 25.836 6.917 -24.957 1.00 69.62 347 MET A O 1
ATOM 2792 N N . TYR A 1 348 ? 27.882 7.594 -25.617 1.00 74.69 348 TYR A N 1
ATOM 2793 C CA . TYR A 1 348 ? 28.390 7.960 -24.290 1.00 74.69 348 TYR A CA 1
ATOM 2794 C C . TYR A 1 348 ? 27.475 9.000 -23.615 1.00 74.69 348 TYR A C 1
ATOM 2796 O O . TYR A 1 348 ? 27.034 8.801 -22.487 1.00 74.69 348 TYR A O 1
ATOM 2804 N N . GLY A 1 349 ? 27.107 10.069 -24.333 1.00 77.06 349 GLY A N 1
ATOM 2805 C CA . GLY A 1 349 ? 26.204 11.110 -23.830 1.00 77.06 349 GLY A CA 1
ATOM 2806 C C . GLY A 1 349 ? 24.796 10.615 -23.472 1.00 77.06 349 GLY A C 1
ATOM 2807 O O . GLY A 1 349 ? 24.207 11.110 -22.512 1.00 77.06 349 GLY A O 1
ATOM 2808 N N . HIS A 1 350 ? 24.265 9.620 -24.190 1.00 81.38 350 HIS A N 1
ATOM 2809 C CA . HIS A 1 350 ? 22.979 8.990 -23.860 1.00 81.38 350 HIS A CA 1
ATOM 2810 C C . HIS A 1 350 ? 23.063 8.135 -22.587 1.00 81.38 350 HIS A C 1
ATOM 2812 O O . HIS A 1 350 ? 22.229 8.291 -21.698 1.00 81.38 350 HIS A O 1
ATOM 2818 N N . LEU A 1 351 ? 24.093 7.294 -22.437 1.00 83.25 351 LEU A N 1
ATOM 2819 C CA . LEU A 1 351 ? 24.292 6.492 -21.217 1.00 83.25 351 LEU A CA 1
ATOM 2820 C C . LEU A 1 351 ? 24.590 7.367 -19.984 1.00 83.25 351 LEU A C 1
ATOM 2822 O O . LEU A 1 351 ? 24.066 7.110 -18.899 1.00 83.25 351 LEU A O 1
ATOM 2826 N N . PHE A 1 352 ? 25.348 8.454 -20.158 1.00 84.50 352 PHE A N 1
ATOM 2827 C CA . PHE A 1 352 ? 25.563 9.471 -19.124 1.00 84.50 352 PHE A CA 1
ATOM 2828 C C . PHE A 1 352 ? 24.241 10.096 -18.654 1.00 84.50 352 PHE A C 1
ATOM 2830 O O . PHE A 1 352 ? 23.984 10.197 -17.452 1.00 84.50 352 PHE A O 1
ATOM 2837 N N . LYS A 1 353 ? 23.365 10.459 -19.601 1.00 86.44 353 LYS A N 1
ATOM 2838 C CA . LYS A 1 353 ? 22.027 10.981 -19.306 1.00 86.44 353 LYS A CA 1
ATOM 2839 C C . LYS A 1 353 ? 21.137 9.973 -18.584 1.00 86.44 353 LYS A C 1
ATOM 2841 O O . LYS A 1 353 ? 20.445 10.380 -17.657 1.00 86.44 353 LYS A O 1
ATOM 2846 N N . VAL A 1 354 ? 21.192 8.678 -18.915 1.00 88.44 354 VAL A N 1
ATOM 2847 C CA . VAL A 1 354 ? 20.459 7.641 -18.159 1.00 88.44 354 VAL A CA 1
ATOM 2848 C C . VAL A 1 354 ? 20.831 7.676 -16.674 1.00 88.44 354 VAL A C 1
ATOM 2850 O O . VAL A 1 354 ? 19.941 7.757 -15.831 1.00 88.44 354 VAL A O 1
ATOM 2853 N N . ASN A 1 355 ? 22.125 7.698 -16.337 1.00 88.88 355 ASN A N 1
ATOM 2854 C CA . ASN A 1 355 ? 22.572 7.751 -14.937 1.00 88.88 355 ASN A CA 1
ATOM 2855 C C . ASN A 1 355 ? 22.108 9.015 -14.189 1.00 88.88 355 ASN A C 1
ATOM 2857 O O . ASN A 1 355 ? 21.912 8.972 -12.974 1.00 88.88 355 ASN A O 1
ATOM 2861 N N . ILE A 1 356 ? 21.924 10.126 -14.905 1.00 87.06 356 ILE A N 1
ATOM 2862 C CA . ILE A 1 356 ? 21.551 11.433 -14.352 1.00 87.06 356 ILE A CA 1
ATOM 2863 C C . ILE A 1 356 ? 20.029 11.608 -14.222 1.00 87.06 356 ILE A C 1
ATOM 2865 O O . ILE A 1 356 ? 19.560 12.111 -13.199 1.00 87.06 356 ILE A O 1
ATOM 2869 N N . ASP A 1 357 ? 19.260 11.196 -15.231 1.00 90.00 357 ASP A N 1
ATOM 2870 C CA . ASP A 1 357 ? 17.824 11.474 -15.330 1.00 90.00 357 ASP A CA 1
ATOM 2871 C C . ASP A 1 357 ? 16.946 10.333 -14.798 1.00 90.00 357 ASP A C 1
ATOM 2873 O O . ASP A 1 357 ? 15.869 10.605 -14.270 1.00 90.00 357 ASP A O 1
ATOM 2877 N N . LEU A 1 358 ? 17.397 9.071 -14.830 1.00 90.62 358 LEU A N 1
ATOM 2878 C CA . LEU A 1 358 ? 16.636 7.938 -14.277 1.00 90.62 358 LEU A CA 1
ATOM 2879 C C . LEU A 1 358 ? 16.360 8.084 -12.762 1.00 90.62 358 LEU A C 1
ATOM 2881 O O . LEU A 1 358 ? 15.223 7.841 -12.352 1.00 90.62 358 LEU A O 1
ATOM 2885 N N . PRO A 1 359 ? 17.303 8.560 -11.915 1.00 89.56 359 PRO A N 1
ATOM 2886 C CA . PRO A 1 359 ? 17.003 8.869 -10.515 1.00 89.56 359 PRO A CA 1
ATOM 2887 C C . PRO A 1 359 ? 16.007 10.026 -10.332 1.00 89.56 359 PRO A C 1
ATOM 2889 O O . PRO A 1 359 ? 15.284 10.041 -9.339 1.00 89.56 359 PRO A O 1
ATOM 2892 N N . ARG A 1 360 ? 15.927 10.979 -11.276 1.00 89.00 360 ARG A N 1
ATOM 2893 C CA . ARG A 1 360 ? 14.939 12.076 -11.235 1.00 89.00 360 ARG A CA 1
ATOM 2894 C C . ARG A 1 360 ? 13.556 11.625 -11.677 1.00 89.00 360 ARG A C 1
ATOM 2896 O O . ARG A 1 360 ? 12.577 11.975 -11.030 1.00 89.00 360 ARG A O 1
ATOM 2903 N N . LEU A 1 361 ? 13.481 10.827 -12.740 1.00 90.06 361 LEU A N 1
ATOM 2904 C CA . LEU A 1 361 ? 12.244 10.196 -13.189 1.00 90.06 361 LEU A CA 1
ATOM 2905 C C . LEU A 1 361 ? 11.660 9.317 -12.077 1.00 90.06 361 LEU A C 1
ATOM 2907 O O . LEU A 1 361 ? 10.472 9.415 -11.784 1.00 90.06 361 LEU A O 1
ATOM 2911 N N . LEU A 1 362 ? 12.506 8.540 -11.391 1.00 88.69 362 LEU A N 1
ATOM 2912 C CA . LEU A 1 362 ? 12.088 7.781 -10.216 1.00 88.69 362 LEU A CA 1
ATOM 2913 C C . LEU A 1 362 ? 11.693 8.686 -9.038 1.00 88.69 362 LEU A C 1
ATOM 2915 O O . LEU A 1 362 ? 10.710 8.387 -8.369 1.00 88.69 362 LEU A O 1
ATOM 2919 N N . LYS A 1 363 ? 12.408 9.792 -8.782 1.00 86.94 363 LYS A N 1
ATOM 2920 C CA . LYS A 1 363 ? 11.989 10.762 -7.760 1.00 86.94 363 LYS A CA 1
ATOM 2921 C C . LYS A 1 363 ? 10.580 11.270 -8.038 1.00 86.94 363 LYS A C 1
ATOM 2923 O O . LYS A 1 363 ? 9.750 11.146 -7.154 1.00 86.94 363 LYS A O 1
ATOM 2928 N N . ILE A 1 364 ? 10.302 11.744 -9.255 1.00 87.06 364 ILE A N 1
ATOM 2929 C CA . ILE A 1 364 ? 8.964 12.198 -9.670 1.00 87.06 364 ILE A CA 1
ATOM 2930 C C . ILE A 1 364 ? 7.931 11.077 -9.497 1.00 87.06 364 ILE A C 1
ATOM 2932 O O . ILE A 1 364 ? 6.864 11.323 -8.946 1.00 87.06 364 ILE A O 1
ATOM 2936 N N . PHE A 1 365 ? 8.261 9.847 -9.900 1.00 87.31 365 PHE A N 1
ATOM 2937 C CA . PHE A 1 365 ? 7.393 8.675 -9.745 1.00 87.31 365 PHE A CA 1
ATOM 2938 C C . PHE A 1 365 ? 7.095 8.305 -8.275 1.00 87.31 365 PHE A C 1
ATOM 2940 O O . PHE A 1 365 ? 6.040 7.754 -7.971 1.00 87.31 365 PHE A O 1
ATOM 2947 N N . CYS A 1 366 ? 8.006 8.612 -7.351 1.00 80.81 366 CYS A N 1
ATOM 2948 C CA . CYS A 1 366 ? 7.838 8.376 -5.916 1.00 80.81 366 CYS A CA 1
ATOM 2949 C C . CYS A 1 366 ? 7.497 9.646 -5.114 1.00 80.81 366 CYS A C 1
ATOM 2951 O O . CYS A 1 366 ? 7.381 9.571 -3.886 1.00 80.81 366 CYS A O 1
ATOM 2953 N N . THR A 1 367 ? 7.334 10.801 -5.769 1.00 73.31 367 THR A N 1
ATOM 2954 C CA . THR A 1 367 ? 6.876 12.036 -5.127 1.00 73.31 367 THR A CA 1
ATOM 2955 C C . THR A 1 367 ? 5.485 11.787 -4.559 1.00 73.31 367 THR A C 1
ATOM 2957 O O . THR A 1 367 ? 4.591 11.292 -5.243 1.00 73.31 367 THR A O 1
ATOM 2960 N N . ARG A 1 368 ? 5.304 12.111 -3.277 1.00 59.72 368 ARG A N 1
ATOM 2961 C CA . ARG A 1 368 ? 3.993 12.029 -2.629 1.00 59.72 368 ARG A CA 1
ATOM 2962 C C . ARG A 1 368 ? 3.106 13.138 -3.166 1.00 59.72 368 ARG A C 1
ATOM 2964 O O . ARG A 1 368 ? 3.576 14.256 -3.334 1.00 59.72 368 ARG A O 1
ATOM 2971 N N . ASP A 1 369 ? 1.830 12.837 -3.336 1.00 55.47 369 ASP A N 1
ATOM 2972 C CA . ASP A 1 369 ? 0.809 13.800 -3.730 1.00 55.47 369 ASP A CA 1
ATOM 2973 C C . ASP A 1 369 ? 0.711 14.907 -2.649 1.00 55.47 369 ASP A C 1
ATOM 2975 O O . ASP A 1 369 ? 0.164 14.698 -1.565 1.00 55.47 369 ASP A O 1
ATOM 2979 N N . THR A 1 370 ? 1.354 16.059 -2.891 1.00 37.84 370 THR A N 1
ATOM 2980 C CA . THR A 1 370 ? 1.519 17.168 -1.920 1.00 37.84 370 THR A CA 1
ATOM 2981 C C . THR A 1 370 ? 0.489 18.289 -2.059 1.00 37.84 370 THR A C 1
ATOM 2983 O O . THR A 1 370 ? 0.559 19.285 -1.334 1.00 37.84 370 THR A O 1
ATOM 2986 N N . SER A 1 371 ? -0.488 18.105 -2.941 1.00 35.47 371 SER A N 1
ATOM 2987 C CA . SER A 1 371 ? -1.485 19.100 -3.328 1.00 35.47 371 SER A CA 1
ATOM 2988 C C . SER A 1 371 ? -2.893 18.548 -3.089 1.00 35.47 371 SER A C 1
ATOM 2990 O O . SER A 1 371 ? -3.129 17.348 -3.187 1.00 35.47 371 SER A O 1
ATOM 2992 N N . SER A 1 372 ? -3.815 19.424 -2.685 1.00 39.75 372 SER A N 1
ATOM 2993 C CA . SER A 1 372 ? -5.222 19.083 -2.431 1.00 39.75 372 SER A CA 1
ATOM 2994 C C . SER A 1 372 ? -6.036 19.549 -3.629 1.00 39.75 372 SER A C 1
ATOM 2996 O O . SER A 1 372 ? -6.307 20.746 -3.724 1.00 39.75 372 SER A O 1
ATOM 2998 N N . GLU A 1 373 ? -6.413 18.637 -4.520 1.00 36.84 373 GLU A N 1
ATOM 2999 C CA . GLU A 1 373 ? -7.338 18.939 -5.615 1.00 36.84 373 GLU A CA 1
ATOM 3000 C C . GLU A 1 373 ? -8.719 18.392 -5.243 1.00 36.84 373 GLU A C 1
ATOM 3002 O O . GLU A 1 373 ? -9.069 17.244 -5.477 1.00 36.84 373 GLU A O 1
ATOM 3007 N N . SER A 1 374 ? -9.498 19.235 -4.557 1.00 37.75 374 SER A N 1
ATOM 3008 C CA . SER A 1 374 ? -10.928 19.014 -4.325 1.00 37.75 374 SER A CA 1
ATOM 3009 C C . SER A 1 374 ? -11.693 19.451 -5.578 1.00 37.75 374 SER A C 1
ATOM 3011 O O . SER A 1 374 ? -12.407 20.461 -5.570 1.00 37.75 374 SER A O 1
ATOM 3013 N N . GLY A 1 375 ? -11.410 18.760 -6.682 1.00 45.75 375 GLY A N 1
ATOM 3014 C CA . GLY A 1 375 ? -12.028 18.937 -7.986 1.00 45.75 375 GLY A CA 1
ATOM 3015 C C . GLY A 1 375 ? -13.170 17.945 -8.180 1.00 45.75 375 GLY A C 1
ATOM 3016 O O . GLY A 1 375 ? -13.003 16.742 -8.009 1.00 45.75 375 GLY A O 1
ATOM 3017 N N . THR A 1 376 ? -14.332 18.431 -8.618 1.00 49.28 376 THR A N 1
ATOM 3018 C CA . THR A 1 376 ? -15.507 17.579 -8.900 1.00 49.28 376 THR A CA 1
ATOM 3019 C C . THR A 1 376 ? -15.298 16.646 -10.109 1.00 49.28 376 THR A C 1
ATOM 3021 O O . THR A 1 376 ? -16.143 15.805 -10.396 1.00 49.28 376 THR A O 1
ATOM 3024 N N . SER A 1 377 ? -14.188 16.800 -10.842 1.00 50.44 377 SER A N 1
ATOM 3025 C CA . SER A 1 377 ? -13.733 15.888 -11.903 1.00 50.44 377 SER A CA 1
ATOM 3026 C C . SER A 1 377 ? -13.081 14.642 -11.300 1.00 50.44 377 SER A C 1
ATOM 3028 O O . SER A 1 377 ? -13.478 13.517 -11.595 1.00 50.44 377 SER A O 1
ATOM 3030 N N . ASP A 1 378 ? -12.113 14.862 -10.416 1.00 63.94 378 ASP A N 1
ATOM 3031 C CA . ASP A 1 378 ? -11.266 13.875 -9.755 1.00 63.94 378 ASP A CA 1
ATOM 3032 C C . ASP A 1 378 ? -12.120 12.886 -8.945 1.00 63.94 378 ASP A C 1
ATOM 3034 O O . ASP A 1 378 ? -11.921 11.672 -9.011 1.00 63.94 378 ASP A O 1
ATOM 3038 N N . GLU A 1 379 ? -13.135 13.403 -8.242 1.00 71.81 379 GLU A N 1
ATOM 3039 C CA . GLU A 1 379 ? -14.138 12.621 -7.509 1.00 71.81 379 GLU A CA 1
ATOM 3040 C C . GLU A 1 379 ? -14.951 11.717 -8.452 1.00 71.81 379 GLU A C 1
ATOM 3042 O O . GLU A 1 379 ? -15.071 10.519 -8.202 1.00 71.81 379 GLU A O 1
ATOM 3047 N N . VAL A 1 380 ? -15.445 12.245 -9.580 1.00 82.44 380 VAL A N 1
ATOM 3048 C CA . VAL A 1 380 ? -16.215 11.472 -10.576 1.00 82.44 380 VAL A CA 1
ATOM 3049 C C . VAL A 1 380 ? -15.361 10.389 -11.242 1.00 82.44 380 VAL A C 1
ATOM 3051 O O . VAL A 1 380 ? -15.835 9.271 -11.448 1.00 82.44 380 VAL A O 1
ATOM 3054 N N . LYS A 1 381 ? -14.094 10.678 -11.554 1.00 85.56 381 LYS A N 1
ATOM 3055 C CA . LYS A 1 381 ? -13.167 9.689 -12.128 1.00 85.56 381 LYS A CA 1
ATOM 3056 C C . LYS A 1 381 ? -12.755 8.624 -11.111 1.00 85.56 381 LYS A C 1
ATOM 3058 O O . LYS A 1 381 ? -12.693 7.448 -11.466 1.00 85.56 381 LYS A O 1
ATOM 3063 N N . SER A 1 382 ? -12.559 9.011 -9.850 1.00 84.31 382 SER A N 1
ATOM 3064 C CA . SER A 1 382 ? -12.298 8.079 -8.748 1.00 84.31 382 SER A CA 1
ATOM 3065 C C . SER A 1 382 ? -13.492 7.154 -8.511 1.00 84.31 382 SER A C 1
ATOM 3067 O O . SER A 1 382 ? -13.315 5.943 -8.420 1.00 84.31 382 SER A O 1
ATOM 3069 N N . GLN A 1 383 ? -14.717 7.687 -8.520 1.00 85.81 383 GLN A N 1
ATOM 3070 C CA . GLN A 1 383 ? -15.936 6.881 -8.439 1.00 85.81 383 GLN A CA 1
ATOM 3071 C C . GLN A 1 383 ? -16.096 5.945 -9.648 1.00 85.81 383 GLN A C 1
ATOM 3073 O O . GLN A 1 383 ? -16.455 4.783 -9.487 1.00 85.81 383 GLN A O 1
ATOM 3078 N N . ALA A 1 384 ? -15.727 6.379 -10.858 1.00 89.00 384 ALA A N 1
ATOM 3079 C CA . ALA A 1 384 ? -15.687 5.491 -12.021 1.00 89.00 384 ALA A CA 1
ATOM 3080 C C . ALA A 1 384 ? -14.614 4.381 -11.908 1.00 89.00 384 ALA A C 1
ATOM 3082 O O . ALA A 1 384 ? -14.800 3.300 -12.471 1.00 89.00 384 ALA A O 1
ATOM 3083 N N . ALA A 1 385 ? -13.515 4.613 -11.177 1.00 89.19 385 ALA A N 1
ATOM 3084 C CA . ALA A 1 385 ? -12.507 3.592 -10.871 1.00 89.19 385 ALA A CA 1
ATOM 3085 C C . ALA A 1 385 ? -13.008 2.585 -9.828 1.00 89.19 385 ALA A C 1
ATOM 3087 O O . ALA A 1 385 ? -12.828 1.384 -10.024 1.00 89.19 385 ALA A O 1
ATOM 3088 N N . LEU A 1 386 ? -13.690 3.059 -8.780 1.00 87.88 386 LEU A N 1
ATOM 3089 C CA . LEU A 1 386 ? -14.362 2.210 -7.794 1.00 87.88 386 LEU A CA 1
ATOM 3090 C C . LEU A 1 386 ? -15.422 1.331 -8.471 1.00 87.88 386 LEU A C 1
ATOM 3092 O O . LEU A 1 386 ? -15.360 0.112 -8.359 1.00 87.88 386 LEU A O 1
ATOM 3096 N N . GLN A 1 387 ? -16.322 1.917 -9.266 1.00 89.50 387 GLN A N 1
ATOM 3097 C CA . GLN A 1 387 ? -17.361 1.181 -9.998 1.00 89.50 387 GLN A CA 1
ATOM 3098 C C . GLN A 1 387 ? -16.787 0.136 -10.969 1.00 89.50 387 GLN A C 1
ATOM 3100 O O . GLN A 1 387 ? -17.294 -0.981 -11.031 1.00 89.50 387 GLN A O 1
ATOM 3105 N N . ARG A 1 388 ? -15.710 0.457 -11.704 1.00 92.44 388 ARG A N 1
ATOM 3106 C CA . ARG A 1 388 ? -15.008 -0.509 -12.576 1.00 92.44 388 ARG A CA 1
ATOM 3107 C C . ARG A 1 388 ? -14.408 -1.669 -11.778 1.00 92.44 388 ARG A C 1
ATOM 3109 O O . ARG A 1 388 ? -14.483 -2.818 -12.200 1.00 92.44 388 ARG A O 1
ATOM 3116 N N . ASP A 1 389 ? -13.808 -1.364 -10.634 1.00 90.81 389 ASP A N 1
ATOM 3117 C CA . ASP A 1 389 ? -13.125 -2.340 -9.785 1.00 90.81 389 ASP A CA 1
ATOM 3118 C C . ASP A 1 389 ? -14.089 -3.043 -8.798 1.00 90.81 389 ASP A C 1
ATOM 3120 O O . ASP A 1 389 ? -13.644 -3.751 -7.895 1.00 90.81 389 ASP A O 1
ATOM 3124 N N . ASN A 1 390 ? -15.408 -2.892 -9.000 1.00 88.12 390 ASN A N 1
ATOM 3125 C CA . ASN A 1 390 ? -16.495 -3.420 -8.161 1.00 88.12 390 ASN A CA 1
ATOM 3126 C C . ASN A 1 390 ? -16.321 -3.068 -6.676 1.00 88.12 390 ASN A C 1
ATOM 3128 O O . ASN A 1 390 ? -16.486 -3.938 -5.832 1.00 88.12 390 ASN A O 1
ATOM 3132 N N . GLN A 1 391 ? -15.889 -1.833 -6.403 1.00 86.19 391 GLN A N 1
ATOM 3133 C CA . GLN A 1 391 ? -15.656 -1.209 -5.089 1.00 86.19 391 GLN A CA 1
ATOM 3134 C C . GLN A 1 391 ? -14.723 -1.985 -4.140 1.00 86.19 391 GLN A C 1
ATOM 3136 O O . GLN A 1 391 ? -14.567 -1.659 -2.963 1.00 86.19 391 GLN A O 1
ATOM 3141 N N . GLN A 1 392 ? -13.941 -2.917 -4.701 1.00 86.19 392 GLN A N 1
ATOM 3142 C CA . GLN A 1 392 ? -12.941 -3.704 -3.989 1.00 86.19 392 GLN A CA 1
ATOM 3143 C C . GLN A 1 392 ? -11.513 -3.401 -4.440 1.00 86.19 392 GLN A C 1
ATOM 3145 O O . GLN A 1 392 ? -11.221 -2.907 -5.529 1.00 86.19 392 GLN A O 1
ATOM 3150 N N . CYS A 1 393 ? -10.563 -3.781 -3.591 1.00 89.12 393 CYS A N 1
ATOM 3151 C CA . CYS A 1 393 ? -9.174 -3.897 -4.001 1.00 89.12 393 CYS A CA 1
ATOM 3152 C C . CYS A 1 393 ? -9.004 -4.998 -5.060 1.00 89.12 393 CYS A C 1
ATOM 3154 O O . CYS A 1 393 ? -9.123 -6.181 -4.731 1.00 89.12 393 CYS A O 1
ATOM 3156 N N . VAL A 1 394 ? -8.581 -4.634 -6.277 1.00 90.62 394 VAL A N 1
ATOM 3157 C CA . VAL A 1 394 ? -8.396 -5.567 -7.415 1.00 90.62 394 VAL A CA 1
ATOM 3158 C C . VAL A 1 394 ? -7.388 -6.703 -7.169 1.00 90.62 394 VAL A C 1
ATOM 3160 O O . VAL A 1 394 ? -7.290 -7.631 -7.968 1.00 90.62 394 VAL A O 1
ATOM 3163 N N . LEU A 1 395 ? -6.609 -6.625 -6.083 1.00 88.38 395 LEU A N 1
ATOM 3164 C CA . LEU A 1 395 ? -5.618 -7.630 -5.687 1.00 88.38 395 LEU A CA 1
ATOM 3165 C C . LEU A 1 395 ? -6.067 -8.508 -4.510 1.00 88.38 395 LEU A C 1
ATOM 3167 O O . LEU A 1 395 ? -5.516 -9.591 -4.336 1.00 88.38 395 LEU A O 1
ATOM 3171 N N . THR A 1 396 ? -7.003 -8.052 -3.668 1.00 84.25 396 THR A N 1
ATOM 3172 C CA . THR A 1 396 ? -7.357 -8.743 -2.409 1.00 84.25 396 THR A CA 1
ATOM 3173 C C . THR A 1 396 ? -8.845 -9.043 -2.245 1.00 84.25 396 THR A C 1
ATOM 3175 O O . THR A 1 396 ? -9.179 -9.831 -1.362 1.00 84.25 396 THR A O 1
ATOM 3178 N N . GLY A 1 397 ? -9.731 -8.419 -3.030 1.00 82.12 397 GLY A N 1
ATOM 3179 C CA . GLY A 1 397 ? -11.181 -8.466 -2.813 1.00 82.12 397 GLY A CA 1
ATOM 3180 C C . GLY A 1 397 ? -11.648 -7.773 -1.527 1.00 82.12 397 GLY A C 1
ATOM 3181 O O . GLY A 1 397 ? -12.698 -8.118 -0.988 1.00 82.12 397 GLY A O 1
ATOM 3182 N N . ALA A 1 398 ? -10.839 -6.850 -0.990 1.00 78.69 398 ALA A N 1
ATOM 3183 C CA . ALA A 1 398 ? -11.164 -6.133 0.241 1.00 78.69 398 ALA A CA 1
ATOM 3184 C C . ALA A 1 398 ? -12.019 -4.885 -0.027 1.00 78.69 398 ALA A C 1
ATOM 3186 O O . ALA A 1 398 ? -11.611 -4.084 -0.876 1.00 78.69 398 ALA A O 1
ATOM 3187 N N . PRO A 1 399 ? -13.131 -4.693 0.714 1.00 76.75 399 PRO A N 1
ATOM 3188 C CA . PRO A 1 399 ? -13.995 -3.519 0.596 1.00 76.75 399 PRO A CA 1
ATOM 3189 C C . PRO A 1 399 ? -13.326 -2.268 1.177 1.00 76.75 399 PRO A C 1
ATOM 3191 O O . PRO A 1 399 ? -12.405 -2.367 2.004 1.00 76.75 399 PRO A O 1
ATOM 3194 N N . HIS A 1 400 ? -13.849 -1.098 0.808 1.00 76.06 400 HIS A N 1
ATOM 3195 C CA . HIS A 1 400 ? -13.289 0.230 1.100 1.00 76.06 400 HIS A CA 1
ATOM 3196 C C . HIS A 1 400 ? -11.805 0.385 0.657 1.00 76.06 400 HIS A C 1
ATOM 3198 O O . HIS A 1 400 ? -10.918 0.634 1.486 1.00 76.06 400 HIS A O 1
ATOM 3204 N N . PRO A 1 401 ? -11.471 0.193 -0.636 1.00 84.44 401 PRO A N 1
ATOM 3205 C CA . PRO A 1 401 ? -10.147 0.475 -1.186 1.00 84.44 401 PRO A CA 1
ATOM 3206 C C . PRO A 1 401 ? -9.856 1.986 -1.268 1.00 84.44 401 PRO A C 1
ATOM 3208 O O . PRO A 1 401 ? -10.748 2.824 -1.225 1.00 84.44 401 PRO A O 1
ATOM 3211 N N . GLU A 1 402 ? -8.584 2.342 -1.438 1.00 85.06 402 GLU A N 1
ATOM 3212 C CA . GLU A 1 402 ? -8.159 3.658 -1.922 1.00 85.06 402 GLU A CA 1
ATOM 3213 C C . GLU A 1 402 ? -7.985 3.594 -3.451 1.00 85.06 402 GLU A C 1
ATOM 3215 O O . GLU A 1 402 ? -7.337 2.680 -3.975 1.00 85.06 402 GLU A O 1
ATOM 3220 N N . VAL A 1 403 ? -8.500 4.586 -4.184 1.00 87.69 403 VAL A N 1
ATOM 3221 C CA . VAL A 1 403 ? -8.166 4.757 -5.607 1.00 87.69 403 VAL A CA 1
ATOM 3222 C C . VAL A 1 403 ? -6.718 5.234 -5.721 1.00 87.69 403 VAL A C 1
ATOM 3224 O O . VAL A 1 403 ? -6.313 6.223 -5.107 1.00 87.69 403 VAL A O 1
ATOM 3227 N N . CYS A 1 404 ? -5.914 4.503 -6.489 1.00 89.12 404 CYS A N 1
ATOM 3228 C CA . CYS A 1 404 ? -4.475 4.705 -6.597 1.00 89.12 404 CYS A CA 1
ATOM 3229 C C . CYS A 1 404 ? -4.084 5.119 -8.014 1.00 89.12 404 CYS A C 1
ATOM 3231 O O . CYS A 1 404 ? -4.348 4.389 -8.969 1.00 89.12 404 CYS A O 1
ATOM 3233 N N . HIS A 1 405 ? -3.367 6.234 -8.140 1.00 90.88 405 HIS A N 1
ATOM 3234 C CA . HIS A 1 405 ? -2.706 6.602 -9.389 1.00 90.88 405 HIS A CA 1
ATOM 3235 C C . HIS A 1 405 ? -1.545 5.636 -9.705 1.00 90.88 405 HIS A C 1
ATOM 3237 O O . HIS A 1 405 ? -0.678 5.420 -8.855 1.00 90.88 405 HIS A O 1
ATOM 3243 N N . ILE A 1 406 ? -1.510 5.072 -10.919 1.00 92.25 406 ILE A N 1
ATOM 3244 C CA . ILE A 1 406 ? -0.473 4.129 -11.387 1.00 92.25 406 ILE A CA 1
ATOM 3245 C C . ILE A 1 406 ? 0.857 4.871 -11.613 1.00 92.25 406 ILE A C 1
ATOM 3247 O O . ILE A 1 406 ? 1.926 4.365 -11.270 1.00 92.25 406 ILE A O 1
ATOM 3251 N N . PHE A 1 407 ? 0.782 6.094 -12.144 1.00 91.00 407 PHE A N 1
ATOM 3252 C CA . PHE A 1 407 ? 1.847 7.097 -12.200 1.00 91.00 407 PHE A CA 1
ATOM 3253 C C . PHE A 1 407 ? 1.357 8.360 -11.469 1.00 91.00 407 PHE A C 1
ATOM 3255 O O . PHE A 1 407 ? 0.236 8.792 -11.731 1.00 91.00 407 PHE A O 1
ATOM 3262 N N . PRO A 1 408 ? 2.119 8.951 -10.529 1.00 86.25 408 PRO A N 1
ATOM 3263 C CA . PRO A 1 408 ? 1.561 9.876 -9.540 1.00 86.25 408 PRO A CA 1
ATOM 3264 C C . PRO A 1 408 ? 1.044 11.181 -10.147 1.00 86.25 408 PRO A C 1
ATOM 3266 O O . PRO A 1 408 ? 1.674 11.762 -11.037 1.00 86.25 408 PRO A O 1
ATOM 3269 N N . PHE A 1 409 ? -0.041 11.704 -9.575 1.00 82.44 409 PHE A N 1
ATOM 3270 C CA . PHE A 1 409 ? -0.624 12.989 -9.964 1.00 82.44 409 PHE A CA 1
ATOM 3271 C C . PHE A 1 409 ? 0.365 14.146 -9.752 1.00 82.44 409 PHE A C 1
ATOM 3273 O O . PHE A 1 409 ? 0.479 15.036 -10.590 1.00 82.44 409 PHE A O 1
ATOM 3280 N N . ALA A 1 410 ? 1.204 14.081 -8.710 1.00 79.38 410 ALA A N 1
ATOM 3281 C CA . ALA A 1 410 ? 2.280 15.054 -8.483 1.00 79.38 410 ALA A CA 1
ATOM 3282 C C . ALA A 1 410 ? 3.244 15.235 -9.681 1.00 79.38 410 ALA A C 1
ATOM 3284 O O . ALA A 1 410 ? 3.905 16.266 -9.791 1.00 79.38 410 ALA A O 1
ATOM 3285 N N . SER A 1 411 ? 3.316 14.278 -10.618 1.00 84.38 411 SER A N 1
ATOM 3286 C CA . SER A 1 411 ? 4.104 14.427 -11.850 1.00 84.38 411 SER A CA 1
ATOM 3287 C C . SER A 1 411 ? 3.647 15.582 -12.752 1.00 84.38 411 SER A C 1
ATOM 3289 O O . SER A 1 411 ? 4.446 16.081 -13.553 1.00 84.38 411 SER A O 1
ATOM 3291 N N . LEU A 1 412 ? 2.410 16.065 -12.586 1.00 82.38 412 LEU A N 1
ATOM 3292 C CA . LEU A 1 412 ? 1.857 17.180 -13.348 1.00 82.38 412 LEU A CA 1
ATOM 3293 C C . LEU A 1 412 ? 2.603 18.505 -13.126 1.00 82.38 412 LEU A C 1
ATOM 3295 O O . LEU A 1 412 ? 2.722 19.296 -14.066 1.00 82.38 412 LEU A O 1
ATOM 3299 N N . GLU A 1 413 ? 3.180 18.705 -11.938 1.00 82.50 413 GLU A N 1
ATOM 3300 C CA . GLU A 1 413 ? 4.044 19.850 -11.609 1.00 82.50 413 GLU A CA 1
ATOM 3301 C C . GLU A 1 413 ? 5.381 19.804 -12.382 1.00 82.50 413 GLU A C 1
ATOM 3303 O O . GLU A 1 413 ? 6.025 20.829 -12.610 1.00 82.50 413 GLU A O 1
ATOM 3308 N N . TYR A 1 414 ? 5.784 18.617 -12.854 1.00 83.50 414 TYR A N 1
ATOM 3309 C CA . TYR A 1 414 ? 7.073 18.363 -13.498 1.00 83.50 414 TYR A CA 1
ATOM 3310 C C . TYR A 1 414 ? 6.996 18.179 -15.024 1.00 83.50 414 TYR A C 1
ATOM 3312 O O . TYR A 1 414 ? 8.050 17.978 -15.634 1.00 83.50 414 TYR A O 1
ATOM 3320 N N . ARG A 1 415 ? 5.811 18.278 -15.662 1.00 81.62 415 ARG A N 1
ATOM 3321 C CA . ARG A 1 415 ? 5.580 18.035 -17.115 1.00 81.62 415 ARG A CA 1
ATOM 3322 C C . ARG A 1 415 ? 6.712 18.546 -18.024 1.00 81.62 415 ARG A C 1
ATOM 3324 O O . ARG A 1 415 ? 7.224 17.797 -18.854 1.00 81.62 415 ARG A O 1
ATOM 3331 N N . ALA A 1 416 ? 7.149 19.794 -17.827 1.00 79.62 416 ALA A N 1
ATOM 3332 C CA . ALA A 1 416 ? 8.180 20.447 -18.642 1.00 79.62 416 ALA A CA 1
ATOM 3333 C C . ALA A 1 416 ? 9.588 19.819 -18.528 1.00 79.62 416 ALA A C 1
ATOM 3335 O O . ALA A 1 416 ? 10.361 19.870 -19.483 1.00 79.62 416 ALA A O 1
ATOM 3336 N N . LYS A 1 417 ? 9.933 19.214 -17.381 1.00 84.19 417 LYS A N 1
ATOM 3337 C CA . LYS A 1 417 ? 11.183 18.452 -17.186 1.00 84.19 417 LYS A CA 1
ATOM 3338 C C . LYS A 1 417 ? 11.002 16.970 -17.550 1.00 84.19 417 LYS A C 1
ATOM 3340 O O . LYS A 1 417 ? 11.906 16.368 -18.129 1.00 84.19 417 LYS A O 1
ATOM 3345 N N . LEU A 1 418 ? 9.826 16.405 -17.262 1.00 87.50 418 LEU A N 1
ATOM 3346 C CA . LEU A 1 418 ? 9.495 14.986 -17.423 1.00 87.50 418 LEU A CA 1
ATOM 3347 C C . LEU A 1 418 ? 9.733 14.472 -18.852 1.00 87.50 418 LEU A C 1
ATOM 3349 O O . LEU A 1 418 ? 10.360 13.428 -19.018 1.00 87.50 418 LEU A O 1
ATOM 3353 N N . GLY A 1 419 ? 9.325 15.225 -19.878 1.00 87.44 419 GLY A N 1
ATOM 3354 C CA . GLY A 1 419 ? 9.536 14.831 -21.279 1.00 87.44 419 GLY A CA 1
ATOM 3355 C C . GLY A 1 419 ? 11.017 14.687 -21.661 1.00 87.44 419 GLY A C 1
ATOM 3356 O O . GLY A 1 419 ? 11.386 13.763 -22.381 1.00 87.44 419 GLY A O 1
ATOM 3357 N N . SER A 1 420 ? 11.890 15.539 -21.110 1.00 87.94 420 SER A N 1
ATOM 3358 C CA . SER A 1 420 ? 13.346 15.441 -21.303 1.00 87.94 420 SER A CA 1
ATOM 3359 C C . SER A 1 420 ? 13.925 14.198 -20.617 1.00 87.94 420 SER A C 1
ATOM 3361 O O . SER A 1 420 ? 14.751 13.496 -21.199 1.00 87.94 420 SER A O 1
ATOM 3363 N N . PHE A 1 421 ? 13.452 13.881 -19.406 1.00 90.44 421 PHE A N 1
ATOM 3364 C CA . PHE A 1 421 ? 13.892 12.691 -18.670 1.00 90.44 421 PHE A CA 1
ATOM 3365 C C . PHE A 1 421 ? 13.431 11.391 -19.342 1.00 90.44 421 PHE A C 1
ATOM 3367 O O . PHE A 1 421 ? 14.208 10.442 -19.400 1.00 90.44 421 PHE A O 1
ATOM 3374 N N . LEU A 1 422 ? 12.211 11.354 -19.892 1.00 88.81 422 LEU A N 1
ATOM 3375 C CA . LEU A 1 422 ? 11.712 10.229 -20.692 1.00 88.81 422 LEU A CA 1
ATOM 3376 C C . LEU A 1 422 ? 12.526 10.059 -21.984 1.00 88.81 422 LEU A C 1
ATOM 3378 O O . LEU A 1 422 ? 12.943 8.944 -22.288 1.00 88.81 422 LEU A O 1
ATOM 3382 N N . LEU A 1 423 ? 12.842 11.153 -22.691 1.00 87.38 423 LEU A N 1
ATOM 3383 C CA . LEU A 1 423 ? 13.681 11.123 -23.897 1.00 87.38 423 LEU A CA 1
ATOM 3384 C C . LEU A 1 423 ? 15.091 10.567 -23.620 1.00 87.38 423 LEU A C 1
ATOM 3386 O O . LEU A 1 423 ? 15.622 9.805 -24.425 1.00 87.38 423 LEU A O 1
ATOM 3390 N N . SER A 1 424 ? 15.677 10.866 -22.455 1.00 88.31 424 SER A N 1
ATOM 3391 C CA . SER A 1 424 ? 16.939 10.254 -22.005 1.00 88.31 424 SER A CA 1
ATOM 3392 C C . SER A 1 424 ? 16.858 8.720 -21.844 1.00 88.31 424 SER A C 1
ATOM 3394 O O . SER A 1 424 ? 17.898 8.064 -21.851 1.00 88.31 424 SER A O 1
ATOM 3396 N N . MET A 1 425 ? 15.661 8.124 -21.737 1.00 90.06 425 MET A N 1
ATOM 3397 C CA . MET A 1 425 ? 15.450 6.670 -21.627 1.00 90.06 425 MET A CA 1
ATOM 3398 C C . MET A 1 425 ? 15.227 5.960 -22.979 1.00 90.06 425 MET A C 1
ATOM 3400 O O . MET A 1 425 ? 15.024 4.742 -22.986 1.00 90.06 425 MET A O 1
ATOM 3404 N N . GLU A 1 426 ? 15.314 6.662 -24.123 1.00 84.88 426 GLU A N 1
ATOM 3405 C CA . GLU A 1 426 ? 15.172 6.088 -25.483 1.00 84.88 426 GLU A CA 1
ATOM 3406 C C . GLU A 1 426 ? 16.027 4.817 -25.670 1.00 84.88 426 GLU A C 1
ATOM 3408 O O . GLU A 1 426 ? 15.576 3.824 -26.240 1.00 84.88 426 GLU A O 1
ATOM 3413 N N . ILE A 1 427 ? 17.245 4.824 -25.123 1.00 80.38 427 ILE A N 1
ATOM 3414 C CA . ILE A 1 427 ? 18.219 3.724 -25.186 1.00 80.38 427 ILE A CA 1
ATOM 3415 C C . ILE A 1 427 ? 17.812 2.467 -24.387 1.00 80.38 427 ILE A C 1
ATOM 3417 O O . ILE A 1 427 ? 18.275 1.368 -24.692 1.00 80.38 427 ILE A O 1
ATOM 3421 N N . LEU A 1 428 ? 16.939 2.606 -23.384 1.00 80.31 428 LEU A N 1
ATOM 3422 C CA . LEU A 1 428 ? 16.455 1.499 -22.550 1.00 80.31 428 LEU A CA 1
ATOM 3423 C C . LEU A 1 428 ? 15.176 0.887 -23.137 1.00 80.31 428 LEU A C 1
ATOM 3425 O O . LEU A 1 428 ? 15.065 -0.330 -23.334 1.00 80.31 428 LEU A O 1
ATOM 3429 N N . TRP A 1 429 ? 14.199 1.752 -23.416 1.00 81.94 429 TRP A N 1
ATOM 3430 C CA . TRP A 1 429 ? 12.819 1.363 -23.713 1.00 81.94 429 TRP A CA 1
ATOM 3431 C C . TRP A 1 429 ? 12.480 1.366 -25.207 1.00 81.94 429 TRP A C 1
ATOM 3433 O O . TRP A 1 429 ? 11.534 0.688 -25.603 1.00 81.94 429 TRP A O 1
ATOM 3443 N N . GLY A 1 430 ? 13.293 2.024 -26.037 1.00 81.12 430 GLY A N 1
ATOM 3444 C CA . GLY A 1 430 ? 13.031 2.248 -27.457 1.00 81.12 430 GLY A CA 1
ATOM 3445 C C . GLY A 1 430 ? 12.245 3.538 -27.703 1.00 81.12 430 GLY A C 1
ATOM 3446 O O . GLY A 1 430 ? 11.438 3.952 -26.871 1.00 81.12 430 GLY A O 1
ATOM 3447 N N . ARG A 1 431 ? 12.490 4.159 -28.863 1.00 81.56 431 ARG A N 1
ATOM 3448 C CA . ARG A 1 431 ? 11.892 5.435 -29.282 1.00 81.56 431 ARG A CA 1
ATOM 3449 C C . ARG A 1 431 ? 10.371 5.417 -29.228 1.00 81.56 431 ARG A C 1
ATOM 3451 O O . ARG A 1 431 ? 9.798 6.189 -28.478 1.00 81.56 431 ARG A O 1
ATOM 3458 N N . ASP A 1 432 ? 9.750 4.489 -29.946 1.00 83.56 432 ASP A N 1
ATOM 3459 C CA . ASP A 1 432 ? 8.299 4.438 -30.145 1.00 83.56 432 ASP A CA 1
ATOM 3460 C C . ASP A 1 432 ? 7.536 4.417 -28.803 1.00 83.56 432 ASP A C 1
ATOM 3462 O O . ASP A 1 432 ? 6.576 5.158 -28.611 1.00 83.56 432 ASP A O 1
ATOM 3466 N N . ARG A 1 433 ? 8.027 3.640 -27.823 1.00 86.56 433 ARG A N 1
ATOM 3467 C CA . ARG A 1 433 ? 7.469 3.599 -26.460 1.00 86.56 433 ARG A CA 1
ATOM 3468 C C . ARG A 1 433 ? 7.730 4.888 -25.675 1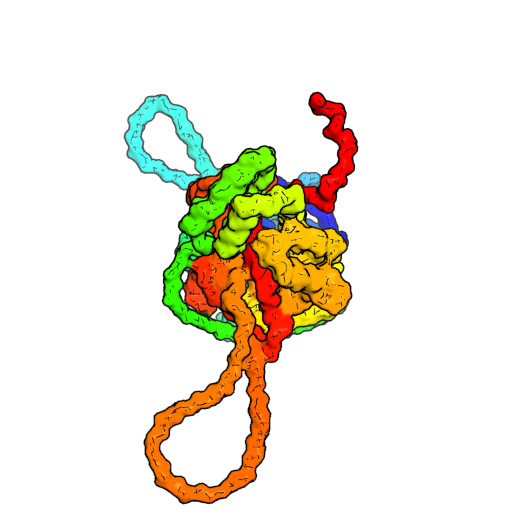.00 86.56 433 ARG A C 1
ATOM 3470 O O . ARG A 1 433 ? 6.884 5.298 -24.889 1.00 86.56 433 ARG A O 1
ATOM 3477 N N . VAL A 1 434 ? 8.895 5.511 -25.837 1.00 87.25 434 VAL A N 1
ATOM 3478 C CA . VAL A 1 434 ? 9.218 6.783 -25.172 1.00 87.25 434 VAL A CA 1
ATOM 3479 C C . VAL A 1 434 ? 8.378 7.933 -25.727 1.00 87.25 434 VAL A C 1
ATOM 3481 O O . VAL A 1 434 ? 7.883 8.732 -24.938 1.00 87.25 434 VAL A O 1
ATOM 3484 N N . ASP A 1 435 ? 8.153 7.983 -27.039 1.00 85.69 435 ASP A N 1
ATOM 3485 C CA . ASP A 1 435 ? 7.313 8.998 -27.680 1.00 85.69 435 ASP A CA 1
ATOM 3486 C C . ASP A 1 435 ? 5.843 8.863 -27.221 1.00 85.69 435 ASP A C 1
ATOM 3488 O O . ASP A 1 435 ? 5.241 9.854 -26.804 1.00 85.69 435 ASP A O 1
ATOM 3492 N N . GLU A 1 436 ? 5.297 7.639 -27.158 1.00 88.31 436 GLU A N 1
ATOM 3493 C CA . GLU A 1 436 ? 3.979 7.354 -26.555 1.00 88.31 436 GLU A CA 1
ATOM 3494 C C . GLU A 1 436 ? 3.897 7.783 -25.078 1.00 88.31 436 GLU A C 1
ATOM 3496 O O . GLU A 1 436 ? 2.949 8.456 -24.672 1.00 88.31 436 GLU A O 1
ATOM 3501 N N . LEU A 1 437 ? 4.909 7.468 -24.259 1.00 91.06 437 LEU A N 1
ATOM 3502 C CA . LEU A 1 437 ? 4.953 7.894 -22.853 1.00 91.06 437 LEU A CA 1
ATOM 3503 C C . LEU A 1 437 ? 5.043 9.424 -22.703 1.00 91.06 437 LEU A C 1
ATOM 3505 O O . LEU A 1 437 ? 4.438 9.986 -21.790 1.00 91.06 437 LEU A O 1
ATOM 3509 N N . ILE A 1 438 ? 5.754 10.118 -23.596 1.00 90.12 438 ILE A N 1
ATOM 3510 C CA . ILE A 1 438 ? 5.825 11.587 -23.620 1.00 90.12 438 ILE A CA 1
ATOM 3511 C C . ILE A 1 438 ? 4.457 12.184 -23.966 1.00 90.12 438 ILE A C 1
ATOM 3513 O O . ILE A 1 438 ? 4.043 13.142 -23.307 1.00 90.12 438 ILE A O 1
ATOM 3517 N N . ILE A 1 439 ? 3.723 11.609 -24.924 1.00 88.81 439 ILE A N 1
ATOM 3518 C CA . ILE A 1 439 ? 2.343 12.010 -25.234 1.00 88.81 439 ILE A CA 1
ATOM 3519 C C . ILE A 1 439 ? 1.458 11.792 -23.996 1.00 88.81 439 ILE A C 1
ATOM 3521 O O . ILE A 1 439 ? 0.896 12.757 -23.473 1.00 88.81 439 ILE A O 1
ATOM 3525 N N . LYS A 1 440 ? 1.416 10.563 -23.469 1.00 91.38 440 LYS A N 1
ATOM 3526 C CA . LYS A 1 440 ? 0.559 10.152 -22.343 1.00 91.38 440 LYS A CA 1
ATOM 3527 C C . LYS A 1 440 ? 0.828 10.897 -21.030 1.00 91.38 440 LYS A C 1
ATOM 3529 O O . LYS A 1 440 ? -0.094 11.038 -20.231 1.00 91.38 440 LYS A O 1
ATOM 3534 N N . LEU A 1 441 ? 2.046 11.391 -20.791 1.00 90.44 441 LEU A N 1
ATOM 3535 C CA . LEU A 1 441 ? 2.417 12.043 -19.524 1.00 90.44 441 LEU A CA 1
ATOM 3536 C C . LEU A 1 441 ? 2.635 13.561 -19.612 1.00 90.44 441 LEU A C 1
ATOM 3538 O O . LEU A 1 441 ? 2.573 14.236 -18.585 1.00 90.44 441 LEU A O 1
ATOM 3542 N N . THR A 1 442 ? 2.893 14.130 -20.796 1.00 87.00 442 THR A N 1
ATOM 3543 C CA . THR A 1 442 ? 3.225 15.567 -20.923 1.00 87.00 442 THR A CA 1
ATOM 3544 C C . THR A 1 442 ? 2.360 16.361 -21.900 1.00 87.00 442 THR A C 1
ATOM 3546 O O . THR A 1 442 ? 2.391 17.592 -21.854 1.00 87.00 442 THR A O 1
ATOM 3549 N N . SER A 1 443 ? 1.555 15.707 -22.745 1.00 84.81 443 SER A N 1
ATOM 3550 C CA . SER A 1 443 ? 0.708 16.393 -23.729 1.00 84.81 443 SER A CA 1
ATOM 3551 C C . SER A 1 443 ? -0.357 17.270 -23.054 1.00 84.81 443 SER A C 1
ATOM 3553 O O . SER A 1 443 ? -1.210 16.735 -22.345 1.00 84.81 443 SER A O 1
ATOM 3555 N N . PRO A 1 444 ? -0.420 18.591 -23.312 1.00 77.31 444 PRO A N 1
ATOM 3556 C CA . PRO A 1 444 ? -1.434 19.461 -22.708 1.00 77.31 444 PRO A CA 1
ATOM 3557 C C . PRO A 1 444 ? -2.870 19.157 -23.177 1.00 77.31 444 PRO A C 1
ATOM 3559 O O . PRO A 1 444 ? -3.809 19.702 -22.609 1.00 77.31 444 PRO A O 1
ATOM 3562 N N . TYR A 1 445 ? -3.041 18.294 -24.186 1.00 76.50 445 TYR A N 1
ATOM 3563 C CA . TYR A 1 445 ? -4.340 17.922 -24.761 1.00 76.50 445 TYR A CA 1
ATOM 3564 C C . TYR A 1 445 ? -4.695 16.432 -24.608 1.00 76.50 445 TYR A C 1
ATOM 3566 O O . TYR A 1 445 ? -5.841 16.067 -24.835 1.00 76.50 445 TYR A O 1
ATOM 3574 N N . HIS A 1 446 ? -3.722 15.571 -24.275 1.00 78.31 446 HIS A N 1
ATOM 3575 C CA . HIS A 1 446 ? -3.866 14.104 -24.318 1.00 78.31 446 HIS A CA 1
ATOM 3576 C C . HIS A 1 446 ? -3.090 13.382 -23.192 1.00 78.31 446 HIS A C 1
ATOM 3578 O O . HIS A 1 446 ? -2.672 12.240 -23.373 1.00 78.31 446 HIS A O 1
ATOM 3584 N N . ASN A 1 447 ? -2.810 14.051 -22.064 1.00 83.38 447 ASN A N 1
ATOM 3585 C CA . ASN A 1 447 ? -2.136 13.402 -20.933 1.00 83.38 447 ASN A CA 1
ATOM 3586 C C . ASN A 1 447 ? -3.155 12.702 -20.028 1.00 83.38 447 ASN A C 1
ATOM 3588 O O . ASN A 1 447 ? -4.115 13.327 -19.593 1.00 83.38 447 ASN A O 1
ATOM 3592 N N . ILE A 1 448 ? -2.894 11.435 -19.714 1.00 88.56 448 ILE A N 1
ATOM 3593 C CA . ILE A 1 448 ? -3.825 10.531 -19.023 1.00 88.56 448 ILE A CA 1
ATOM 3594 C C . ILE A 1 448 ? -3.573 10.434 -17.513 1.00 88.56 448 ILE A C 1
ATOM 3596 O O . ILE A 1 448 ? -4.082 9.531 -16.861 1.00 88.56 448 ILE A O 1
ATOM 3600 N N . VAL A 1 449 ? -2.757 11.323 -16.936 1.00 86.38 449 VAL A N 1
ATOM 3601 C CA . VAL A 1 449 ? -2.351 11.239 -15.517 1.00 86.38 449 VAL A CA 1
ATOM 3602 C C . VAL A 1 449 ? -3.534 11.445 -14.564 1.00 86.38 449 VAL A C 1
ATOM 3604 O O . VAL A 1 449 ? -3.578 10.817 -13.513 1.00 86.38 449 VAL A O 1
ATOM 3607 N N . ASP A 1 450 ? -4.499 12.274 -14.954 1.00 83.06 450 ASP A N 1
ATOM 3608 C CA . ASP A 1 450 ? -5.770 12.467 -14.246 1.00 83.06 450 ASP A CA 1
ATOM 3609 C C . ASP A 1 450 ? -6.877 11.526 -14.775 1.00 83.06 450 ASP A C 1
ATOM 3611 O O . ASP A 1 450 ? -8.017 11.599 -14.344 1.00 83.06 450 ASP A O 1
ATOM 3615 N N . ASP A 1 451 ? -6.616 10.648 -15.747 1.00 87.75 451 ASP A N 1
ATOM 3616 C CA . ASP A 1 451 ? -7.670 9.808 -16.333 1.00 87.75 451 ASP A CA 1
ATOM 3617 C C . ASP A 1 451 ? -7.841 8.465 -15.615 1.00 87.75 451 ASP A C 1
ATOM 3619 O O . ASP A 1 451 ? -6.923 7.918 -15.007 1.00 87.75 451 ASP A O 1
ATOM 3623 N N . LEU A 1 452 ? -9.039 7.893 -15.752 1.00 89.50 452 LEU A N 1
ATOM 3624 C CA . LEU A 1 452 ? -9.438 6.587 -15.214 1.00 89.50 452 LEU A CA 1
ATOM 3625 C C . LEU A 1 452 ? -8.480 5.443 -15.614 1.00 89.50 452 LEU A C 1
ATOM 3627 O O . LEU A 1 452 ? -8.265 4.501 -14.848 1.00 89.50 452 LEU A O 1
ATOM 3631 N N . SER A 1 453 ? -7.842 5.544 -16.782 1.00 91.75 453 SER A N 1
ATOM 3632 C CA . SER A 1 453 ? -6.803 4.613 -17.237 1.00 91.75 453 SER A CA 1
ATOM 3633 C C . SER A 1 453 ? -5.476 4.729 -16.467 1.00 91.75 453 SER A C 1
ATOM 3635 O O . SER A 1 453 ? -4.616 3.865 -16.597 1.00 91.75 453 SER A O 1
ATOM 3637 N N . ASN A 1 454 ? -5.283 5.763 -15.649 1.00 93.62 454 ASN A N 1
ATOM 3638 C CA . ASN A 1 454 ? -4.188 5.876 -14.684 1.00 93.62 454 ASN A CA 1
ATOM 3639 C C . ASN A 1 454 ? -4.640 5.560 -13.243 1.00 93.62 454 ASN A C 1
ATOM 3641 O O . ASN A 1 454 ? -3.862 5.756 -12.316 1.00 93.62 454 ASN A O 1
ATOM 3645 N N . MET A 1 455 ? -5.861 5.058 -13.023 1.00 93.12 455 MET A N 1
ATOM 3646 C CA . MET A 1 455 ? -6.418 4.779 -11.691 1.00 93.12 455 MET A CA 1
ATOM 3647 C C . MET A 1 455 ? -6.672 3.279 -11.472 1.00 93.12 455 MET A C 1
ATOM 3649 O O . MET A 1 455 ? -7.171 2.587 -12.362 1.00 93.12 455 MET A O 1
ATOM 3653 N N . VAL A 1 456 ? -6.378 2.770 -10.270 1.00 93.25 456 VAL A N 1
ATOM 3654 C CA . VAL A 1 456 ? -6.694 1.394 -9.838 1.00 93.25 456 VAL A CA 1
ATOM 3655 C C . VAL A 1 456 ? -7.002 1.317 -8.340 1.00 93.25 456 VAL A C 1
ATOM 3657 O O . VAL A 1 456 ? -6.300 1.913 -7.527 1.00 93.25 456 VAL A O 1
ATOM 3660 N N . SER A 1 457 ? -8.042 0.580 -7.962 1.00 92.44 457 SER A N 1
ATOM 3661 C CA . SER A 1 457 ? -8.511 0.452 -6.580 1.00 92.44 457 SER A CA 1
ATOM 3662 C C . SER A 1 457 ? -7.681 -0.572 -5.803 1.00 92.44 457 SER A C 1
ATOM 3664 O O . SER A 1 457 ? -7.651 -1.760 -6.138 1.00 92.44 457 SER A O 1
ATOM 3666 N N . LEU A 1 458 ? -6.994 -0.136 -4.742 1.00 88.69 458 LEU A N 1
ATOM 3667 C CA . LEU A 1 458 ? -6.191 -0.995 -3.866 1.00 88.69 458 LEU A CA 1
ATOM 3668 C C . LEU A 1 458 ? -6.513 -0.746 -2.396 1.00 88.69 458 LEU A C 1
ATOM 3670 O O . LEU A 1 458 ? -6.697 0.390 -1.984 1.00 88.69 458 LEU A O 1
ATOM 3674 N N . ASN A 1 459 ? -6.492 -1.781 -1.556 1.00 85.25 459 ASN A N 1
ATOM 3675 C CA . ASN A 1 459 ? -6.656 -1.566 -0.123 1.00 85.25 459 ASN A CA 1
ATOM 3676 C C . ASN A 1 459 ? -5.457 -0.806 0.466 1.00 85.25 459 ASN A C 1
ATOM 3678 O O . ASN A 1 459 ? -4.347 -0.831 -0.079 1.00 85.25 459 ASN A O 1
ATOM 3682 N N . GLN A 1 460 ? -5.664 -0.170 1.619 1.00 84.69 460 GLN A N 1
ATOM 3683 C CA . GLN A 1 460 ? -4.683 0.725 2.244 1.00 84.69 460 GLN A CA 1
ATOM 3684 C C . GLN A 1 460 ? -3.338 0.024 2.475 1.00 84.69 460 GLN A C 1
ATOM 3686 O O . GLN A 1 460 ? -2.275 0.637 2.369 1.00 84.69 460 GLN A O 1
ATOM 3691 N N . GLN A 1 461 ? -3.358 -1.284 2.764 1.00 82.50 461 GLN A N 1
ATOM 3692 C CA . GLN A 1 461 ? -2.131 -2.050 2.949 1.00 82.50 461 GLN A CA 1
ATOM 3693 C C . GLN A 1 461 ? -1.340 -2.207 1.642 1.00 82.50 461 GLN A C 1
ATOM 3695 O O . GLN A 1 461 ? -0.129 -1.967 1.648 1.00 82.50 461 GLN A O 1
ATOM 3700 N N . MET A 1 462 ? -2.003 -2.577 0.541 1.00 87.12 462 MET A N 1
ATOM 3701 C CA . MET A 1 462 ? -1.364 -2.757 -0.763 1.00 87.12 462 MET A CA 1
ATOM 3702 C C . MET A 1 462 ? -0.954 -1.414 -1.380 1.00 87.12 462 MET A C 1
ATOM 3704 O O . MET A 1 462 ? 0.186 -1.299 -1.817 1.00 87.12 462 MET A O 1
ATOM 3708 N N . HIS A 1 463 ? -1.779 -0.364 -1.321 1.00 88.88 463 HIS A N 1
ATOM 3709 C CA . HIS A 1 463 ? -1.398 0.985 -1.771 1.00 88.88 463 HIS A CA 1
ATOM 3710 C C . HIS A 1 463 ? -0.146 1.504 -1.038 1.00 88.88 463 HIS A C 1
ATOM 3712 O O . HIS A 1 463 ? 0.827 1.940 -1.662 1.00 88.88 463 HIS A O 1
ATOM 3718 N N . SER A 1 464 ? -0.119 1.366 0.293 1.00 82.50 464 SER A N 1
ATOM 3719 C CA . SER A 1 464 ? 1.019 1.739 1.144 1.00 82.50 464 SER A CA 1
ATOM 3720 C C . SER A 1 464 ? 2.292 0.940 0.808 1.00 82.50 464 SER A C 1
ATOM 3722 O O . SER A 1 464 ? 3.405 1.469 0.887 1.00 82.50 464 SER A O 1
ATOM 3724 N N . TRP A 1 465 ? 2.164 -0.318 0.381 1.00 86.19 465 TRP A N 1
ATOM 3725 C CA . TRP A 1 465 ? 3.285 -1.152 -0.064 1.00 86.19 465 TRP A CA 1
ATOM 3726 C C . TRP A 1 465 ? 3.726 -0.880 -1.511 1.00 86.19 465 TRP A C 1
ATOM 3728 O O . TRP A 1 465 ? 4.927 -0.918 -1.793 1.00 86.19 465 TRP A O 1
ATOM 3738 N N . TRP A 1 466 ? 2.806 -0.533 -2.411 1.00 88.38 466 TRP A N 1
ATOM 3739 C CA . TRP A 1 466 ? 3.103 -0.156 -3.797 1.00 88.38 466 TRP A CA 1
ATOM 3740 C C . TRP A 1 466 ? 3.918 1.142 -3.843 1.00 88.38 466 TRP A C 1
ATOM 3742 O O . TRP A 1 466 ? 5.002 1.171 -4.427 1.00 88.38 466 TRP A O 1
ATOM 3752 N N . LYS A 1 467 ? 3.507 2.154 -3.061 1.00 82.56 467 LYS A N 1
ATOM 3753 C CA . LYS A 1 467 ? 4.255 3.409 -2.833 1.00 82.56 467 LYS A CA 1
ATOM 3754 C C . LYS A 1 467 ? 5.620 3.224 -2.133 1.00 82.56 467 LYS A C 1
ATOM 3756 O O . LYS A 1 467 ? 6.394 4.173 -2.048 1.00 82.56 467 LYS A O 1
ATOM 3761 N N . ARG A 1 468 ? 5.952 2.013 -1.658 1.00 81.62 468 ARG A N 1
ATOM 3762 C CA . ARG A 1 468 ? 7.281 1.615 -1.129 1.00 81.62 468 ARG A CA 1
ATOM 3763 C C . ARG A 1 468 ? 8.062 0.685 -2.073 1.00 81.62 468 ARG A C 1
ATOM 3765 O O . ARG A 1 468 ? 9.108 0.154 -1.700 1.00 81.62 468 ARG A O 1
ATOM 3772 N N . GLY A 1 469 ? 7.547 0.434 -3.276 1.00 85.56 469 GLY A N 1
ATOM 3773 C CA . GLY A 1 469 ? 8.164 -0.463 -4.250 1.00 85.56 469 GLY A CA 1
ATOM 3774 C C . GLY A 1 469 ? 8.166 -1.935 -3.839 1.00 85.56 469 GLY A C 1
ATOM 3775 O O . GLY A 1 469 ? 8.994 -2.700 -4.316 1.00 85.56 469 GLY A O 1
ATOM 3776 N N . TYR A 1 470 ? 7.299 -2.355 -2.918 1.00 86.44 470 TYR A N 1
ATOM 3777 C CA . TYR A 1 470 ? 7.341 -3.710 -2.362 1.00 86.44 470 TYR A CA 1
ATOM 3778 C C . TYR A 1 470 ? 6.741 -4.783 -3.275 1.00 86.44 470 TYR A C 1
ATOM 3780 O O . TYR A 1 470 ? 7.122 -5.950 -3.170 1.00 86.44 470 TYR A O 1
ATOM 3788 N N . PHE A 1 471 ? 5.860 -4.391 -4.189 1.00 90.69 471 PHE A N 1
ATOM 3789 C CA . PHE A 1 471 ? 5.452 -5.183 -5.342 1.00 90.69 471 PHE A CA 1
ATOM 3790 C C . PHE A 1 471 ? 5.306 -4.271 -6.564 1.00 90.69 471 PHE A C 1
ATOM 3792 O O . PHE A 1 471 ? 5.391 -3.049 -6.443 1.00 90.69 471 PHE A O 1
ATOM 3799 N N . ALA A 1 472 ? 5.087 -4.864 -7.731 1.00 91.12 472 ALA A N 1
ATOM 3800 C CA . ALA A 1 472 ? 4.725 -4.167 -8.959 1.00 91.12 472 ALA A CA 1
ATOM 3801 C C . ALA A 1 472 ? 3.788 -5.033 -9.815 1.00 91.12 472 ALA A C 1
ATOM 3803 O O . ALA A 1 472 ? 3.736 -6.252 -9.621 1.00 91.12 472 ALA A O 1
ATOM 3804 N N . LEU A 1 473 ? 3.069 -4.399 -10.744 1.00 92.50 473 LEU A N 1
ATOM 3805 C CA . LEU A 1 473 ? 2.104 -5.042 -11.634 1.00 92.50 473 LEU A CA 1
ATOM 3806 C C . LEU A 1 473 ? 2.656 -5.068 -13.070 1.00 92.50 473 LEU A C 1
ATOM 3808 O O . LEU A 1 473 ? 2.834 -4.029 -13.696 1.00 92.50 473 LEU A O 1
ATOM 3812 N N . GLU A 1 474 ? 2.947 -6.261 -13.584 1.00 91.50 474 GLU A N 1
ATOM 3813 C CA . GLU A 1 474 ? 3.365 -6.494 -14.970 1.00 91.50 474 GLU A CA 1
ATOM 3814 C C . GLU A 1 474 ? 2.126 -6.726 -15.854 1.00 91.50 474 GLU A C 1
ATOM 3816 O O . GLU A 1 474 ? 1.391 -7.685 -15.604 1.00 91.50 474 GLU A O 1
ATOM 3821 N N . PRO A 1 475 ? 1.867 -5.920 -16.900 1.00 90.00 475 PRO A N 1
ATOM 3822 C CA . PRO A 1 475 ? 0.743 -6.169 -17.798 1.00 90.00 475 PRO A CA 1
ATOM 3823 C C . PRO A 1 475 ? 1.027 -7.365 -18.729 1.00 90.00 475 PRO A C 1
ATOM 3825 O O . PRO A 1 475 ? 2.008 -7.395 -19.479 1.00 90.00 475 PRO A O 1
ATOM 3828 N N . VAL A 1 476 ? 0.156 -8.375 -18.681 1.00 86.88 476 VAL A N 1
ATOM 3829 C CA . VAL A 1 476 ? 0.300 -9.669 -19.364 1.00 86.88 476 VAL A CA 1
ATOM 3830 C C . VAL A 1 476 ? -0.448 -9.653 -20.694 1.00 86.88 476 VAL A C 1
ATOM 3832 O O . VAL A 1 476 ? -1.565 -10.152 -20.807 1.00 86.88 476 VAL A O 1
ATOM 3835 N N . GLY A 1 477 ? 0.209 -9.101 -21.713 1.00 77.06 477 GLY A N 1
ATOM 3836 C CA . GLY A 1 477 ? -0.397 -8.881 -23.027 1.00 77.06 477 GLY A CA 1
ATOM 3837 C C . GLY A 1 477 ? -1.153 -7.553 -23.110 1.00 77.06 477 GLY A C 1
ATOM 3838 O O . GLY A 1 477 ? -1.266 -6.820 -22.129 1.00 77.06 477 GLY A O 1
ATOM 3839 N N . LYS A 1 478 ? -1.622 -7.219 -24.316 1.00 80.25 478 LYS A N 1
ATOM 3840 C CA . LYS A 1 478 ? -2.486 -6.050 -24.538 1.00 80.25 478 LYS A CA 1
ATOM 3841 C C . LYS A 1 478 ? -3.907 -6.344 -24.033 1.00 80.25 478 LYS A C 1
ATOM 3843 O O . LYS A 1 478 ? -4.243 -7.518 -23.918 1.00 80.25 478 LYS A O 1
ATOM 3848 N N . PRO A 1 479 ? -4.742 -5.321 -23.778 1.00 87.38 479 PRO A N 1
ATOM 3849 C CA . PRO A 1 479 ? -6.146 -5.542 -23.463 1.00 87.38 479 PRO A CA 1
ATOM 3850 C C . PRO A 1 479 ? -6.869 -6.383 -24.523 1.00 87.38 479 PRO A C 1
ATOM 3852 O O . PRO A 1 479 ? -6.686 -6.176 -25.725 1.00 87.38 479 PRO A O 1
ATOM 3855 N N . GLU A 1 480 ? -7.689 -7.322 -24.062 1.00 88.94 480 GLU A N 1
ATOM 3856 C CA . GLU A 1 480 ? -8.422 -8.304 -24.868 1.00 88.94 480 GLU A CA 1
ATOM 3857 C C . GLU A 1 480 ? -9.930 -8.031 -24.760 1.00 88.94 480 GLU A C 1
ATOM 3859 O O . GLU A 1 480 ? -10.429 -7.754 -23.666 1.00 88.94 480 GLU A O 1
ATOM 3864 N N . ARG A 1 481 ? -10.658 -8.107 -25.884 1.00 86.38 481 ARG A N 1
ATOM 3865 C CA . ARG A 1 481 ? -12.121 -7.948 -25.941 1.00 86.38 481 ARG A CA 1
ATOM 3866 C C . ARG A 1 481 ? -12.802 -9.308 -26.069 1.00 86.38 481 ARG A C 1
ATOM 3868 O O . ARG A 1 481 ? -12.414 -10.106 -26.923 1.00 86.38 481 ARG A O 1
ATOM 3875 N N . THR A 1 482 ? -13.823 -9.549 -25.253 1.00 77.56 482 THR A N 1
ATOM 3876 C CA . THR A 1 482 ? -14.573 -10.809 -25.219 1.00 77.56 482 THR A CA 1
ATOM 3877 C C . THR A 1 482 ? -15.901 -10.661 -25.954 1.00 77.56 482 THR A C 1
ATOM 3879 O O . THR A 1 482 ? -16.909 -10.239 -25.387 1.00 77.56 482 THR A O 1
ATOM 3882 N N . ASP A 1 483 ? -15.920 -11.051 -27.226 1.00 62.69 483 ASP A N 1
ATOM 3883 C CA . ASP A 1 483 ? -17.150 -11.128 -28.015 1.00 62.69 483 ASP A CA 1
ATOM 3884 C C . ASP A 1 483 ? -17.915 -12.404 -27.619 1.00 62.69 483 ASP A C 1
ATOM 3886 O O . ASP A 1 483 ? -17.596 -13.495 -28.095 1.00 62.69 483 ASP A O 1
ATOM 3890 N N . GLN A 1 484 ? -18.917 -12.291 -26.736 1.00 48.12 484 GLN A N 1
ATOM 3891 C CA . GLN A 1 484 ? -19.743 -13.434 -26.319 1.00 48.12 484 GLN A CA 1
ATOM 3892 C C . GLN A 1 484 ? -20.583 -13.984 -27.490 1.00 48.12 484 GLN A C 1
ATOM 3894 O O . GLN A 1 484 ? -21.724 -13.573 -27.712 1.00 48.12 484 GLN A O 1
ATOM 3899 N N . GLN A 1 485 ? -20.038 -14.954 -28.227 1.00 38.16 485 GLN A N 1
ATOM 3900 C CA . GLN A 1 485 ? -20.838 -15.822 -29.089 1.00 38.16 485 GLN A CA 1
ATOM 3901 C C . GLN A 1 485 ? -21.604 -16.837 -28.223 1.00 38.16 485 GLN A C 1
ATOM 3903 O O . GLN A 1 485 ? -20.992 -17.473 -27.366 1.00 38.16 485 GLN A O 1
ATOM 3908 N N . PRO A 1 486 ? -22.923 -17.020 -28.422 1.00 39.47 486 PRO A N 1
ATOM 3909 C CA . PRO A 1 486 ? -23.670 -18.060 -27.725 1.00 39.47 486 PRO A CA 1
ATOM 3910 C C . PRO A 1 486 ? -23.231 -19.446 -28.216 1.00 39.47 486 PRO A C 1
ATOM 3912 O O . PRO A 1 486 ? -23.158 -19.678 -29.425 1.00 39.47 486 PRO A O 1
ATOM 3915 N N . ASP A 1 487 ? -22.972 -20.363 -27.280 1.00 37.94 487 ASP A N 1
ATOM 3916 C CA . ASP A 1 487 ? -22.508 -21.721 -27.573 1.00 37.94 487 ASP A CA 1
ATOM 3917 C C . ASP A 1 487 ? -23.412 -22.449 -28.577 1.00 37.94 487 ASP A C 1
ATOM 3919 O O . ASP A 1 487 ? -24.591 -22.707 -28.316 1.00 37.94 487 ASP A O 1
ATOM 3923 N N . GLN A 1 488 ? -22.829 -22.889 -29.696 1.00 36.69 488 GLN A N 1
ATOM 3924 C CA . GLN A 1 488 ? -23.433 -23.926 -30.530 1.00 36.69 488 GLN A CA 1
ATOM 3925 C C . GLN A 1 488 ? -23.205 -25.298 -29.886 1.00 36.69 488 GLN A C 1
ATOM 3927 O O . GLN A 1 488 ? -22.383 -26.098 -30.339 1.00 36.69 488 GLN A O 1
ATOM 3932 N N . LEU A 1 489 ? -23.964 -25.574 -28.821 1.00 37.41 489 LEU A N 1
ATOM 3933 C CA . LEU A 1 489 ? -24.150 -26.935 -28.325 1.00 37.41 489 LEU A CA 1
ATOM 3934 C C . LEU A 1 489 ? -24.717 -27.794 -29.464 1.00 37.41 489 LEU A C 1
ATOM 3936 O O . LEU A 1 489 ? -25.810 -27.552 -29.975 1.00 37.41 489 LEU A O 1
ATOM 3940 N N . SER A 1 490 ? -23.921 -28.768 -29.897 1.00 39.94 490 SER A N 1
ATOM 3941 C CA . SER A 1 490 ? -24.188 -29.593 -31.073 1.00 39.94 490 SER A CA 1
ATOM 3942 C C . SER A 1 490 ? -25.059 -30.790 -30.707 1.00 39.94 490 SER A C 1
ATOM 3944 O O . SER A 1 490 ? -24.566 -31.901 -30.519 1.00 39.94 490 SER A O 1
ATOM 3946 N N . ASP A 1 491 ? -26.367 -30.556 -30.620 1.00 35.56 491 ASP A N 1
ATOM 3947 C CA . ASP A 1 491 ? -27.341 -31.628 -30.417 1.00 35.56 491 ASP A CA 1
ATOM 3948 C C . ASP A 1 491 ? -27.712 -32.313 -31.744 1.00 35.56 491 ASP A C 1
ATOM 3950 O O . ASP A 1 491 ? -27.869 -31.664 -32.784 1.00 35.56 491 ASP A O 1
ATOM 3954 N N . GLN A 1 492 ? -27.828 -33.642 -31.727 1.00 36.16 492 GLN A N 1
ATOM 3955 C CA . GLN A 1 492 ? -28.110 -34.442 -32.922 1.00 36.16 492 GLN A CA 1
ATOM 3956 C C . GLN A 1 492 ? -29.576 -34.881 -32.979 1.00 36.16 492 GLN A C 1
ATOM 3958 O O . GLN A 1 492 ? -30.095 -35.458 -32.033 1.00 36.16 492 GLN A O 1
ATOM 3963 N N . MET A 1 493 ? -30.178 -34.734 -34.165 1.00 32.00 493 MET A N 1
ATOM 3964 C CA . MET A 1 493 ? -31.432 -35.373 -34.598 1.00 32.00 493 MET A CA 1
ATOM 3965 C C . MET A 1 493 ? -32.704 -35.058 -33.784 1.00 32.00 493 MET A C 1
ATOM 3967 O O . MET A 1 493 ? -33.009 -35.697 -32.782 1.00 32.00 493 MET A O 1
ATOM 3971 N N . SER A 1 494 ? -33.620 -34.296 -34.383 1.00 31.94 494 SER A N 1
ATOM 3972 C CA . SER A 1 494 ? -34.740 -34.926 -35.117 1.00 31.94 494 SER A CA 1
ATOM 3973 C C . SER A 1 494 ? -35.646 -33.899 -35.806 1.00 31.94 494 SER A C 1
ATOM 3975 O O . SER A 1 494 ? -35.850 -32.792 -35.315 1.00 31.94 494 SER A O 1
ATOM 3977 N N . ASP A 1 495 ? -36.206 -34.277 -36.956 1.00 37.69 495 ASP A N 1
ATOM 3978 C CA . ASP A 1 495 ? -37.221 -33.485 -37.650 1.00 37.69 495 ASP A CA 1
ATOM 3979 C C . ASP A 1 495 ? -38.576 -33.549 -36.932 1.00 37.69 495 ASP A C 1
ATOM 3981 O O . ASP A 1 495 ? -39.097 -34.630 -36.650 1.00 37.69 495 ASP A O 1
ATOM 3985 N N . THR A 1 496 ? -39.235 -32.404 -36.751 1.00 31.55 496 THR A N 1
ATOM 3986 C CA . THR A 1 496 ? -40.701 -32.323 -36.887 1.00 31.55 496 THR A CA 1
ATOM 3987 C C . THR A 1 496 ? -41.150 -30.892 -37.176 1.00 31.55 496 THR A C 1
ATOM 3989 O O . THR A 1 496 ? -40.642 -29.927 -36.612 1.00 31.55 496 THR A O 1
ATOM 3992 N N . SER A 1 497 ? -42.111 -30.741 -38.086 1.00 39.09 497 SER A N 1
ATOM 3993 C CA . SER A 1 497 ? -42.574 -29.442 -38.580 1.00 39.09 497 SER A CA 1
ATOM 3994 C C . SER A 1 497 ? -43.784 -28.904 -37.810 1.00 39.09 497 SER A C 1
ATOM 3996 O O . SER A 1 497 ? -44.813 -29.578 -37.748 1.00 39.09 497 SER A O 1
ATOM 3998 N N . SER A 1 498 ? -43.740 -27.643 -37.375 1.00 31.94 498 SER A N 1
ATOM 3999 C CA . SER A 1 498 ? -44.948 -26.847 -37.099 1.00 31.94 498 SER A CA 1
ATOM 4000 C C . SER A 1 498 ? -44.706 -25.349 -37.316 1.00 31.94 498 SER A C 1
ATOM 4002 O O . SER A 1 498 ? -43.568 -24.886 -37.313 1.00 31.94 498 SER A O 1
ATOM 4004 N N . THR A 1 499 ? -45.776 -24.594 -37.563 1.00 31.16 499 THR A N 1
ATOM 4005 C CA . THR A 1 499 ? -45.726 -23.257 -38.176 1.00 31.16 499 THR A CA 1
ATOM 4006 C C . THR A 1 499 ? -45.940 -22.091 -37.211 1.00 31.16 499 THR A C 1
ATOM 4008 O O . THR A 1 499 ? -46.849 -22.136 -36.392 1.00 31.16 499 THR A O 1
ATOM 4011 N N . ALA A 1 500 ? -45.235 -20.991 -37.498 1.00 31.70 500 ALA A N 1
ATOM 4012 C CA . ALA A 1 500 ? -45.645 -19.594 -37.304 1.00 31.70 500 ALA A CA 1
ATOM 4013 C C . ALA A 1 500 ? -45.961 -19.071 -35.884 1.00 31.70 500 ALA A C 1
ATOM 4015 O O . ALA A 1 500 ? -47.017 -19.325 -35.320 1.00 31.70 500 ALA A O 1
ATOM 4016 N N . SER A 1 501 ? -45.167 -18.086 -35.452 1.00 30.08 501 SER A N 1
ATOM 4017 C CA . SER A 1 501 ? -45.695 -16.730 -35.205 1.00 30.08 501 SER A CA 1
ATOM 4018 C C . SER A 1 501 ? -44.551 -15.710 -35.221 1.00 30.08 501 SER A C 1
ATOM 4020 O O . SER A 1 501 ? -43.431 -16.038 -34.836 1.00 30.08 501 SER A O 1
ATOM 4022 N N . GLY A 1 502 ? -44.807 -14.491 -35.702 1.00 42.75 502 GLY A N 1
ATOM 4023 C CA . GLY A 1 502 ? -43.807 -13.424 -35.719 1.00 42.75 502 GLY A CA 1
ATOM 4024 C C . GLY A 1 502 ? -43.819 -12.620 -34.422 1.00 42.75 502 GLY A C 1
ATOM 4025 O O . GLY A 1 502 ? -44.816 -11.968 -34.121 1.00 42.75 502 GLY A O 1
ATOM 4026 N N . ALA A 1 503 ? -42.700 -12.612 -33.702 1.00 29.97 503 ALA A N 1
ATOM 4027 C CA . ALA A 1 503 ? -42.426 -11.669 -32.623 1.00 29.97 503 ALA A CA 1
ATOM 4028 C C . ALA A 1 503 ? -41.010 -11.114 -32.817 1.00 29.97 503 ALA A C 1
ATOM 4030 O O . ALA A 1 503 ? -40.046 -11.874 -32.896 1.00 29.97 503 ALA A O 1
ATOM 4031 N N . SER A 1 504 ? -40.879 -9.793 -32.929 1.00 36.16 504 SER A N 1
ATOM 4032 C CA . SER A 1 504 ? -39.574 -9.139 -33.018 1.00 36.16 504 SER A CA 1
ATOM 4033 C C . SER A 1 504 ? -38.902 -9.163 -31.647 1.00 36.16 504 SER A C 1
ATOM 4035 O O . SER A 1 504 ? -39.240 -8.352 -30.781 1.00 36.16 504 SER A O 1
ATOM 4037 N N . SER A 1 505 ? -37.954 -10.078 -31.447 1.00 34.28 505 SER A N 1
ATOM 4038 C CA . SER A 1 505 ? -37.055 -10.030 -30.293 1.00 34.28 505 SER A CA 1
ATOM 4039 C C . SER A 1 505 ? -36.392 -8.648 -30.222 1.00 34.28 505 SER A C 1
ATOM 4041 O O . SER A 1 505 ? -35.913 -8.169 -31.255 1.00 34.28 505 SER A O 1
ATOM 4043 N N . PRO A 1 506 ? -36.330 -7.991 -29.050 1.00 39.31 506 PRO A N 1
ATOM 4044 C CA . PRO A 1 506 ? -35.517 -6.793 -28.913 1.00 39.31 506 PRO A CA 1
ATOM 4045 C C . PRO A 1 506 ? -34.056 -7.159 -29.192 1.00 39.31 506 PRO A C 1
ATOM 4047 O O . PRO A 1 506 ? -33.601 -8.234 -28.790 1.00 39.31 506 PRO A O 1
ATOM 4050 N N . ASN A 1 507 ? -33.315 -6.271 -29.860 1.00 35.75 507 ASN A N 1
ATOM 4051 C CA . ASN A 1 507 ? -31.873 -6.441 -30.023 1.00 35.75 507 ASN A CA 1
ATOM 4052 C C . ASN A 1 507 ? -31.235 -6.546 -28.633 1.00 35.75 507 ASN A C 1
ATOM 4054 O O . ASN A 1 507 ? -31.119 -5.544 -27.927 1.00 35.75 507 ASN A O 1
ATOM 4058 N N . LYS A 1 508 ? -30.806 -7.754 -28.248 1.00 42.56 508 LYS A N 1
ATOM 4059 C CA . LYS A 1 508 ? -29.885 -7.930 -27.127 1.00 42.56 508 LYS A CA 1
ATOM 4060 C C . LYS A 1 508 ? -28.600 -7.206 -27.512 1.00 42.56 508 LYS A C 1
ATOM 4062 O O . LYS A 1 508 ? -27.874 -7.667 -28.390 1.00 42.56 508 LYS A O 1
ATOM 4067 N N . VAL A 1 509 ? -28.361 -6.056 -26.890 1.00 42.88 509 VAL A N 1
ATOM 4068 C CA . VAL A 1 509 ? -27.085 -5.353 -27.000 1.00 42.88 509 VAL A CA 1
ATOM 4069 C C . VAL A 1 509 ? -26.023 -6.306 -26.464 1.00 42.88 509 VAL A C 1
ATOM 4071 O O . VAL A 1 509 ? -26.058 -6.669 -25.290 1.00 42.88 509 VAL A O 1
ATOM 4074 N N . VAL A 1 510 ? -25.122 -6.755 -27.338 1.00 48.00 510 VAL A N 1
ATOM 4075 C CA . VAL A 1 510 ? -23.915 -7.463 -26.910 1.00 48.00 510 VAL A CA 1
ATOM 4076 C C . VAL A 1 510 ? -23.063 -6.422 -26.202 1.00 48.00 510 VAL A C 1
ATOM 4078 O O . VAL A 1 510 ? -22.568 -5.487 -26.827 1.00 48.00 510 VAL A O 1
ATOM 4081 N N . GLN A 1 511 ? -22.991 -6.530 -24.882 1.00 55.59 511 GLN A N 1
ATOM 4082 C CA . GLN A 1 511 ? -22.243 -5.606 -24.046 1.00 55.59 511 GLN A CA 1
ATOM 4083 C C . GLN A 1 511 ? -20.760 -5.969 -24.191 1.00 55.59 511 GLN A C 1
ATOM 4085 O O . GLN A 1 511 ? -20.350 -7.051 -23.777 1.00 55.59 511 GLN A O 1
ATOM 4090 N N . GLU A 1 512 ? -19.986 -5.125 -24.880 1.00 64.12 512 GLU A N 1
ATOM 4091 C CA . GLU A 1 512 ? -18.576 -5.407 -25.174 1.00 64.12 512 GLU A CA 1
ATOM 4092 C C . GLU A 1 512 ? -17.744 -5.386 -23.885 1.00 64.12 512 GLU A C 1
ATOM 4094 O O . GLU A 1 512 ? -17.459 -4.319 -23.344 1.00 64.12 512 GLU A O 1
ATOM 4099 N N . GLU A 1 513 ? -17.329 -6.558 -23.403 1.00 86.62 513 GLU A N 1
ATOM 4100 C CA . GLU A 1 513 ? -16.454 -6.659 -22.237 1.00 86.62 513 GLU A CA 1
ATOM 4101 C C . GLU A 1 513 ? -14.981 -6.657 -22.666 1.00 86.62 513 GLU A C 1
ATOM 4103 O O . GLU A 1 513 ? -14.495 -7.552 -23.363 1.00 86.62 513 GLU A O 1
ATOM 4108 N N . TRP A 1 514 ? -14.260 -5.630 -22.230 1.00 92.75 514 TRP A N 1
ATOM 4109 C CA . TRP A 1 514 ? -12.817 -5.489 -22.359 1.00 92.75 514 TRP A CA 1
ATOM 4110 C C . TRP A 1 514 ? -12.126 -5.942 -21.074 1.00 92.75 514 TRP A C 1
ATOM 4112 O O . TRP A 1 514 ? -12.643 -5.737 -19.980 1.00 92.75 514 TRP A O 1
ATOM 4122 N N . SER A 1 515 ? -10.928 -6.510 -21.189 1.00 92.94 515 SER A N 1
ATOM 4123 C CA . SER A 1 515 ? -10.145 -7.001 -20.050 1.00 92.94 515 SER A CA 1
ATOM 4124 C C . SER A 1 515 ? -8.659 -6.661 -20.168 1.00 92.94 515 SER A C 1
ATOM 4126 O O . SER A 1 515 ? -8.103 -6.652 -21.266 1.00 92.94 515 SER A O 1
ATOM 4128 N N . ILE A 1 516 ? -7.990 -6.419 -19.038 1.00 93.44 516 ILE A N 1
ATOM 4129 C CA . ILE A 1 516 ? -6.523 -6.395 -18.935 1.00 93.44 516 ILE A CA 1
ATOM 4130 C C . ILE A 1 516 ? -6.059 -7.319 -17.806 1.00 93.44 516 ILE A C 1
ATOM 4132 O O . ILE A 1 516 ? -6.642 -7.351 -16.721 1.00 93.44 516 ILE A O 1
ATOM 4136 N N . ARG A 1 517 ? -4.991 -8.080 -18.065 1.00 92.25 517 ARG A N 1
ATOM 4137 C CA . ARG A 1 517 ? -4.413 -9.050 -17.126 1.00 92.25 517 ARG A CA 1
ATOM 4138 C C . ARG A 1 517 ? -3.132 -8.499 -16.511 1.00 92.25 517 ARG A C 1
ATOM 4140 O O . ARG A 1 517 ? -2.214 -8.138 -17.242 1.00 92.25 517 ARG A O 1
ATOM 4147 N N . LEU A 1 518 ? -3.044 -8.460 -15.184 1.00 93.50 518 LEU A N 1
ATOM 4148 C CA . LEU A 1 518 ? -1.923 -7.893 -14.428 1.00 93.50 518 LEU A CA 1
ATOM 4149 C C . LEU A 1 518 ? -1.274 -8.967 -13.550 1.00 93.50 518 LEU A C 1
ATOM 4151 O O . LEU A 1 518 ? -1.923 -9.539 -12.678 1.00 93.50 518 LEU A O 1
ATOM 4155 N N . ARG A 1 519 ? 0.017 -9.239 -13.747 1.00 90.25 519 ARG A N 1
ATOM 4156 C CA . ARG A 1 519 ? 0.797 -10.170 -12.925 1.00 90.25 519 ARG A CA 1
ATOM 4157 C C . ARG A 1 519 ? 1.491 -9.426 -11.793 1.00 90.25 519 ARG A C 1
ATOM 4159 O O . ARG A 1 519 ? 2.327 -8.558 -12.034 1.00 90.25 519 ARG A O 1
ATOM 4166 N N . LEU A 1 520 ? 1.190 -9.793 -10.553 1.00 91.00 520 LEU A N 1
ATOM 4167 C CA . LEU A 1 520 ? 1.861 -9.226 -9.389 1.00 91.00 520 LEU A CA 1
ATOM 4168 C C . LEU A 1 520 ? 3.216 -9.893 -9.153 1.00 91.00 520 LEU A C 1
ATOM 4170 O O . LEU A 1 520 ? 3.323 -11.119 -9.106 1.00 91.00 520 LEU A O 1
ATOM 4174 N N . HIS A 1 521 ? 4.245 -9.088 -8.897 1.00 86.69 521 HIS A N 1
ATOM 4175 C CA . HIS A 1 521 ? 5.553 -9.569 -8.454 1.00 86.69 521 HIS A CA 1
ATOM 4176 C C . HIS A 1 521 ? 5.999 -8.881 -7.167 1.00 86.69 521 HIS A C 1
ATOM 4178 O O . HIS A 1 521 ? 6.045 -7.655 -7.100 1.00 86.69 521 HIS A O 1
ATOM 4184 N N . TRP A 1 522 ? 6.395 -9.672 -6.167 1.00 85.38 522 TRP A N 1
ATOM 4185 C CA . TRP A 1 522 ? 6.945 -9.185 -4.900 1.00 85.38 522 TRP A CA 1
ATOM 4186 C C . TRP A 1 522 ? 8.428 -8.832 -5.076 1.00 85.38 522 TRP A C 1
ATOM 4188 O O . TRP A 1 522 ? 9.242 -9.701 -5.394 1.00 85.38 522 TRP A O 1
ATOM 4198 N N . LEU A 1 523 ? 8.795 -7.564 -4.870 1.00 85.50 523 LEU A N 1
ATOM 4199 C CA . LEU A 1 523 ? 10.112 -7.029 -5.225 1.00 85.50 523 LEU A CA 1
ATOM 4200 C C . LEU A 1 523 ? 11.072 -6.982 -4.030 1.00 85.50 523 LEU A C 1
ATOM 4202 O O . LEU A 1 523 ? 10.872 -6.243 -3.061 1.00 85.50 523 LEU A O 1
ATOM 4206 N N . ARG A 1 524 ? 12.176 -7.723 -4.139 1.00 82.19 524 ARG A N 1
ATOM 4207 C CA . ARG A 1 524 ? 13.254 -7.786 -3.143 1.00 82.19 524 ARG A CA 1
ATOM 4208 C C . ARG A 1 524 ? 14.221 -6.615 -3.319 1.00 82.19 524 ARG A C 1
ATOM 4210 O O . ARG A 1 524 ? 14.605 -6.307 -4.447 1.00 82.19 524 ARG A O 1
ATOM 4217 N N . SER A 1 525 ? 14.643 -5.998 -2.218 1.00 82.94 525 SER A N 1
ATOM 4218 C CA . SER A 1 525 ? 15.734 -5.019 -2.211 1.00 82.94 525 SER A CA 1
ATOM 4219 C C . SER A 1 525 ? 17.103 -5.702 -2.210 1.00 82.94 525 SER A C 1
ATOM 4221 O O . SER A 1 525 ? 17.297 -6.776 -1.627 1.00 82.94 525 SER A O 1
ATOM 4223 N N . THR A 1 526 ? 18.071 -5.066 -2.867 1.00 86.00 526 THR A N 1
ATOM 4224 C CA . THR A 1 526 ? 19.493 -5.398 -2.732 1.00 86.00 526 THR A CA 1
ATOM 4225 C C . THR A 1 526 ? 20.147 -4.633 -1.578 1.00 86.00 526 THR A C 1
ATOM 4227 O O . THR A 1 526 ? 19.579 -3.690 -1.038 1.00 86.00 526 THR A O 1
ATOM 4230 N N . ASN A 1 527 ? 21.374 -5.009 -1.218 1.00 82.12 527 ASN A N 1
ATOM 4231 C CA . ASN A 1 527 ? 22.237 -4.258 -0.301 1.00 82.12 527 ASN A CA 1
ATOM 4232 C C . ASN A 1 527 ? 23.013 -3.105 -0.978 1.00 82.12 527 ASN A C 1
ATOM 4234 O O . ASN A 1 527 ? 24.044 -2.670 -0.464 1.00 82.12 527 ASN A O 1
ATOM 4238 N N . ILE A 1 528 ? 22.554 -2.626 -2.139 1.00 86.69 528 ILE A N 1
ATOM 4239 C CA . ILE A 1 528 ? 23.141 -1.475 -2.834 1.00 86.69 528 ILE A CA 1
ATOM 4240 C C . ILE A 1 528 ? 22.618 -0.180 -2.181 1.00 86.69 528 ILE A C 1
ATOM 4242 O O . ILE A 1 528 ? 21.407 -0.051 -2.030 1.00 86.69 528 ILE A O 1
ATOM 4246 N N . PRO A 1 529 ? 23.472 0.792 -1.793 1.00 81.00 529 PRO A N 1
ATOM 4247 C CA . PRO A 1 529 ? 23.015 1.937 -0.997 1.00 81.00 529 PRO A CA 1
ATOM 4248 C C . PRO A 1 529 ? 22.061 2.917 -1.694 1.00 81.00 529 PRO A C 1
ATOM 4250 O O . PRO A 1 529 ? 21.284 3.567 -1.003 1.00 81.00 529 PRO A O 1
ATOM 4253 N N . ASN A 1 530 ? 22.168 3.104 -3.017 1.00 85.56 530 ASN A N 1
ATOM 4254 C CA . ASN A 1 530 ? 21.325 3.994 -3.836 1.00 85.56 530 ASN A CA 1
ATOM 4255 C C . ASN A 1 530 ? 21.675 3.875 -5.335 1.00 85.56 530 ASN A C 1
ATOM 4257 O O . ASN A 1 530 ? 22.712 3.312 -5.691 1.00 85.56 530 ASN A O 1
ATOM 4261 N N . LEU A 1 531 ? 20.874 4.502 -6.210 1.00 86.44 531 LEU A N 1
ATOM 4262 C CA . LEU A 1 531 ? 21.056 4.493 -7.672 1.00 86.44 531 LEU A CA 1
ATOM 4263 C C . LEU A 1 531 ? 22.412 5.030 -8.167 1.00 86.44 531 LEU A C 1
ATOM 4265 O O . LEU A 1 531 ? 22.871 4.594 -9.215 1.00 86.44 531 LEU A O 1
ATOM 4269 N N . LYS A 1 532 ? 23.068 5.942 -7.438 1.00 87.75 532 LYS A N 1
ATOM 4270 C CA . LYS A 1 532 ? 24.372 6.518 -7.826 1.00 87.75 532 LYS A CA 1
ATOM 4271 C C . LYS A 1 532 ? 25.575 5.688 -7.359 1.00 87.75 532 LYS A C 1
ATOM 4273 O O . LYS A 1 532 ? 26.714 6.038 -7.652 1.00 87.75 532 LYS A O 1
ATOM 4278 N N . SER A 1 533 ? 25.347 4.610 -6.609 1.00 87.88 533 SER A N 1
ATOM 4279 C CA . SER A 1 533 ? 26.422 3.746 -6.106 1.00 87.88 533 SER A CA 1
ATOM 4280 C C . SER A 1 533 ? 27.097 3.008 -7.261 1.00 87.88 533 SER A C 1
ATOM 4282 O O . SER A 1 533 ? 26.399 2.459 -8.111 1.00 87.88 533 SER A O 1
ATOM 4284 N N . LEU A 1 534 ? 28.431 2.951 -7.283 1.00 89.56 534 LEU A N 1
ATOM 4285 C CA . LEU A 1 534 ? 29.164 2.169 -8.283 1.00 89.56 534 LEU A CA 1
ATOM 4286 C C . LEU A 1 534 ? 28.984 0.660 -8.042 1.00 89.56 534 LEU A C 1
ATOM 4288 O O . LEU A 1 534 ? 29.064 0.177 -6.910 1.00 89.56 534 LEU A O 1
ATOM 4292 N N . VAL A 1 535 ? 28.740 -0.084 -9.120 1.00 87.44 535 VAL A N 1
ATOM 4293 C CA . VAL A 1 535 ? 28.456 -1.523 -9.141 1.00 87.44 535 VAL A CA 1
ATOM 4294 C C . VAL A 1 535 ? 29.183 -2.142 -10.333 1.00 87.44 535 VAL A C 1
ATOM 4296 O O . VAL A 1 535 ? 28.909 -1.793 -11.475 1.00 87.44 535 VAL A O 1
ATOM 4299 N N . ASN A 1 536 ? 30.067 -3.116 -10.100 1.00 86.56 536 ASN A N 1
ATOM 4300 C CA . ASN A 1 536 ? 30.628 -3.917 -11.192 1.00 86.56 536 ASN A CA 1
ATOM 4301 C C . ASN A 1 536 ? 29.499 -4.745 -11.830 1.00 86.56 536 ASN A C 1
ATOM 4303 O O . ASN A 1 536 ? 28.869 -5.553 -11.138 1.00 86.56 536 ASN A O 1
ATOM 4307 N N . PHE A 1 537 ? 29.238 -4.574 -13.130 1.00 87.62 537 PHE A N 1
ATOM 4308 C CA . PHE A 1 537 ? 28.064 -5.180 -13.770 1.00 87.62 537 PHE A CA 1
ATOM 4309 C C . PHE A 1 537 ? 28.114 -6.716 -13.848 1.00 87.62 537 PHE A C 1
ATOM 4311 O O . PHE A 1 537 ? 27.068 -7.345 -13.997 1.00 87.62 537 PHE A O 1
ATOM 4318 N N . SER A 1 538 ? 29.287 -7.328 -13.648 1.00 84.81 538 SER A N 1
ATOM 4319 C CA . SER A 1 538 ? 29.457 -8.785 -13.497 1.00 84.81 538 SER A CA 1
ATOM 4320 C C . SER A 1 538 ? 28.794 -9.346 -12.231 1.00 84.81 538 SER A C 1
ATOM 4322 O O . SER A 1 538 ? 28.673 -10.560 -12.067 1.00 84.81 538 SER A O 1
ATOM 4324 N N . THR A 1 539 ? 28.359 -8.471 -11.320 1.00 83.56 539 THR A N 1
ATOM 4325 C CA . THR A 1 539 ? 27.595 -8.828 -10.125 1.00 83.56 539 THR A CA 1
ATOM 4326 C C . THR A 1 539 ? 26.260 -9.469 -10.505 1.00 83.56 539 THR A C 1
ATOM 4328 O O . THR A 1 539 ? 25.392 -8.824 -11.094 1.00 83.56 539 THR A O 1
ATOM 4331 N N . ASN A 1 540 ? 26.053 -10.717 -10.084 1.00 83.38 540 ASN A N 1
ATOM 4332 C CA . ASN A 1 540 ? 24.748 -11.371 -10.141 1.00 83.38 540 ASN A CA 1
ATOM 4333 C C . ASN A 1 540 ? 23.790 -10.710 -9.117 1.00 83.38 540 ASN A C 1
ATOM 4335 O O . ASN A 1 540 ? 24.094 -10.739 -7.924 1.00 83.38 540 ASN A O 1
ATOM 4339 N N . PRO A 1 541 ? 22.627 -10.155 -9.511 1.00 81.50 541 PRO A N 1
ATOM 4340 C CA . PRO A 1 541 ? 21.700 -9.494 -8.584 1.00 81.50 541 PRO A CA 1
ATOM 4341 C C . PRO A 1 541 ? 21.195 -10.411 -7.462 1.00 81.50 541 PRO A C 1
ATOM 4343 O O . PRO A 1 541 ? 20.933 -9.942 -6.355 1.00 81.50 541 PRO A O 1
ATOM 4346 N N . ILE A 1 542 ? 21.124 -11.725 -7.702 1.00 80.94 542 ILE A N 1
ATOM 4347 C CA . ILE A 1 542 ? 20.668 -12.706 -6.710 1.00 80.94 542 ILE A CA 1
ATOM 4348 C C . ILE A 1 542 ? 21.598 -12.735 -5.486 1.00 80.94 542 ILE A C 1
ATOM 4350 O O . ILE A 1 542 ? 21.110 -12.899 -4.370 1.00 80.94 542 ILE A O 1
ATOM 4354 N N . SER A 1 543 ? 22.908 -12.506 -5.664 1.00 81.94 543 SER A N 1
ATOM 4355 C CA . SER A 1 543 ? 23.878 -12.447 -4.555 1.00 81.94 543 SER A CA 1
ATOM 4356 C C . SER A 1 543 ? 23.889 -11.110 -3.804 1.00 81.94 543 SER A C 1
ATOM 4358 O O . SER A 1 543 ? 24.594 -10.976 -2.805 1.00 81.94 543 SER A O 1
ATOM 4360 N N . LYS A 1 544 ? 23.117 -10.120 -4.271 1.00 83.12 544 LYS A N 1
ATOM 4361 C CA . LYS A 1 544 ? 22.975 -8.800 -3.642 1.00 83.12 544 LYS A CA 1
ATOM 4362 C C . LYS A 1 544 ? 21.667 -8.626 -2.874 1.00 83.12 544 LYS A C 1
ATOM 4364 O O . LYS A 1 544 ? 21.583 -7.691 -2.083 1.00 83.12 544 LYS A O 1
ATOM 4369 N N . PHE A 1 545 ? 20.658 -9.478 -3.076 1.00 82.12 545 PHE A N 1
ATOM 4370 C CA . PHE A 1 545 ? 19.412 -9.421 -2.302 1.00 82.12 545 PHE A CA 1
ATOM 4371 C C . PHE A 1 545 ? 19.638 -9.712 -0.812 1.00 82.12 545 PHE A C 1
ATOM 4373 O O . PHE A 1 545 ? 20.423 -10.590 -0.459 1.00 82.12 545 PHE A O 1
ATOM 4380 N N . LEU A 1 546 ? 18.890 -9.032 0.061 1.00 73.75 546 LEU A N 1
ATOM 4381 C CA . LEU A 1 546 ? 18.939 -9.265 1.509 1.00 73.75 546 LEU A CA 1
ATOM 4382 C C . LEU A 1 546 ? 18.425 -10.675 1.874 1.00 73.75 546 LEU A C 1
ATOM 4384 O O . LEU A 1 546 ? 17.379 -11.108 1.378 1.00 73.75 546 LEU A O 1
ATOM 4388 N N . THR A 1 547 ? 19.165 -11.397 2.723 1.00 64.00 547 THR A N 1
ATOM 4389 C CA . THR A 1 547 ? 18.873 -12.781 3.152 1.00 64.00 547 THR A CA 1
ATOM 4390 C C . THR A 1 547 ? 19.048 -12.954 4.674 1.00 64.00 547 THR A C 1
ATOM 4392 O O . THR A 1 547 ? 20.151 -12.688 5.155 1.00 64.00 547 THR A O 1
ATOM 4395 N N . PRO A 1 548 ? 18.037 -13.446 5.426 1.00 57.34 548 PRO A N 1
ATOM 4396 C CA . PRO A 1 548 ? 16.655 -13.660 4.984 1.00 57.34 548 PRO A CA 1
ATOM 4397 C C . PRO A 1 548 ? 16.061 -12.361 4.431 1.00 57.34 548 PRO A C 1
ATOM 4399 O O . PRO A 1 548 ? 16.564 -11.282 4.722 1.00 57.34 548 PRO A O 1
ATOM 4402 N N . ASP A 1 549 ? 15.023 -12.462 3.606 1.00 63.72 549 ASP A N 1
ATOM 4403 C CA . ASP A 1 549 ? 14.273 -11.278 3.194 1.00 63.72 549 ASP A CA 1
ATOM 4404 C C . ASP A 1 549 ? 13.463 -10.803 4.413 1.00 63.72 549 ASP A C 1
ATOM 4406 O O . ASP A 1 549 ? 12.495 -11.480 4.777 1.00 63.72 549 ASP A O 1
ATOM 4410 N N . PRO A 1 550 ? 13.873 -9.718 5.101 1.00 55.56 550 PRO A N 1
ATOM 4411 C CA . PRO A 1 550 ? 13.293 -9.366 6.394 1.00 55.56 550 PRO A CA 1
ATOM 4412 C C . PRO A 1 550 ? 11.882 -8.801 6.223 1.00 55.56 550 PRO A C 1
ATOM 4414 O O . PRO A 1 550 ? 11.091 -8.789 7.162 1.00 55.56 550 PRO A O 1
ATOM 4417 N N . GLU A 1 551 ? 11.558 -8.342 5.014 1.00 57.19 551 GLU A N 1
ATOM 4418 C CA . GLU A 1 551 ? 10.279 -7.741 4.705 1.00 57.19 551 GLU A CA 1
ATOM 4419 C C . GLU A 1 551 ? 9.255 -8.791 4.242 1.00 57.19 551 GLU A C 1
ATOM 4421 O O . GLU A 1 551 ? 8.061 -8.572 4.416 1.00 57.19 551 GLU A O 1
ATOM 4426 N N . ARG A 1 552 ? 9.679 -9.923 3.654 1.00 60.72 552 ARG A N 1
ATOM 4427 C CA . ARG A 1 552 ? 8.763 -10.888 3.012 1.00 60.72 552 ARG A CA 1
ATOM 4428 C C . ARG A 1 552 ? 7.800 -11.583 3.977 1.00 60.72 552 ARG A C 1
ATOM 4430 O O . ARG A 1 552 ? 6.609 -11.628 3.684 1.00 60.72 552 ARG A O 1
ATOM 4437 N N . SER A 1 553 ? 8.272 -12.127 5.102 1.00 49.06 553 SER A N 1
ATOM 4438 C CA . SER A 1 553 ? 7.390 -12.849 6.044 1.00 49.06 553 SER A CA 1
ATOM 4439 C C . SER A 1 553 ? 6.327 -11.931 6.653 1.00 49.06 553 SER A C 1
ATOM 4441 O O . SER A 1 553 ? 5.187 -12.333 6.845 1.00 49.06 553 SER A O 1
ATOM 4443 N N . ALA A 1 554 ? 6.679 -10.663 6.869 1.00 52.53 554 ALA A N 1
ATOM 4444 C CA . ALA A 1 554 ? 5.784 -9.635 7.388 1.00 52.53 554 ALA A CA 1
ATOM 4445 C C . ALA A 1 554 ? 4.970 -8.915 6.283 1.00 52.53 554 ALA A C 1
ATOM 4447 O O . ALA A 1 554 ? 4.363 -7.875 6.548 1.00 52.53 554 ALA A O 1
ATOM 4448 N N . LYS A 1 555 ? 4.960 -9.462 5.054 1.00 60.22 555 LYS A N 1
ATOM 4449 C CA . LYS A 1 555 ? 4.188 -8.995 3.885 1.00 60.22 555 LYS A CA 1
ATOM 4450 C C . LYS A 1 555 ? 3.160 -10.006 3.361 1.00 60.22 555 LYS A C 1
ATOM 4452 O O . LYS A 1 555 ? 2.599 -9.806 2.287 1.00 60.22 555 LYS A O 1
ATOM 4457 N N . ALA A 1 556 ? 2.899 -11.096 4.082 1.00 64.56 556 ALA A N 1
ATOM 4458 C CA . ALA A 1 556 ? 1.856 -12.037 3.685 1.00 64.56 556 ALA A CA 1
ATOM 4459 C C . ALA A 1 556 ? 0.464 -11.382 3.805 1.00 64.56 556 ALA A C 1
ATOM 4461 O O . ALA A 1 556 ? -0.090 -11.264 4.896 1.00 64.56 556 ALA A O 1
ATOM 4462 N N . VAL A 1 557 ? -0.085 -10.948 2.668 1.00 69.69 557 VAL A N 1
ATOM 4463 C CA . VAL A 1 557 ? -1.491 -10.555 2.498 1.00 69.69 557 VAL A CA 1
ATOM 4464 C C . VAL A 1 557 ? -2.237 -11.692 1.818 1.00 69.69 557 VAL A C 1
ATOM 4466 O O . VAL A 1 557 ? -1.699 -12.358 0.930 1.00 69.69 557 VAL A O 1
ATOM 4469 N N . MET A 1 558 ? -3.476 -11.902 2.250 1.00 72.88 558 MET A N 1
ATOM 4470 C CA . MET A 1 558 ? -4.383 -12.885 1.676 1.00 72.88 558 MET A CA 1
ATOM 4471 C C . MET A 1 558 ? -5.334 -12.207 0.691 1.00 72.88 558 MET A C 1
ATOM 4473 O O . MET A 1 558 ? -5.878 -11.141 0.978 1.00 72.88 558 MET A O 1
ATOM 4477 N N . ASP A 1 559 ? -5.575 -12.873 -0.429 1.00 72.94 559 ASP A N 1
ATOM 4478 C CA . ASP A 1 559 ? -6.784 -12.707 -1.225 1.00 72.94 559 ASP A CA 1
ATOM 4479 C C . ASP A 1 559 ? -7.963 -13.248 -0.397 1.00 72.94 559 ASP A C 1
ATOM 4481 O O . ASP A 1 559 ? -7.977 -14.416 0.009 1.00 72.94 559 ASP A O 1
ATOM 4485 N N . GLN A 1 560 ? -8.925 -12.377 -0.090 1.00 70.38 560 GLN A N 1
ATOM 4486 C CA . GLN A 1 560 ? -10.072 -12.680 0.766 1.00 70.38 560 GLN A CA 1
ATOM 4487 C C . GLN A 1 560 ? -11.154 -13.488 0.039 1.00 70.38 560 GLN A C 1
ATOM 4489 O O . GLN A 1 560 ? -11.974 -14.124 0.702 1.00 70.38 560 GLN A O 1
ATOM 4494 N N . LEU A 1 561 ? -11.146 -13.500 -1.298 1.00 69.69 561 LEU A N 1
ATOM 4495 C CA . LEU A 1 561 ? -12.104 -14.232 -2.126 1.00 69.69 561 LEU A CA 1
ATOM 4496 C C . LEU A 1 561 ? -11.663 -15.689 -2.289 1.00 69.69 561 LEU A C 1
ATOM 4498 O O . LEU A 1 561 ? -12.469 -16.609 -2.144 1.00 69.69 561 LEU A O 1
ATOM 4502 N N . THR A 1 562 ? -10.375 -15.916 -2.572 1.00 73.88 562 THR A N 1
ATOM 4503 C CA . THR A 1 562 ? -9.819 -17.269 -2.765 1.00 73.88 562 THR A CA 1
ATOM 4504 C C . THR A 1 562 ? -9.180 -17.873 -1.513 1.00 73.88 562 THR A C 1
ATOM 4506 O O . THR A 1 562 ? -8.837 -19.061 -1.525 1.00 73.88 562 THR A O 1
ATOM 4509 N N . TRP A 1 563 ? -9.081 -17.089 -0.431 1.00 67.69 563 TRP A N 1
ATOM 4510 C CA . TRP A 1 563 ? -8.562 -17.474 0.888 1.00 67.69 563 TRP A CA 1
ATOM 4511 C C . TRP A 1 563 ? -7.110 -17.964 0.868 1.00 67.69 563 TRP A C 1
ATOM 4513 O O . TRP A 1 563 ? -6.732 -18.902 1.575 1.00 67.69 563 TRP A O 1
ATOM 4523 N N . ARG A 1 564 ? -6.284 -17.347 0.021 1.00 68.94 564 ARG A N 1
ATOM 4524 C CA . ARG A 1 564 ? -4.898 -17.757 -0.245 1.00 68.94 564 ARG A CA 1
ATOM 4525 C C . ARG A 1 564 ? -3.944 -16.578 -0.092 1.00 68.94 564 ARG A C 1
ATOM 4527 O O . ARG A 1 564 ? -4.353 -15.450 -0.360 1.00 68.94 564 ARG A O 1
ATOM 4534 N N . PRO A 1 565 ? -2.677 -16.808 0.298 1.00 72.62 565 PRO A N 1
ATOM 4535 C CA . PRO A 1 565 ? -1.661 -15.767 0.226 1.00 72.62 565 PRO A CA 1
ATOM 4536 C C . PRO A 1 565 ? -1.516 -15.289 -1.218 1.00 72.62 565 PRO A C 1
ATOM 4538 O O . PRO A 1 565 ? -1.546 -16.110 -2.134 1.00 72.62 565 PRO A O 1
ATOM 4541 N N . ILE A 1 566 ? -1.313 -13.989 -1.424 1.00 76.06 566 ILE A N 1
ATOM 4542 C CA . ILE A 1 566 ? -1.020 -13.454 -2.755 1.00 76.06 566 ILE A CA 1
ATOM 4543 C C . ILE A 1 566 ? 0.376 -13.919 -3.179 1.00 76.06 566 ILE A C 1
ATOM 4545 O O . ILE A 1 566 ? 1.396 -13.473 -2.641 1.00 76.06 566 ILE A O 1
ATOM 4549 N N . GLU A 1 567 ? 0.436 -14.835 -4.142 1.00 74.12 567 GLU A N 1
ATOM 4550 C CA . GLU A 1 567 ? 1.693 -15.434 -4.590 1.00 74.12 567 GLU A CA 1
ATOM 4551 C C . GLU A 1 567 ? 2.411 -14.563 -5.635 1.00 74.12 567 GLU A C 1
ATOM 4553 O O . GLU A 1 567 ? 1.804 -13.843 -6.428 1.00 74.12 567 GLU A O 1
ATOM 4558 N N . ASN A 1 568 ? 3.747 -14.631 -5.668 1.00 79.69 568 ASN A N 1
ATOM 4559 C CA . ASN A 1 568 ? 4.517 -13.957 -6.714 1.00 79.69 568 ASN A CA 1
ATOM 4560 C C . ASN A 1 568 ? 4.239 -14.630 -8.064 1.00 79.69 568 ASN A C 1
ATOM 4562 O O . ASN A 1 568 ? 4.614 -15.784 -8.253 1.00 79.69 568 ASN A O 1
ATOM 4566 N N . GLY A 1 569 ? 3.729 -13.876 -9.031 1.00 78.06 569 GLY A N 1
ATOM 4567 C CA . GLY A 1 569 ? 3.330 -14.381 -10.340 1.00 78.06 569 GLY A CA 1
ATOM 4568 C C . GLY A 1 569 ? 1.826 -14.638 -10.464 1.00 78.06 569 GLY A C 1
ATOM 4569 O O . GLY A 1 569 ? 1.387 -15.023 -11.547 1.00 78.06 569 GLY A O 1
ATOM 4570 N N . GLN A 1 570 ? 1.042 -14.400 -9.403 1.00 83.88 570 GLN A N 1
ATOM 4571 C CA . GLN A 1 570 ? -0.418 -14.406 -9.473 1.00 83.88 570 GLN A CA 1
ATOM 4572 C C . GLN A 1 570 ? -0.900 -13.348 -10.472 1.00 83.88 570 GLN A C 1
ATOM 4574 O O . GLN A 1 570 ? -0.410 -12.216 -10.477 1.00 83.88 570 GLN A O 1
ATOM 4579 N N . VAL A 1 571 ? -1.838 -13.740 -11.335 1.00 87.50 571 VAL A N 1
ATOM 4580 C CA . VAL A 1 571 ? -2.436 -12.874 -12.355 1.00 87.50 571 VAL A CA 1
ATOM 4581 C C . VAL A 1 571 ? -3.839 -12.487 -11.911 1.00 87.50 571 VAL A C 1
ATOM 4583 O O . VAL A 1 571 ? -4.652 -13.351 -11.591 1.00 87.50 571 VAL A O 1
ATOM 4586 N N . PHE A 1 572 ? -4.099 -11.188 -11.920 1.00 88.81 572 PHE A N 1
ATOM 4587 C CA . PHE A 1 572 ? -5.390 -10.560 -11.677 1.00 88.81 572 PHE A CA 1
ATOM 4588 C C . PHE A 1 572 ? -5.951 -10.064 -13.011 1.00 88.81 572 PHE A C 1
ATOM 4590 O O . PHE A 1 572 ? -5.181 -9.768 -13.926 1.00 88.81 572 PHE A O 1
ATOM 4597 N N . THR A 1 573 ? -7.272 -9.969 -13.137 1.00 92.38 573 THR A N 1
ATOM 4598 C CA . THR A 1 573 ? -7.925 -9.436 -14.342 1.00 92.38 573 THR A CA 1
ATOM 4599 C C . THR A 1 573 ? -8.839 -8.297 -13.930 1.00 92.38 573 THR A C 1
ATOM 4601 O O . THR A 1 573 ? -9.630 -8.464 -13.009 1.00 92.38 573 THR A O 1
ATOM 4604 N N . ILE A 1 574 ? -8.715 -7.155 -14.600 1.00 92.25 574 ILE A N 1
ATOM 4605 C CA . ILE A 1 574 ? -9.630 -6.018 -14.469 1.00 92.25 574 ILE A CA 1
ATOM 4606 C C . ILE A 1 574 ? -10.442 -5.978 -15.760 1.00 92.25 574 ILE A C 1
ATOM 4608 O O . ILE A 1 574 ? -9.846 -6.020 -16.842 1.00 92.25 574 ILE A O 1
ATOM 4612 N N . THR A 1 575 ? -11.769 -5.927 -15.656 1.00 93.00 575 THR A N 1
ATOM 4613 C CA . THR A 1 575 ? -12.669 -5.819 -16.812 1.00 93.00 575 THR A CA 1
ATOM 4614 C C . THR A 1 575 ? -13.380 -4.467 -16.846 1.00 93.00 575 THR A C 1
ATOM 4616 O O . THR A 1 575 ? -13.366 -3.712 -15.874 1.00 93.00 575 THR A O 1
ATOM 4619 N N . ALA A 1 576 ? -13.919 -4.107 -18.009 1.00 91.56 576 ALA A N 1
ATOM 4620 C CA . ALA A 1 576 ? -14.706 -2.899 -18.218 1.00 91.56 576 ALA A CA 1
ATOM 4621 C C . ALA A 1 576 ? -15.597 -3.024 -19.464 1.00 91.56 576 ALA A C 1
ATOM 4623 O O . ALA A 1 576 ? -15.292 -3.765 -20.393 1.00 91.56 576 ALA A O 1
ATOM 4624 N N . ASP A 1 577 ? -16.638 -2.200 -19.535 1.00 89.06 577 ASP A N 1
ATOM 4625 C CA . ASP A 1 577 ? -17.498 -2.000 -20.714 1.00 89.06 577 ASP A CA 1
ATOM 4626 C C . ASP A 1 577 ? -16.825 -1.213 -21.864 1.00 89.06 577 ASP A C 1
ATOM 4628 O O . ASP A 1 577 ? -17.444 -0.949 -22.894 1.00 89.06 577 ASP A O 1
ATOM 4632 N N . SER A 1 578 ? -15.577 -0.765 -21.684 1.00 89.50 578 SER A N 1
ATOM 4633 C CA . SER A 1 578 ? -14.838 0.030 -22.668 1.00 89.50 578 SER A CA 1
ATOM 4634 C C . SER A 1 578 ? -13.333 0.012 -22.407 1.00 89.50 578 SER A C 1
ATOM 4636 O O . SER A 1 578 ? -12.885 0.204 -21.274 1.00 89.50 578 SER A O 1
ATOM 4638 N N . TYR A 1 579 ? -12.549 -0.122 -23.482 1.00 88.25 579 TYR A N 1
ATOM 4639 C CA . TYR A 1 579 ? -11.082 -0.059 -23.476 1.00 88.25 579 TYR A CA 1
ATOM 4640 C C . TYR A 1 579 ? -10.532 1.127 -22.664 1.00 88.25 579 TYR A C 1
ATOM 4642 O O . TYR A 1 579 ? -9.609 0.958 -21.874 1.00 88.25 579 TYR A O 1
ATOM 4650 N N . TYR A 1 580 ? -11.124 2.317 -22.812 1.00 88.12 580 TYR A N 1
ATOM 4651 C CA . TYR A 1 580 ? -10.637 3.554 -22.185 1.00 88.12 580 TYR A CA 1
ATOM 4652 C C . TYR A 1 580 ? -10.842 3.619 -20.664 1.00 88.12 580 TYR A C 1
ATOM 4654 O O . TYR A 1 580 ? -10.271 4.494 -20.016 1.00 88.12 580 TYR A O 1
ATOM 4662 N N . LYS A 1 581 ? -11.645 2.717 -20.083 1.00 90.88 581 LYS A N 1
ATOM 4663 C CA . LYS A 1 581 ? -11.770 2.597 -18.624 1.00 90.88 581 LYS A CA 1
ATOM 4664 C C . LYS A 1 581 ? -10.708 1.677 -18.019 1.00 90.88 581 LYS A C 1
ATOM 4666 O O . LYS A 1 581 ? -10.493 1.736 -16.812 1.00 90.88 581 LYS A O 1
ATOM 4671 N N . LEU A 1 582 ? -10.058 0.821 -18.810 1.00 92.62 582 LEU A N 1
ATOM 4672 C CA . LEU A 1 582 ? -9.022 -0.077 -18.302 1.00 92.62 582 LEU A CA 1
ATOM 4673 C C . LEU A 1 582 ? -7.728 0.687 -17.968 1.00 92.62 582 LEU A C 1
ATOM 4675 O O . LEU A 1 582 ? -7.392 1.653 -18.655 1.00 92.62 582 LEU A O 1
ATOM 4679 N N . PRO A 1 583 ? -6.960 0.228 -16.964 1.00 94.50 583 PRO A N 1
ATOM 4680 C CA . PRO A 1 583 ? -5.588 0.671 -16.729 1.00 94.50 583 PRO A CA 1
ATOM 4681 C C . PRO A 1 583 ? -4.706 0.639 -17.992 1.00 94.50 583 PRO A C 1
ATOM 4683 O O . PRO A 1 583 ? -4.642 -0.376 -18.688 1.00 94.50 583 PRO A O 1
ATOM 4686 N N . ASP A 1 584 ? -3.997 1.735 -18.279 1.00 94.56 584 ASP A N 1
ATOM 4687 C CA . ASP A 1 584 ? -3.196 1.878 -19.496 1.00 94.56 584 ASP A CA 1
ATOM 4688 C C . ASP A 1 584 ? -1.956 0.978 -19.477 1.00 94.56 584 ASP A C 1
ATOM 4690 O O . ASP A 1 584 ? -1.133 1.008 -18.556 1.00 94.56 584 ASP A O 1
ATOM 4694 N N . TYR A 1 585 ? -1.804 0.206 -20.552 1.00 90.88 585 TYR A N 1
ATOM 4695 C CA . TYR A 1 585 ? -0.741 -0.779 -20.715 1.00 90.88 585 TYR A CA 1
ATOM 4696 C C . TYR A 1 585 ? 0.670 -0.177 -20.599 1.00 90.88 585 TYR A C 1
ATOM 4698 O O . TYR A 1 585 ? 1.533 -0.765 -19.946 1.00 90.88 585 TYR A O 1
ATOM 4706 N N . ASP A 1 586 ? 0.927 0.988 -21.201 1.00 90.25 586 ASP A N 1
ATOM 4707 C CA . ASP A 1 586 ? 2.275 1.566 -21.244 1.00 90.25 586 ASP A CA 1
ATOM 4708 C C . ASP A 1 586 ? 2.646 2.237 -19.921 1.00 90.25 586 ASP A C 1
ATOM 4710 O O . ASP A 1 586 ? 3.806 2.164 -19.505 1.00 90.25 586 ASP A O 1
ATOM 4714 N N . ILE A 1 587 ? 1.664 2.823 -19.225 1.00 93.12 587 ILE A N 1
ATOM 4715 C CA . ILE A 1 587 ? 1.848 3.359 -17.872 1.00 93.12 587 ILE A CA 1
ATOM 4716 C C . ILE A 1 587 ? 2.093 2.234 -16.860 1.00 93.12 587 ILE A C 1
ATOM 4718 O O . ILE A 1 587 ? 3.031 2.328 -16.067 1.00 93.12 587 ILE A O 1
ATOM 4722 N N . LEU A 1 588 ? 1.347 1.126 -16.934 1.00 91.88 588 LEU A N 1
ATOM 4723 C CA . LEU A 1 588 ? 1.627 -0.083 -16.149 1.00 91.88 588 LEU A CA 1
ATOM 4724 C C . LEU A 1 588 ? 3.021 -0.651 -16.451 1.00 91.88 588 LEU A C 1
ATOM 4726 O O . LEU A 1 588 ? 3.760 -1.017 -15.537 1.00 91.88 588 LEU A O 1
ATOM 4730 N N . LEU A 1 589 ? 3.431 -0.680 -17.721 1.00 88.88 589 LEU A N 1
ATOM 4731 C CA . LEU A 1 589 ? 4.760 -1.154 -18.104 1.00 88.88 589 LEU A CA 1
ATOM 4732 C C . LEU A 1 589 ? 5.876 -0.197 -17.630 1.00 88.88 589 LEU A C 1
ATOM 4734 O O . LEU A 1 589 ? 6.968 -0.644 -17.278 1.00 88.88 589 LEU A O 1
ATOM 4738 N N . LEU A 1 590 ? 5.623 1.117 -17.581 1.00 91.00 590 LEU A N 1
ATOM 4739 C CA . LEU A 1 590 ? 6.539 2.109 -17.001 1.00 91.00 590 LEU A CA 1
ATOM 4740 C C . LEU A 1 590 ? 6.644 1.960 -15.475 1.00 91.00 590 LEU A C 1
ATOM 4742 O O . LEU A 1 590 ? 7.753 1.926 -14.942 1.00 91.00 590 LEU A O 1
ATOM 4746 N N . GLN A 1 591 ? 5.511 1.798 -14.784 1.00 93.25 591 GLN A N 1
ATOM 4747 C CA . GLN A 1 591 ? 5.438 1.458 -13.360 1.00 93.25 591 GLN A CA 1
ATOM 4748 C C . GLN A 1 591 ? 6.299 0.217 -13.078 1.00 93.25 591 GLN A C 1
ATOM 4750 O O . GLN A 1 591 ? 7.142 0.237 -12.171 1.00 93.25 591 GLN A O 1
ATOM 4755 N N . TRP A 1 592 ? 6.101 -0.856 -13.855 1.00 90.62 592 TRP A N 1
ATOM 4756 C CA . TRP A 1 592 ? 6.815 -2.133 -13.748 1.00 90.62 592 TRP A CA 1
ATOM 4757 C C . TRP A 1 592 ? 8.331 -1.977 -13.882 1.00 90.62 592 TRP A C 1
ATOM 4759 O O . TRP A 1 592 ? 9.089 -2.553 -13.098 1.00 90.62 592 TRP A O 1
ATOM 4769 N N . ASP A 1 593 ? 8.790 -1.175 -14.841 1.00 87.50 593 ASP A N 1
ATOM 4770 C CA . ASP A 1 593 ? 10.212 -0.892 -15.024 1.00 87.50 593 ASP A CA 1
ATOM 4771 C C . ASP A 1 593 ? 10.790 -0.080 -13.857 1.00 87.50 593 ASP A C 1
ATOM 4773 O O . ASP A 1 593 ? 11.793 -0.489 -13.267 1.00 87.50 593 ASP A O 1
ATOM 4777 N N . LEU A 1 594 ? 10.145 1.026 -13.471 1.00 91.88 594 LEU A N 1
ATOM 4778 C CA . LEU A 1 594 ? 10.652 1.934 -12.438 1.00 91.88 594 LEU A CA 1
ATOM 4779 C C . LEU A 1 594 ? 10.755 1.265 -11.059 1.00 91.88 594 LEU A C 1
ATOM 4781 O O . LEU A 1 594 ? 11.804 1.364 -10.415 1.00 91.88 594 LEU A O 1
ATOM 4785 N N . LEU A 1 595 ? 9.730 0.523 -10.618 1.00 90.56 595 LEU A N 1
ATOM 4786 C CA . LEU A 1 595 ? 9.780 -0.169 -9.322 1.00 90.56 595 LEU A CA 1
ATOM 4787 C C . LEU A 1 595 ? 10.819 -1.304 -9.303 1.00 90.56 595 LEU A C 1
ATOM 4789 O O . LEU A 1 595 ? 11.519 -1.471 -8.299 1.00 90.56 595 LEU A O 1
ATOM 4793 N N . ARG A 1 596 ? 10.993 -2.048 -10.408 1.00 89.69 596 ARG A N 1
ATOM 4794 C CA . ARG A 1 596 ? 12.064 -3.057 -10.516 1.00 89.69 596 ARG A CA 1
ATOM 4795 C C . ARG A 1 596 ? 13.449 -2.425 -10.431 1.00 89.69 596 ARG A C 1
ATOM 4797 O O . ARG A 1 596 ? 14.279 -2.906 -9.660 1.00 89.69 596 ARG A O 1
ATOM 4804 N N . ILE A 1 597 ? 13.684 -1.351 -11.187 1.00 89.50 597 ILE A N 1
ATOM 4805 C CA . ILE A 1 597 ? 14.952 -0.609 -11.199 1.00 89.50 597 ILE A CA 1
ATOM 4806 C C . ILE A 1 597 ? 15.284 -0.099 -9.792 1.00 89.50 597 ILE A C 1
ATOM 4808 O O . ILE A 1 597 ? 16.383 -0.338 -9.289 1.00 89.50 597 ILE A O 1
ATOM 4812 N N . TRP A 1 598 ? 14.320 0.536 -9.120 1.00 90.38 598 TRP A N 1
ATOM 4813 C CA . TRP A 1 598 ? 14.495 1.086 -7.775 1.00 90.38 598 TRP A CA 1
ATOM 4814 C C . TRP A 1 598 ? 14.919 0.030 -6.751 1.00 90.38 598 TRP A C 1
ATOM 4816 O O . TRP A 1 598 ? 15.872 0.242 -5.999 1.00 90.38 598 TRP A O 1
ATOM 4826 N N . ARG A 1 599 ? 14.243 -1.125 -6.734 1.00 88.25 599 ARG A N 1
ATOM 4827 C CA . ARG A 1 599 ? 14.492 -2.196 -5.755 1.00 88.25 599 ARG A CA 1
ATOM 4828 C C . ARG A 1 599 ? 15.762 -2.988 -6.060 1.00 88.25 599 ARG A C 1
ATOM 4830 O O . ARG A 1 599 ? 16.486 -3.347 -5.130 1.00 88.25 599 ARG A O 1
ATOM 4837 N N . LEU A 1 600 ? 16.102 -3.172 -7.339 1.00 87.31 600 LEU A N 1
ATOM 4838 C CA . LEU A 1 600 ? 17.419 -3.673 -7.744 1.00 87.31 600 LEU A CA 1
ATOM 4839 C C . LEU A 1 600 ? 18.547 -2.729 -7.300 1.00 87.31 600 LEU A C 1
ATOM 4841 O O . LEU A 1 600 ? 19.587 -3.211 -6.864 1.00 87.31 600 LEU A O 1
ATOM 4845 N N . ALA A 1 601 ? 18.324 -1.413 -7.298 1.00 86.31 601 ALA A N 1
ATOM 4846 C CA . ALA A 1 601 ? 19.228 -0.409 -6.727 1.00 86.31 601 ALA A CA 1
ATOM 4847 C C . ALA A 1 601 ? 19.017 -0.139 -5.214 1.00 86.31 601 ALA A C 1
ATOM 4849 O O . ALA A 1 601 ? 19.389 0.924 -4.714 1.00 86.31 601 ALA A O 1
ATOM 4850 N N . GLY A 1 602 ? 18.415 -1.091 -4.489 1.00 78.44 602 GLY A N 1
ATOM 4851 C CA . GLY A 1 602 ? 18.319 -1.119 -3.024 1.00 78.44 602 GLY A CA 1
ATOM 4852 C C . GLY A 1 602 ? 17.039 -0.545 -2.411 1.00 78.44 602 GLY A C 1
ATOM 4853 O O . GLY A 1 602 ? 16.720 -0.869 -1.270 1.00 78.44 602 GLY A O 1
ATOM 4854 N N . GLY A 1 603 ? 16.253 0.243 -3.150 1.00 81.31 603 GLY A N 1
ATOM 4855 C CA . GLY A 1 603 ? 15.035 0.872 -2.619 1.00 81.31 603 GLY A CA 1
ATOM 4856 C C . GLY A 1 603 ? 15.272 2.152 -1.799 1.00 81.31 603 GLY A C 1
ATOM 4857 O O . GLY A 1 603 ? 14.430 2.503 -0.979 1.00 81.31 603 GLY A O 1
ATOM 4858 N N . ALA A 1 604 ? 16.407 2.836 -1.991 1.00 80.75 604 ALA A N 1
ATOM 4859 C CA . ALA A 1 604 ? 16.773 4.063 -1.269 1.00 80.75 604 ALA A CA 1
ATOM 4860 C C . ALA A 1 604 ? 15.777 5.224 -1.475 1.00 80.75 604 ALA A C 1
ATOM 4862 O O . ALA A 1 604 ? 15.203 5.338 -2.558 1.00 80.75 604 ALA A O 1
ATOM 4863 N N . ASP A 1 605 ? 15.615 6.099 -0.473 1.00 78.00 605 ASP A N 1
ATOM 4864 C CA . ASP A 1 605 ? 14.655 7.218 -0.495 1.00 78.00 605 ASP A CA 1
ATOM 4865 C C . ASP A 1 605 ? 14.881 8.159 -1.703 1.00 78.00 605 ASP A C 1
ATOM 4867 O O . ASP A 1 605 ? 15.909 8.844 -1.762 1.00 78.00 605 ASP A O 1
ATOM 4871 N N . PRO A 1 606 ? 13.937 8.242 -2.663 1.00 76.50 606 PRO A N 1
ATOM 4872 C CA . PRO A 1 606 ? 14.095 9.066 -3.859 1.00 76.50 606 PRO A CA 1
ATOM 4873 C C . PRO A 1 606 ? 14.181 10.574 -3.590 1.00 76.50 606 PRO A C 1
ATOM 4875 O O . PRO A 1 606 ? 14.652 11.316 -4.456 1.00 76.50 606 PRO A O 1
ATOM 4878 N N . ALA A 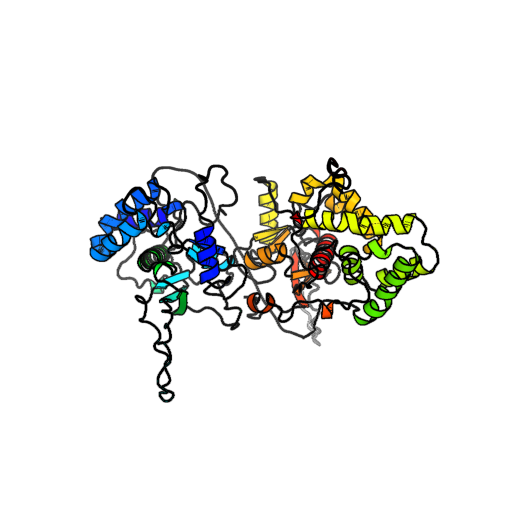1 607 ? 13.815 11.043 -2.389 1.00 75.38 607 ALA A N 1
ATOM 4879 C CA . ALA A 1 607 ? 14.021 12.431 -1.977 1.00 75.38 607 ALA A CA 1
ATOM 4880 C C . ALA A 1 607 ? 15.506 12.854 -1.993 1.00 75.38 607 ALA A C 1
ATOM 4882 O O . ALA A 1 607 ? 15.795 14.044 -2.115 1.00 75.38 607 ALA A O 1
ATOM 4883 N N . MET A 1 608 ? 16.451 11.902 -1.941 1.00 78.00 608 MET A N 1
ATOM 4884 C CA . MET A 1 608 ? 17.896 12.174 -1.987 1.00 78.00 608 MET A CA 1
ATOM 4885 C C . MET A 1 608 ? 18.415 12.683 -3.348 1.00 78.00 608 MET A C 1
ATOM 4887 O O . MET A 1 608 ? 19.591 13.038 -3.463 1.00 78.00 608 MET A O 1
ATOM 4891 N N . TYR A 1 609 ? 17.590 12.680 -4.402 1.00 80.44 609 TYR A N 1
ATOM 4892 C CA . TYR A 1 609 ? 17.997 13.102 -5.745 1.00 80.44 609 TYR A CA 1
ATOM 4893 C C . TYR A 1 609 ? 17.618 14.569 -6.022 1.00 80.44 609 TYR A C 1
ATOM 4895 O O . TYR A 1 609 ? 16.525 15.029 -5.692 1.00 80.44 609 TYR A O 1
ATOM 4903 N N . ALA A 1 610 ? 18.536 15.323 -6.634 1.00 71.00 610 ALA A N 1
ATOM 4904 C CA . ALA A 1 610 ? 18.366 16.751 -6.904 1.00 71.00 610 ALA A CA 1
ATOM 4905 C C . ALA A 1 610 ? 17.607 17.018 -8.216 1.00 71.00 610 ALA A C 1
ATOM 4907 O O . ALA A 1 610 ? 17.875 16.388 -9.245 1.00 71.00 610 ALA A O 1
ATOM 4908 N N . ASP A 1 611 ? 16.709 18.004 -8.189 1.00 61.59 611 ASP A N 1
ATOM 4909 C CA . ASP A 1 611 ? 15.785 18.337 -9.286 1.00 61.59 611 ASP A CA 1
ATOM 4910 C C . ASP A 1 611 ? 16.435 19.101 -10.453 1.00 61.59 611 ASP A C 1
ATOM 4912 O O . ASP A 1 611 ? 15.767 19.412 -11.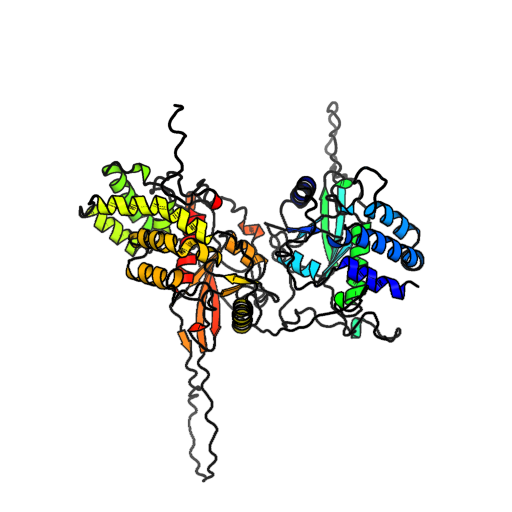444 1.00 61.59 611 ASP A O 1
ATOM 4916 N N . ASP A 1 612 ? 17.733 19.395 -10.354 1.00 55.66 612 ASP A N 1
ATOM 4917 C CA . ASP A 1 612 ? 18.514 20.118 -11.357 1.00 55.66 612 ASP A CA 1
ATOM 4918 C C . ASP A 1 612 ? 19.846 19.402 -11.676 1.00 55.66 612 ASP A C 1
ATOM 4920 O O . ASP A 1 612 ? 20.427 18.767 -10.786 1.00 55.66 612 ASP A O 1
ATOM 4924 N N . PRO A 1 613 ? 20.336 19.412 -12.934 1.00 43.22 613 PRO A N 1
ATOM 4925 C CA . PRO A 1 613 ? 21.708 19.016 -13.274 1.00 43.22 613 PRO A CA 1
ATOM 4926 C C . PRO A 1 613 ? 22.769 20.030 -12.840 1.00 43.22 613 PRO A C 1
ATOM 4928 O O . PRO A 1 613 ? 23.918 19.634 -12.645 1.00 43.22 613 PRO A O 1
ATOM 4931 N N . HIS A 1 614 ? 22.401 21.295 -12.646 1.00 40.75 614 HIS A N 1
ATOM 4932 C CA . HIS A 1 614 ? 23.291 22.333 -12.150 1.00 40.75 614 HIS A CA 1
ATOM 4933 C C . HIS A 1 614 ? 22.833 22.739 -10.752 1.00 40.75 614 HIS A C 1
ATOM 4935 O O . HIS A 1 614 ? 21.976 23.600 -10.573 1.00 40.75 614 HIS A O 1
ATOM 4941 N N . GLY A 1 615 ? 23.415 22.098 -9.735 1.00 35.72 615 GLY A N 1
ATOM 4942 C CA . GLY A 1 615 ? 23.284 22.595 -8.368 1.00 35.72 615 GLY A CA 1
ATOM 4943 C C . GLY A 1 615 ? 23.786 24.039 -8.278 1.00 35.72 615 GLY A C 1
ATOM 4944 O O . GLY A 1 615 ? 24.695 24.426 -9.016 1.00 35.72 615 GLY A O 1
ATOM 4945 N N . SER A 1 616 ? 23.215 24.821 -7.361 1.00 35.16 616 SER A N 1
ATOM 4946 C CA . SER A 1 616 ? 23.716 26.146 -6.985 1.00 35.16 616 SER A CA 1
ATOM 4947 C C . SER A 1 616 ? 25.104 26.001 -6.351 1.00 35.16 616 SER A C 1
ATOM 4949 O O . SER A 1 616 ? 25.240 25.837 -5.139 1.00 35.16 616 SER A O 1
ATOM 4951 N N . GLY A 1 617 ? 26.126 25.940 -7.201 1.00 32.66 617 GLY A N 1
ATOM 4952 C CA . GLY A 1 617 ? 27.494 25.655 -6.805 1.00 32.66 617 GLY A CA 1
ATOM 4953 C C . GLY A 1 617 ? 28.159 26.883 -6.212 1.00 32.66 617 GLY A C 1
ATOM 4954 O O . GLY A 1 617 ? 28.710 27.676 -6.960 1.00 32.66 617 GLY A O 1
ATOM 4955 N N . ASP A 1 618 ? 28.148 26.976 -4.885 1.00 30.11 618 ASP A N 1
ATOM 4956 C CA . ASP A 1 618 ? 28.975 27.892 -4.085 1.00 30.11 618 ASP A CA 1
ATOM 4957 C C . ASP A 1 618 ? 29.906 27.112 -3.126 1.00 30.11 618 ASP A C 1
ATOM 4959 O O . ASP A 1 618 ? 30.355 27.633 -2.109 1.00 30.11 618 ASP A O 1
ATOM 4963 N N . ASP A 1 619 ? 30.214 25.845 -3.448 1.00 34.66 619 ASP A N 1
ATOM 4964 C CA . ASP A 1 619 ? 30.988 24.940 -2.577 1.00 34.66 619 ASP A CA 1
ATOM 4965 C C . ASP A 1 619 ? 32.104 24.166 -3.314 1.00 34.66 619 ASP A C 1
ATOM 4967 O O . ASP A 1 619 ? 32.356 22.984 -3.098 1.00 34.66 619 ASP A O 1
ATOM 4971 N N . TRP A 1 620 ? 32.803 24.854 -4.223 1.00 32.34 620 TRP A N 1
ATOM 4972 C CA . TRP A 1 620 ? 34.080 24.405 -4.808 1.00 32.34 620 TRP A CA 1
ATOM 4973 C C . TRP A 1 620 ? 35.268 25.227 -4.267 1.00 32.34 620 TRP A C 1
ATOM 4975 O O . TRP A 1 620 ? 36.169 25.629 -5.005 1.00 32.34 620 TRP A O 1
ATOM 4985 N N . ARG A 1 621 ? 35.257 25.518 -2.954 1.00 32.06 621 ARG A N 1
ATOM 4986 C CA . ARG A 1 621 ? 36.327 26.240 -2.230 1.00 32.06 621 ARG A CA 1
ATOM 4987 C C . ARG A 1 621 ? 36.609 25.694 -0.816 1.00 32.06 621 ARG A C 1
ATOM 4989 O O . ARG A 1 621 ? 36.715 26.481 0.125 1.00 32.06 621 ARG A O 1
ATOM 4996 N N . GLN A 1 622 ? 36.777 24.374 -0.662 1.00 33.56 622 GLN A N 1
ATOM 4997 C CA . GLN A 1 622 ? 37.498 23.786 0.489 1.00 33.56 622 GLN A CA 1
ATOM 4998 C C . GLN A 1 622 ? 37.906 22.307 0.297 1.00 33.56 622 GLN A C 1
ATOM 5000 O O . GLN A 1 622 ? 37.379 21.408 0.948 1.00 33.56 622 GLN A O 1
ATOM 5005 N N . ALA A 1 623 ? 38.886 22.071 -0.581 1.00 30.36 623 ALA A N 1
ATOM 5006 C CA . ALA A 1 623 ? 39.775 20.900 -0.578 1.00 30.36 623 ALA A CA 1
ATOM 5007 C C . ALA A 1 623 ? 41.058 21.243 -1.354 1.00 30.36 623 ALA A C 1
ATOM 5009 O O . ALA A 1 623 ? 40.911 21.685 -2.516 1.00 30.36 623 ALA A O 1
#

Radius of gyration: 29.64 Å; chains: 1; bounding box: 86×63×84 Å

Organism: NCBI:txid1216348

Sequence (623 aa):
MPAAEIPKMIRIFRGRDPETPTRGNRNAPKYPRNQGEFKSALERDNNKCVITDTANPEVCHILPHAALEKPHRTDLVLHLLPMECMWGEERVRSLIPKLVGYRAHNTAAIHTVRNMICLSPQMQVWWTRGIFALEPLRVWSEPISGGTQSRQDRAAKKPKLEQEWSIELRFHWLRKTDVFTMSSPVNYSEDPITRMQELTGEDGGLIKAFNATTCRQVESGQIFTITACSRDELPDYDILLLQWDLLRIWRLAGGADPVTYPLEDPFSLLDDDNDTICSTRPGQYQYYLADHNAKMSLIPPVYALLEALGAADMAQASLWAALWAMPVNHVRRLHEQLYQGHVSFRMYGHLFKVNIDLPRLLKIFCTRDTSSESGTSDEVKSQAALQRDNQQCVLTGAPHPEVCHIFPFASLEYRAKLGSFLLSMEILWGRDRVDELIIKLTSPYHNIVDDLSNMVSLNQQMHSWWKRGYFALEPVGKPERTDQQPDQLSDQMSDTSSTASGASSPNKVVQEEWSIRLRLHWLRSTNIPNLKSLVNFSTNPISKFLTPDPERSAKAVMDQLTWRPIENGQVFTITADSYYKLPDYDILLLQWDLLRIWRLAGGADPAMYADDPHGSGDDWRQA

Secondary structure (DSSP, 8-state):
-GGGTHHHHHHHHH-S-SSS-SS--TTS------HHHHHHHHHHTTTB-TTT--BS-EEEESS-GGGGSHHHHHHHHHHHGGGHHHH-HHHHHHHHHHHH-SSSS---GGGSGGGEEEE-HHHHHHHHTTSEEEEE--S-PPP------PPP-S--PPP-----EEEEEEEEE-PPBS---TTS---TTS-GGGGBPPSB-TTS-B---EETTTTEEP-TT-EEEEEESSTTTSPPHHHHHHHHHHHHHHHHTTT--GGGS-SS-----------------------S-TTHHHHHHHHHHHHHHHHHTT-GGG-BHHHHHHHHHS-HHHHHHHHHHHHTT---HHHHHHHHHHHHHHHHHHHHHH----S----HHHHHHHHHHHHHTTTB-TTT--BSPEEEESS-GGGGGGHHHHHHHHHTTHHHH-HHHHHHHHHHHH-TTT--TTSGGGEEEE-HHHHHHHTTTSEEEEE-SS-EEE--PPP-------------------------EEEEEEEEEEPPPBS---TTSB--TTS-GGGTB-SS-TTTGGG-PEETTTTEE--TT-EEEEEESSGGGSPPHHHHHHHHHHHHHHHHTTT--GGGS-S-SS------S--

Foldseek 3Di:
DLLLLLLLLLCLQQPADLVDDPVPPPPDDCDPQPVVQQVLQCVLCVQAALQQRFHDFGWAFLRHPSCLDDVSVVSNLVSLVVCCVVPNVVLNVVQNCLSPPDDDDPPRLSNGLLRIGTHHLLVNSCVSLLQKAWQWDDDKDWADPPDDDDDDDDDDDPPPPQRKTKTKIFMAGQFAFPQQASPGDDDPPDDLVVRGDDSAPLANFDPWGHHLLVLHIRHGGDMGMGIDSDPSNHHDNSSRNVSVVSSNSCRSNRVHRSVVSDPDDDDDDDDDDYFDDADDDDDDDDDPQPPQVLLLVQQLLLQVLCVVVVNLLLQFLQLLLLSRLFDSVLSVVLSVCSVVPVPDPVNVVLSVLSLFLLLVLLLQQLDPPPDDPPDPLLVVLQVLQCVLCRQAALQASGHPFDKDFLGAPSCQVVLVVNLVSLVSCCSRPNDVLSVVVNQCPRPPVHHCRSHLLRIHTHHPNVRVCLSLLQKAKAWDDDKDKDQDDPDPPPDDDDDDDDDDDDDDDDPPPRQIKIKIKIFMAGFFAFPAQARSGRDNSSDSLVVRTDPPRPNNSSSFDHRPRHSGTRDHGDMGMRMDSDPRNHHDNSSSSVSSSSSSSCRSNGSHDSVPRDPDPDDPDPPPPDD